Protein AF-A0A1G2Y7B8-F1 (afdb_monomer_lite)

Radius of gyration: 35.15 Å; chains: 1; bounding box: 85×72×108 Å

Secondary structure (DSSP, 8-state):
--SS-SSSSSSS------------------HHHHHHT--TTT--HHHHHHHH-S-SEEEETTEEE-TTS--SEEEEE-GGGEEEEEETTEEEEEEE--GGG---BTTTB-TT-BHHHHHHHH---SEEEESSPP---TTEEEESGGG-TT-EEEEEGGGTEEEEEETTEEEEEEE-SS-SS--PPPP-TT-B-TT-B-TT---TT-TTHHHHSEEETT-BPPPGGGS-TT--HHHHHHHTTS--TTHHHHHHTT-S-TT-EEEEEES---S--TTTTTTEEEEEESS-TT----SHHHHHHHHHH-TTT-SSTT-EEEEEE--GGG-BHHHHHHHHHHHHHHHHHS-GGG-EEEEE--S--SSTT-S--B-HHHHHHHHHHHHHTT-EEE-S-TTT--EEEEE--SS-TT-GGGPEES-TT--PPPPTTSEEEEEESEEEEPP-SSTT---EEEESS--HHHHHHHHHHHHHHHHHH-TT--HHHHHHHHHHHSEE-TTS-EE--HHHHHHHHS---HHHHHHHHHHHHHHHHHHHHHHHHHHHHHHHHHHHHHHHHHHS-S-PPPHHHHHHHHHHHHHHHHHHHHHHHHHHHHHHHHHHHHHHTT---

Structure (mmCIF, N/CA/C/O backbone):
data_AF-A0A1G2Y7B8-F1
#
_entry.id   AF-A0A1G2Y7B8-F1
#
loop_
_atom_site.group_PDB
_atom_site.id
_atom_site.type_symbol
_atom_site.label_atom_id
_atom_site.label_alt_id
_atom_site.label_comp_id
_atom_site.label_asym_id
_atom_site.label_entity_id
_atom_site.label_seq_id
_atom_site.pdbx_PDB_ins_code
_atom_site.Cartn_x
_atom_site.Cartn_y
_atom_site.Cartn_z
_atom_site.occupancy
_atom_site.B_iso_or_equiv
_atom_site.auth_seq_id
_atom_site.auth_comp_id
_atom_site.auth_asym_id
_atom_site.auth_atom_id
_atom_site.pdbx_PDB_model_num
ATOM 1 N N . MET A 1 1 ? -41.808 44.323 -24.345 1.00 41.19 1 MET A N 1
ATOM 2 C CA . MET A 1 1 ? -40.621 45.087 -24.790 1.00 41.19 1 MET A CA 1
ATOM 3 C C . MET A 1 1 ? -39.708 45.192 -23.572 1.00 41.19 1 MET A C 1
ATOM 5 O O . MET A 1 1 ? -40.246 45.485 -22.517 1.00 41.19 1 MET A O 1
ATOM 9 N N . LEU A 1 2 ? -38.415 44.855 -23.693 1.00 32.03 2 LEU A N 1
ATOM 10 C CA . LEU A 1 2 ? -37.429 44.588 -22.614 1.00 32.03 2 LEU A CA 1
ATOM 11 C C . LEU A 1 2 ? -37.407 43.157 -22.033 1.00 32.03 2 LEU A C 1
ATOM 13 O O . LEU A 1 2 ? -37.704 42.918 -20.870 1.00 32.03 2 LEU A O 1
ATOM 17 N N . ARG A 1 3 ? -36.993 42.201 -22.875 1.00 32.47 3 ARG A N 1
ATOM 18 C CA . ARG A 1 3 ? -36.210 40.997 -22.512 1.00 32.47 3 ARG A CA 1
ATOM 19 C C . ARG A 1 3 ? -35.684 40.372 -23.810 1.00 32.47 3 ARG A C 1
ATOM 21 O O . ARG A 1 3 ? -36.314 39.471 -24.349 1.00 32.47 3 ARG A O 1
ATOM 28 N N . LYS A 1 4 ? -34.599 40.931 -24.358 1.00 30.66 4 LYS A N 1
ATOM 29 C CA . LYS A 1 4 ? -33.733 40.356 -25.414 1.00 30.66 4 LYS A CA 1
ATOM 30 C C . LYS A 1 4 ? -32.664 41.390 -25.801 1.00 30.66 4 LYS A C 1
ATOM 32 O O . LYS A 1 4 ? -32.753 41.950 -26.876 1.00 30.66 4 LYS A O 1
ATOM 37 N N . GLU A 1 5 ? -31.706 41.698 -24.916 1.00 31.62 5 GLU A N 1
ATOM 38 C CA . GLU A 1 5 ? -30.499 42.461 -25.326 1.00 31.62 5 GLU A CA 1
ATOM 39 C C . GLU A 1 5 ? -29.315 42.474 -24.332 1.00 31.62 5 GLU A C 1
ATOM 41 O O . GLU A 1 5 ? -28.441 43.322 -24.429 1.00 31.62 5 GLU A O 1
ATOM 46 N N . TYR A 1 6 ? -29.208 41.504 -23.414 1.00 29.27 6 TYR A N 1
ATOM 47 C CA . TYR A 1 6 ? -28.070 41.423 -22.471 1.00 29.27 6 TYR A CA 1
ATOM 48 C C . TYR A 1 6 ? -27.109 40.245 -22.718 1.00 29.27 6 TYR A C 1
ATOM 50 O O . TYR A 1 6 ? -26.302 39.916 -21.859 1.00 29.27 6 TYR A O 1
ATOM 58 N N . PHE A 1 7 ? -27.154 39.620 -23.902 1.00 29.45 7 PHE A N 1
ATOM 59 C CA . PHE A 1 7 ? -26.294 38.472 -24.247 1.00 29.45 7 PHE A CA 1
ATOM 60 C C . PHE A 1 7 ? -25.284 38.758 -25.378 1.00 29.45 7 PHE A C 1
ATOM 62 O O . PHE A 1 7 ? -24.823 37.839 -26.046 1.00 29.45 7 PHE A O 1
ATOM 69 N N . ARG A 1 8 ? -24.943 40.030 -25.640 1.00 28.12 8 ARG A N 1
ATOM 70 C CA . ARG A 1 8 ? -24.023 40.400 -26.739 1.00 28.12 8 ARG A CA 1
ATOM 71 C C . ARG A 1 8 ? -22.928 41.425 -26.409 1.00 28.12 8 ARG A C 1
ATOM 73 O O . ARG A 1 8 ? -22.263 41.888 -27.323 1.00 28.12 8 ARG A O 1
ATOM 80 N N . LEU A 1 9 ? -22.679 41.736 -25.135 1.00 27.02 9 LEU A N 1
ATOM 81 C CA . LEU A 1 9 ? -21.698 42.759 -24.726 1.00 27.02 9 LEU A CA 1
ATOM 82 C C . LEU A 1 9 ? -20.758 42.284 -23.602 1.00 27.02 9 LEU A C 1
ATOM 84 O O . LEU A 1 9 ? -20.551 42.973 -22.610 1.00 27.02 9 LEU A O 1
ATOM 88 N N . LEU A 1 10 ? -20.181 41.088 -23.760 1.00 27.00 10 LEU A N 1
ATOM 89 C CA . LEU A 1 10 ? -19.028 40.647 -22.955 1.00 27.00 10 LEU A CA 1
ATOM 90 C C . LEU A 1 10 ? -18.017 39.831 -23.779 1.00 27.00 10 LEU A C 1
ATOM 92 O O . LEU A 1 10 ? -17.371 38.910 -23.293 1.00 27.00 10 LEU A O 1
ATOM 96 N N . VAL A 1 11 ? -17.902 40.176 -25.061 1.00 31.56 11 VAL A N 1
ATOM 97 C CA . VAL A 1 11 ? -16.814 39.774 -25.955 1.00 31.56 11 VAL A CA 1
ATOM 98 C C . VAL A 1 11 ? -16.390 41.063 -26.646 1.00 31.56 11 VAL A C 1
ATOM 100 O O . VAL A 1 11 ? -17.232 41.675 -27.295 1.00 31.56 11 VAL A O 1
ATOM 103 N N . LEU A 1 12 ? -15.119 41.448 -26.480 1.00 27.59 12 LEU A N 1
ATOM 104 C CA . LEU A 1 12 ? -14.445 42.697 -26.896 1.00 27.59 12 LEU A CA 1
ATOM 105 C C . LEU A 1 12 ? -14.258 43.713 -25.757 1.00 27.59 12 LEU A C 1
ATOM 107 O O . LEU A 1 12 ? -15.160 44.481 -25.442 1.00 27.59 12 LEU A O 1
ATOM 111 N N . GLY A 1 13 ? -13.035 43.766 -25.210 1.00 24.70 13 GLY A N 1
ATOM 112 C CA . GLY A 1 13 ? -12.527 44.996 -24.593 1.00 24.70 13 GLY A CA 1
ATOM 113 C C . GLY A 1 13 ? -11.806 44.897 -23.249 1.00 24.70 13 GLY A C 1
ATOM 114 O O . GLY A 1 13 ? -12.089 45.713 -22.386 1.00 24.70 13 GLY A O 1
ATOM 115 N N . ILE A 1 14 ? -10.836 43.991 -23.077 1.00 25.72 14 ILE A N 1
ATOM 116 C CA . ILE A 1 14 ? -9.659 44.286 -22.234 1.00 25.72 14 ILE A CA 1
ATOM 117 C C . ILE A 1 14 ? -8.415 43.916 -23.049 1.00 25.72 14 ILE A C 1
ATOM 119 O O . ILE A 1 14 ? -7.913 42.798 -23.008 1.00 25.72 14 ILE A O 1
ATOM 123 N N . ILE A 1 15 ? -7.981 44.875 -23.868 1.00 27.03 15 ILE A N 1
ATOM 124 C CA . ILE A 1 15 ? -6.656 44.938 -24.488 1.00 27.03 15 ILE A CA 1
ATOM 125 C C . ILE A 1 15 ? -5.891 46.030 -23.734 1.00 27.03 15 ILE A C 1
ATOM 127 O O . ILE A 1 15 ? -6.434 47.114 -23.522 1.00 27.03 15 ILE A O 1
ATOM 131 N N . SER A 1 16 ? -4.617 45.753 -23.443 1.00 27.97 16 SER A N 1
ATOM 132 C CA . SER A 1 16 ? -3.574 46.655 -22.916 1.00 27.97 16 SER A CA 1
ATOM 133 C C . SER A 1 16 ? -3.401 46.660 -21.396 1.00 27.97 16 SER A C 1
ATOM 135 O O . SER A 1 16 ? -4.007 47.465 -20.703 1.00 27.97 16 SER A O 1
ATOM 137 N N . ILE A 1 17 ? -2.529 45.779 -20.897 1.00 28.19 17 ILE A N 1
ATOM 138 C CA . ILE A 1 17 ? -1.330 46.071 -20.080 1.00 28.19 17 ILE A CA 1
ATOM 139 C C . ILE A 1 17 ? -0.679 44.710 -19.796 1.00 28.19 17 ILE A C 1
ATOM 141 O O . ILE A 1 17 ? -1.199 43.935 -19.005 1.00 28.19 17 ILE A O 1
ATOM 145 N N . LEU A 1 18 ? 0.414 44.412 -20.504 1.00 26.22 18 LEU A N 1
ATOM 146 C CA . LEU A 1 18 ? 1.550 43.576 -20.081 1.00 26.22 18 LEU A CA 1
ATOM 147 C C . LEU A 1 18 ? 2.504 43.451 -21.274 1.00 26.22 18 LEU A C 1
ATOM 149 O O . LEU A 1 18 ? 2.525 42.480 -22.024 1.00 26.22 18 LEU A O 1
ATOM 153 N N . SER A 1 19 ? 3.293 44.504 -21.462 1.00 32.78 19 SER A N 1
ATOM 154 C CA . SER A 1 19 ? 4.574 44.437 -22.150 1.00 32.78 19 SER A CA 1
ATOM 155 C C . SER A 1 19 ? 5.531 43.611 -21.289 1.00 32.78 19 SER A C 1
ATOM 157 O O . SER A 1 19 ? 6.180 44.129 -20.384 1.00 32.78 19 SER A O 1
ATOM 159 N N . GLY A 1 20 ? 5.572 42.314 -21.562 1.00 24.98 20 GLY A N 1
ATOM 160 C CA . GLY A 1 20 ? 6.554 41.377 -21.042 1.00 24.98 20 GLY A CA 1
ATOM 161 C C . GLY A 1 20 ? 6.653 40.245 -22.046 1.00 24.98 20 GLY A C 1
ATOM 162 O O . GLY A 1 20 ? 5.770 39.397 -22.106 1.00 24.98 20 GLY A O 1
ATOM 163 N N . PHE A 1 21 ? 7.681 40.287 -22.892 1.00 28.12 21 PHE A N 1
ATOM 164 C CA . PHE A 1 21 ? 8.013 39.214 -23.820 1.00 28.12 21 PHE A CA 1
ATOM 165 C C . PHE A 1 21 ? 8.205 37.912 -23.031 1.00 28.12 21 PHE A C 1
ATOM 167 O O . PHE A 1 21 ? 9.272 37.662 -22.481 1.00 28.12 21 PHE A O 1
ATOM 174 N N . VAL A 1 22 ? 7.177 37.070 -22.996 1.00 24.69 22 VAL A N 1
ATOM 175 C CA . VAL A 1 22 ? 7.362 35.631 -22.859 1.00 24.69 22 VAL A CA 1
ATOM 176 C C . VAL A 1 22 ? 7.432 35.126 -24.286 1.00 24.69 22 VAL A C 1
ATOM 178 O O . VAL A 1 22 ? 6.415 34.943 -24.951 1.00 24.69 22 VAL A O 1
ATOM 181 N N . THR A 1 23 ? 8.650 34.960 -24.792 1.00 27.33 23 THR A N 1
ATOM 182 C CA . THR A 1 23 ? 8.880 34.052 -25.908 1.00 27.33 23 THR A CA 1
ATOM 183 C C . THR A 1 23 ? 8.401 32.684 -25.441 1.00 27.33 23 THR A C 1
ATOM 185 O O . THR A 1 23 ? 9.097 31.995 -24.696 1.00 27.33 23 THR A O 1
ATOM 188 N N . SER A 1 24 ? 7.181 32.312 -25.821 1.00 29.36 24 SER A N 1
ATOM 189 C CA . SER A 1 24 ? 6.750 30.925 -25.820 1.00 29.36 24 SER A CA 1
ATOM 190 C C . SER A 1 24 ? 7.742 30.178 -26.703 1.00 29.36 24 SER A C 1
ATOM 192 O O . SER A 1 24 ? 7.680 30.267 -27.931 1.00 29.36 24 SER A O 1
ATOM 194 N N . GLY A 1 25 ? 8.714 29.517 -26.077 1.00 27.14 25 GLY A N 1
ATOM 195 C CA . GLY A 1 25 ? 9.531 28.525 -26.745 1.00 27.14 25 GLY A CA 1
ATOM 196 C C . GLY A 1 25 ? 8.587 27.430 -27.206 1.00 27.14 25 GLY A C 1
ATOM 197 O O . GLY A 1 25 ? 8.206 26.568 -26.421 1.00 27.14 25 GLY A O 1
ATOM 198 N N . VAL A 1 26 ? 8.162 27.501 -28.467 1.00 28.56 26 VAL A N 1
ATOM 199 C CA . VAL A 1 26 ? 7.685 26.323 -29.183 1.00 28.56 26 VAL A CA 1
ATOM 200 C C . VAL A 1 26 ? 8.802 25.306 -29.006 1.00 28.56 26 VAL A C 1
ATOM 202 O O . VAL A 1 26 ? 9.934 25.575 -29.412 1.00 28.56 26 VAL A O 1
ATOM 205 N N . ALA A 1 27 ? 8.522 24.208 -28.304 1.00 29.31 27 ALA A N 1
ATOM 206 C CA . ALA A 1 27 ? 9.467 23.113 -28.191 1.00 29.31 27 ALA A CA 1
ATOM 207 C C . ALA A 1 27 ? 9.893 22.759 -29.617 1.00 29.31 27 ALA A C 1
ATOM 209 O O . ALA A 1 27 ? 9.054 22.411 -30.449 1.00 29.31 27 ALA A O 1
ATOM 210 N N . VAL A 1 28 ? 11.176 22.944 -29.928 1.00 38.59 28 VAL A N 1
ATOM 211 C CA . VAL A 1 28 ? 11.736 22.445 -31.180 1.00 38.59 28 VAL A CA 1
ATOM 212 C C . VAL A 1 28 ? 11.465 20.946 -31.150 1.00 38.59 28 VAL A C 1
ATOM 214 O O . VAL A 1 28 ? 11.921 20.274 -30.226 1.00 38.59 28 VAL A O 1
ATOM 217 N N . ALA A 1 29 ? 10.638 20.453 -32.074 1.00 52.22 29 ALA A N 1
ATOM 218 C CA . ALA A 1 29 ? 10.294 19.040 -32.125 1.00 52.22 29 ALA A CA 1
ATOM 219 C C . ALA A 1 29 ? 11.591 18.219 -32.134 1.00 52.22 29 ALA A C 1
ATOM 221 O O . ALA A 1 29 ? 12.502 18.500 -32.915 1.00 52.22 29 ALA A O 1
ATOM 222 N N . ASN A 1 30 ? 11.698 17.257 -31.219 1.00 78.44 30 ASN A N 1
ATOM 223 C CA . ASN A 1 30 ? 12.864 16.394 -31.132 1.00 78.44 30 ASN A CA 1
ATOM 224 C C . ASN A 1 30 ? 12.871 15.460 -32.351 1.00 78.44 30 ASN A C 1
ATOM 226 O O . ASN A 1 30 ? 11.886 14.768 -32.612 1.00 78.44 30 ASN A O 1
ATOM 230 N N . ILE A 1 31 ? 13.983 15.425 -33.089 1.00 87.19 31 ILE A N 1
ATOM 231 C CA . ILE A 1 31 ? 14.145 14.581 -34.280 1.00 87.19 31 ILE A CA 1
ATOM 232 C C . ILE A 1 31 ? 13.873 13.099 -33.976 1.00 87.19 31 ILE A C 1
ATOM 234 O O . ILE A 1 31 ? 13.339 12.389 -34.825 1.00 87.19 31 ILE A O 1
ATOM 238 N N . ASN A 1 32 ? 14.181 12.629 -32.761 1.00 85.31 32 ASN A N 1
ATOM 239 C CA . ASN A 1 32 ? 13.896 11.263 -32.328 1.00 85.31 32 ASN A CA 1
ATOM 240 C C . ASN A 1 32 ? 12.392 10.960 -32.311 1.00 85.31 32 ASN A C 1
ATOM 242 O O . ASN A 1 32 ? 11.986 9.905 -32.796 1.00 85.31 32 ASN A O 1
ATOM 246 N N . ASP A 1 33 ? 11.573 11.896 -31.830 1.00 79.69 33 ASP A N 1
ATOM 247 C CA . ASP A 1 33 ? 10.114 11.747 -31.764 1.00 79.69 33 ASP A CA 1
ATOM 248 C C . ASP A 1 33 ? 9.479 11.838 -33.157 1.00 79.69 33 ASP A C 1
ATOM 250 O O . ASP A 1 33 ? 8.486 11.172 -33.448 1.00 79.69 33 ASP A O 1
ATOM 254 N N . GLN A 1 34 ? 10.057 12.649 -34.049 1.00 87.12 34 GLN A N 1
ATOM 255 C CA . GLN A 1 34 ? 9.623 12.730 -35.446 1.00 87.12 34 GLN A CA 1
ATOM 256 C C . GLN A 1 34 ? 9.942 11.437 -36.207 1.00 87.12 34 GLN A C 1
ATOM 258 O O . GLN A 1 34 ? 9.100 10.918 -36.934 1.00 87.12 34 GLN A O 1
ATOM 263 N N . VAL A 1 35 ? 11.139 10.879 -36.012 1.00 89.25 35 VAL A N 1
ATOM 264 C CA . VAL A 1 35 ? 11.544 9.606 -36.625 1.00 89.25 35 VAL A CA 1
ATOM 265 C C . VAL A 1 35 ? 10.694 8.444 -36.108 1.00 89.25 35 VAL A C 1
ATOM 267 O O . VAL A 1 35 ? 10.331 7.577 -36.896 1.00 89.25 35 VAL A O 1
ATOM 270 N N . ALA A 1 36 ? 10.322 8.442 -34.824 1.00 82.88 36 ALA A N 1
ATOM 271 C CA . ALA A 1 36 ? 9.484 7.397 -34.228 1.00 82.88 36 ALA A CA 1
ATOM 272 C C . ALA A 1 36 ? 8.065 7.315 -34.825 1.00 82.88 36 ALA A C 1
ATOM 274 O O . ALA A 1 36 ? 7.409 6.285 -34.699 1.00 82.88 36 ALA A O 1
ATOM 275 N N . GLN A 1 37 ? 7.594 8.374 -35.491 1.00 82.81 37 GLN A N 1
ATOM 276 C CA . GLN A 1 37 ? 6.298 8.393 -36.180 1.00 82.81 37 GLN A CA 1
ATOM 277 C C . GLN A 1 37 ? 6.340 7.739 -37.570 1.00 82.81 37 GLN A C 1
ATOM 279 O O . GLN A 1 37 ? 5.290 7.548 -38.182 1.00 82.81 37 GLN A O 1
ATOM 284 N N . LEU A 1 38 ? 7.530 7.426 -38.093 1.00 85.62 38 LEU A N 1
ATOM 285 C CA . LEU A 1 38 ? 7.691 6.858 -39.425 1.00 85.62 38 LEU A CA 1
ATOM 286 C C . LEU A 1 38 ? 7.556 5.334 -39.429 1.00 85.62 38 LEU A C 1
ATOM 288 O O . LEU A 1 38 ? 8.167 4.618 -38.642 1.00 85.62 38 LEU A O 1
ATOM 292 N N . ASP A 1 39 ? 6.855 4.842 -40.436 1.00 87.56 39 ASP A N 1
ATOM 293 C CA . ASP A 1 39 ? 6.877 3.456 -40.899 1.00 87.56 39 ASP A CA 1
ATOM 294 C C . ASP A 1 39 ? 7.495 3.426 -42.301 1.00 87.56 39 ASP A C 1
ATOM 296 O O . ASP A 1 39 ? 6.974 4.057 -43.224 1.00 87.56 39 ASP A O 1
ATOM 300 N N . PHE A 1 40 ? 8.618 2.724 -42.465 1.00 90.38 40 PHE A N 1
ATOM 301 C CA . PHE A 1 40 ? 9.364 2.700 -43.725 1.00 90.38 40 PHE A CA 1
ATOM 302 C C . PHE A 1 40 ? 8.568 2.067 -44.870 1.00 90.38 40 PHE A C 1
ATOM 304 O O . PHE A 1 40 ? 8.734 2.459 -46.028 1.00 90.38 40 PHE A O 1
ATOM 311 N N . ALA A 1 41 ? 7.691 1.112 -44.554 1.00 83.81 41 ALA A N 1
ATOM 312 C CA . ALA A 1 41 ? 6.876 0.414 -45.532 1.00 83.81 41 ALA A CA 1
ATOM 313 C C . ALA A 1 41 ? 5.636 1.225 -45.920 1.00 83.81 41 ALA A C 1
ATOM 315 O O . ALA A 1 41 ? 5.237 1.207 -47.084 1.00 83.81 41 ALA A O 1
ATOM 316 N N . THR A 1 42 ? 5.019 1.943 -44.979 1.00 85.88 42 THR A N 1
ATOM 317 C CA . THR A 1 42 ? 3.697 2.553 -45.214 1.00 85.88 42 THR A CA 1
ATOM 318 C C . THR A 1 42 ? 3.703 4.078 -45.315 1.00 85.88 42 THR A C 1
ATOM 320 O O . THR A 1 42 ? 2.782 4.652 -45.906 1.00 85.88 42 THR A O 1
ATOM 323 N N . THR A 1 43 ? 4.732 4.765 -44.812 1.00 86.94 43 THR A N 1
ATOM 324 C CA . THR A 1 43 ? 4.750 6.234 -44.814 1.00 86.94 43 THR A CA 1
ATOM 325 C C . THR A 1 43 ? 5.045 6.780 -46.204 1.00 86.94 43 THR A C 1
ATOM 327 O O . THR A 1 43 ? 6.117 6.576 -46.772 1.00 86.94 43 THR A O 1
ATOM 330 N N . THR A 1 44 ? 4.083 7.526 -46.742 1.00 91.88 44 THR A N 1
ATOM 331 C CA . THR A 1 44 ? 4.185 8.167 -48.057 1.00 91.88 44 THR A CA 1
ATOM 332 C C . THR A 1 44 ? 4.894 9.519 -47.982 1.00 91.88 44 THR A C 1
ATOM 334 O O . THR A 1 44 ? 5.010 10.122 -46.913 1.00 91.88 44 THR A O 1
ATOM 337 N N . LEU A 1 45 ? 5.277 10.066 -49.142 1.00 93.12 45 LEU A N 1
ATOM 338 C CA . LEU A 1 45 ? 5.830 11.421 -49.264 1.00 93.12 45 LEU A CA 1
ATOM 339 C C . LEU A 1 45 ? 4.987 12.485 -48.536 1.00 93.12 45 LEU A C 1
ATOM 341 O O . LEU A 1 45 ? 5.540 13.371 -47.889 1.00 93.12 45 LEU A O 1
ATOM 345 N N . SER A 1 46 ? 3.655 12.399 -48.616 1.00 91.62 46 SER A N 1
ATOM 346 C CA . SER A 1 46 ? 2.781 13.353 -47.924 1.00 91.62 46 SER A CA 1
ATOM 347 C C . SER A 1 46 ? 2.904 13.238 -46.406 1.00 91.62 46 SER A C 1
ATOM 349 O O . SER A 1 46 ? 2.958 14.263 -45.736 1.00 91.62 46 SER A O 1
ATOM 351 N N . GLY A 1 47 ? 2.976 12.016 -45.870 1.00 90.81 47 GLY A N 1
ATOM 352 C CA . GLY A 1 47 ? 3.152 11.787 -44.434 1.00 90.81 47 GLY A CA 1
ATOM 353 C C . GLY A 1 47 ? 4.489 12.327 -43.926 1.00 90.81 47 GLY A C 1
ATOM 354 O O . GLY A 1 47 ? 4.535 12.993 -42.896 1.00 90.81 47 GLY A O 1
ATOM 355 N N . ILE A 1 48 ? 5.562 12.144 -44.702 1.00 94.38 48 ILE A N 1
ATOM 356 C CA . ILE A 1 48 ? 6.888 12.698 -44.386 1.00 94.38 48 ILE A CA 1
ATOM 357 C C . ILE A 1 48 ? 6.833 14.227 -44.302 1.00 94.38 48 ILE A C 1
ATOM 359 O O . ILE A 1 48 ? 7.323 14.808 -43.336 1.00 94.38 48 ILE A O 1
ATOM 363 N N . VAL A 1 49 ? 6.204 14.882 -45.283 1.00 93.94 49 VAL A N 1
ATOM 364 C CA . VAL A 1 49 ? 6.051 16.345 -45.289 1.00 93.94 49 VAL A CA 1
ATOM 365 C C . VAL A 1 49 ? 5.201 16.827 -44.109 1.00 93.94 49 VAL A C 1
ATOM 367 O O . VAL A 1 49 ? 5.480 17.886 -43.556 1.00 93.94 49 VAL A O 1
ATOM 370 N N . THR A 1 50 ? 4.201 16.059 -43.672 1.00 91.25 50 THR A N 1
ATOM 371 C CA . THR A 1 50 ? 3.435 16.380 -42.458 1.00 91.25 50 THR A CA 1
ATOM 372 C C . THR A 1 50 ? 4.299 16.325 -41.195 1.00 91.25 50 THR A C 1
ATOM 374 O O . THR A 1 50 ? 4.154 17.189 -40.334 1.00 91.25 50 THR A O 1
ATOM 377 N N . ILE A 1 51 ? 5.205 15.350 -41.085 1.00 89.31 51 ILE A N 1
ATOM 378 C CA . ILE A 1 51 ? 6.029 15.137 -39.883 1.00 89.31 51 ILE A CA 1
ATOM 379 C C . ILE A 1 51 ? 7.213 16.115 -39.815 1.00 89.31 51 ILE A C 1
ATOM 381 O O . ILE A 1 51 ? 7.485 16.689 -38.758 1.00 89.31 51 ILE A O 1
ATOM 385 N N . PHE A 1 52 ? 7.929 16.303 -40.927 1.00 90.56 52 PHE A N 1
ATOM 386 C CA . PHE A 1 52 ? 9.188 17.064 -40.971 1.00 90.56 52 PHE A CA 1
ATOM 387 C C . PHE A 1 52 ? 9.070 18.430 -41.655 1.00 90.56 52 PHE A C 1
ATOM 389 O O . PHE A 1 52 ? 10.028 19.203 -41.649 1.00 90.56 52 PHE A O 1
ATOM 396 N N . GLY A 1 53 ? 7.921 18.741 -42.256 1.00 92.88 53 GLY A N 1
ATOM 397 C CA . GLY A 1 53 ? 7.774 19.877 -43.161 1.00 92.88 53 GLY A CA 1
ATOM 398 C C . GLY A 1 53 ? 8.330 19.599 -44.563 1.00 92.88 53 GLY A C 1
ATOM 399 O O . GLY A 1 53 ? 8.815 18.505 -44.877 1.00 92.88 53 GLY A O 1
ATOM 400 N N . GLU A 1 54 ? 8.248 20.610 -45.431 1.00 94.88 54 GLU A N 1
ATOM 401 C CA . GLU A 1 54 ? 8.815 20.536 -46.783 1.00 94.88 54 GLU A CA 1
ATOM 402 C C . GLU A 1 54 ? 10.355 20.484 -46.724 1.00 94.88 54 GLU A C 1
ATOM 404 O O . GLU A 1 54 ? 10.970 21.264 -45.987 1.00 94.88 54 GLU A O 1
ATOM 409 N N . PRO A 1 55 ? 11.003 19.591 -47.494 1.00 96.69 55 PRO A N 1
ATOM 410 C CA . PRO A 1 55 ? 12.455 19.548 -47.571 1.00 96.69 55 PRO A CA 1
ATOM 411 C C . PRO A 1 55 ? 13.004 20.788 -48.284 1.00 96.69 55 PRO A C 1
ATOM 413 O O . PRO A 1 55 ? 12.347 21.404 -49.122 1.00 96.69 55 PRO A O 1
ATOM 416 N N . LEU A 1 56 ? 14.271 21.102 -48.017 1.00 96.31 56 LEU A N 1
ATOM 417 C CA . LEU A 1 56 ? 15.003 22.179 -48.686 1.00 96.31 56 LEU A CA 1
ATOM 418 C C . LEU A 1 56 ? 15.099 21.950 -50.199 1.00 96.31 56 LEU A C 1
ATOM 420 O O . LEU A 1 56 ? 15.082 22.907 -50.970 1.00 96.31 56 LEU A O 1
ATOM 424 N N . LYS A 1 57 ? 15.239 20.686 -50.621 1.00 96.81 57 LYS A N 1
ATOM 425 C CA . LYS A 1 57 ? 15.210 20.274 -52.029 1.00 96.81 57 LYS A CA 1
ATOM 426 C C . LYS A 1 57 ? 14.995 18.768 -52.184 1.00 96.81 57 LYS A C 1
ATOM 428 O O . LYS A 1 57 ? 15.340 17.988 -51.291 1.00 96.81 57 LYS A O 1
ATOM 433 N N . TYR A 1 58 ? 14.531 18.387 -53.370 1.00 97.88 58 TYR A N 1
ATOM 434 C CA . TYR A 1 58 ? 14.516 17.015 -53.870 1.00 97.88 58 TYR A CA 1
ATOM 435 C C . TYR A 1 58 ? 15.650 16.844 -54.881 1.00 97.88 58 TYR A C 1
ATOM 437 O O . TYR A 1 58 ? 15.782 17.672 -55.783 1.00 97.88 58 TYR A O 1
ATOM 445 N N . PHE A 1 59 ? 16.490 15.819 -54.750 1.00 96.56 59 PHE A N 1
ATOM 446 C CA . PHE A 1 59 ? 17.654 15.670 -55.630 1.00 96.56 59 PHE A CA 1
ATOM 447 C C . PHE A 1 59 ? 18.055 14.213 -55.879 1.00 96.56 59 PHE A C 1
ATOM 449 O O . PHE A 1 59 ? 17.711 13.316 -55.111 1.00 96.56 59 PHE A O 1
ATOM 456 N N . ARG A 1 60 ? 18.812 13.977 -56.954 1.00 95.06 60 ARG A N 1
ATOM 457 C CA . ARG A 1 60 ? 19.482 12.703 -57.253 1.00 95.06 60 ARG A CA 1
ATOM 458 C C . ARG A 1 60 ? 20.803 13.007 -57.954 1.00 95.06 60 ARG A C 1
ATOM 460 O O . ARG A 1 60 ? 20.814 13.569 -59.044 1.00 95.06 60 ARG A O 1
ATOM 467 N N . GLY A 1 61 ? 21.925 12.651 -57.330 1.00 91.00 61 GLY A N 1
ATOM 468 C CA . GLY A 1 61 ? 23.233 13.091 -57.820 1.00 91.00 61 GLY A CA 1
ATOM 469 C C . GLY A 1 61 ? 23.315 14.622 -57.835 1.00 91.00 61 GLY A C 1
ATOM 470 O O . GLY A 1 61 ? 23.080 15.255 -56.808 1.00 91.00 61 GLY A O 1
ATOM 471 N N . SER A 1 62 ? 23.621 15.211 -58.991 1.00 91.25 62 SER A N 1
ATOM 472 C CA . SER A 1 62 ? 23.664 16.667 -59.189 1.00 91.25 62 SER A CA 1
ATOM 473 C C . SER A 1 62 ? 22.333 17.290 -59.636 1.00 91.25 62 SER A C 1
ATOM 475 O O . SER A 1 62 ? 22.240 18.513 -59.701 1.00 91.25 62 SER A O 1
ATOM 477 N N . GLU A 1 63 ? 21.319 16.487 -59.966 1.00 95.25 63 GLU A N 1
ATOM 478 C CA . GLU A 1 63 ? 20.033 16.973 -60.482 1.00 95.25 63 GLU A CA 1
ATOM 479 C C . GLU A 1 63 ? 19.057 17.315 -59.348 1.00 95.25 63 GLU A C 1
ATOM 481 O O . GLU A 1 63 ? 18.983 16.596 -58.347 1.00 95.25 63 GLU A O 1
ATOM 486 N N . ILE A 1 64 ? 18.295 18.402 -59.518 1.00 96.25 64 ILE A N 1
ATOM 487 C CA . ILE A 1 64 ? 17.266 18.882 -58.582 1.00 96.25 64 ILE A CA 1
ATOM 488 C C . ILE A 1 64 ? 15.892 18.738 -59.240 1.00 96.25 64 ILE A C 1
ATOM 490 O O . ILE A 1 64 ? 15.721 19.094 -60.405 1.00 96.25 64 ILE A O 1
ATOM 494 N N . PHE A 1 65 ? 14.913 18.255 -58.479 1.00 95.12 65 PHE A N 1
ATOM 495 C CA . PHE A 1 65 ? 13.568 17.936 -58.957 1.00 95.12 65 PHE A CA 1
ATOM 496 C C . PHE A 1 65 ? 12.499 18.778 -58.257 1.00 95.12 65 PHE A C 1
ATOM 498 O O . PHE A 1 65 ? 12.690 19.266 -57.140 1.00 95.12 65 PHE A O 1
ATOM 505 N N . THR A 1 66 ? 11.347 18.915 -58.911 1.00 93.56 66 THR A N 1
ATOM 506 C CA . THR A 1 66 ? 10.122 19.438 -58.298 1.00 93.56 66 THR A CA 1
ATOM 507 C C . THR A 1 66 ? 9.290 18.289 -57.729 1.00 93.56 66 THR A C 1
ATOM 509 O O . THR A 1 66 ? 9.403 17.149 -58.177 1.00 93.56 66 THR A O 1
ATOM 512 N N . LYS A 1 67 ? 8.423 18.591 -56.754 1.00 90.88 67 LYS A N 1
ATOM 513 C CA . LYS A 1 67 ? 7.566 17.600 -56.079 1.00 90.88 67 LYS A CA 1
ATOM 514 C C . LYS A 1 67 ? 6.658 16.822 -57.044 1.00 90.88 67 LYS A C 1
ATOM 516 O O . LYS A 1 67 ? 6.390 15.650 -56.806 1.00 90.88 67 LYS A O 1
ATOM 521 N N . ASP A 1 68 ? 6.249 17.452 -58.144 1.00 90.06 68 ASP A N 1
ATOM 522 C CA . ASP A 1 68 ? 5.362 16.856 -59.152 1.00 90.06 68 ASP A CA 1
ATOM 523 C C . ASP A 1 68 ? 6.103 16.011 -60.207 1.00 90.06 68 ASP A C 1
ATOM 525 O O . ASP A 1 68 ? 5.466 15.377 -61.045 1.00 90.06 68 ASP A O 1
ATOM 529 N N . ASN A 1 69 ? 7.443 15.994 -60.195 1.00 93.00 69 ASN A N 1
ATOM 530 C CA . ASN A 1 69 ? 8.264 15.285 -61.181 1.00 93.00 69 ASN A CA 1
ATOM 531 C C . ASN A 1 69 ? 9.455 14.575 -60.517 1.00 93.00 69 ASN A C 1
ATOM 533 O O . ASN A 1 69 ? 10.620 14.873 -60.791 1.00 93.00 69 ASN A O 1
ATOM 537 N N . LEU A 1 70 ? 9.152 13.656 -59.600 1.00 95.12 70 LEU A N 1
ATOM 538 C CA . LEU A 1 70 ? 10.156 12.909 -58.844 1.00 95.12 70 LEU A CA 1
ATOM 539 C C . LEU A 1 70 ? 10.508 11.583 -59.544 1.00 95.12 70 LEU A C 1
ATOM 541 O O . LEU A 1 70 ? 9.608 10.860 -59.975 1.00 95.12 70 LEU A O 1
ATOM 545 N N . PRO A 1 71 ? 11.802 11.226 -59.651 1.00 94.50 71 PRO A N 1
ATOM 546 C CA . PRO A 1 71 ? 12.216 9.933 -60.191 1.00 94.50 71 PRO A CA 1
ATOM 547 C C . PRO A 1 71 ? 11.889 8.792 -59.215 1.00 94.50 71 PRO A C 1
ATOM 549 O O . PRO A 1 71 ? 11.541 9.020 -58.061 1.00 94.50 71 PRO A O 1
ATOM 552 N N . SER A 1 72 ? 12.060 7.538 -59.645 1.00 93.00 72 SER A N 1
ATOM 553 C CA . SER A 1 72 ? 11.801 6.372 -58.784 1.00 93.00 72 SER A CA 1
ATOM 554 C C . SER A 1 72 ? 12.696 6.306 -57.544 1.00 93.00 72 SER A C 1
ATOM 556 O O . SER A 1 72 ? 12.288 5.723 -56.548 1.00 93.00 72 SER A O 1
ATOM 558 N N . ILE A 1 73 ? 13.893 6.901 -57.579 1.00 96.31 73 ILE A N 1
ATOM 559 C CA . ILE A 1 73 ? 14.783 7.035 -56.420 1.00 96.31 73 ILE A CA 1
ATOM 560 C C . ILE A 1 73 ? 15.256 8.481 -56.324 1.00 96.31 73 ILE A C 1
ATOM 562 O O . ILE A 1 73 ? 15.860 8.991 -57.270 1.00 96.31 73 ILE A O 1
ATOM 566 N N . TYR A 1 74 ? 15.033 9.119 -55.180 1.00 97.31 74 TYR A N 1
ATOM 567 C CA . TYR A 1 74 ? 15.440 10.500 -54.915 1.00 97.31 74 TYR A CA 1
ATOM 568 C C . TYR A 1 74 ? 15.732 10.724 -53.431 1.00 97.31 74 TYR A C 1
ATOM 570 O O . TYR A 1 74 ? 15.393 9.911 -52.574 1.00 97.31 74 TYR A O 1
ATOM 578 N N . TYR A 1 75 ? 16.362 11.854 -53.136 1.00 97.62 75 TYR A N 1
ATOM 579 C CA . TYR A 1 75 ? 16.711 12.300 -51.797 1.00 97.62 75 TYR A CA 1
ATOM 580 C C . TYR A 1 75 ? 15.908 13.543 -51.432 1.00 97.62 75 TYR A C 1
ATOM 582 O O . TYR A 1 75 ? 15.767 14.454 -52.248 1.00 97.62 75 TYR A O 1
ATOM 590 N N . MET A 1 76 ? 15.442 13.601 -50.192 1.00 98.06 76 MET A N 1
ATOM 591 C CA . MET A 1 76 ? 14.836 14.772 -49.568 1.00 98.06 76 MET A CA 1
ATOM 592 C C . MET A 1 76 ? 15.845 15.360 -48.582 1.00 98.06 76 MET A C 1
ATOM 594 O O . MET A 1 76 ? 16.206 14.701 -47.606 1.00 98.06 76 MET A O 1
ATOM 598 N N . GLN A 1 77 ? 16.339 16.573 -48.845 1.00 97.62 77 GLN A N 1
ATOM 599 C CA . GLN A 1 77 ? 17.308 17.231 -47.963 1.00 97.62 77 GLN A CA 1
ATOM 600 C C . GLN A 1 77 ? 16.604 18.072 -46.899 1.00 97.62 77 GLN A C 1
ATOM 602 O O . GLN A 1 77 ? 15.812 18.947 -47.240 1.00 97.62 77 GLN A O 1
ATOM 607 N N . TYR A 1 78 ? 16.974 17.890 -45.635 1.00 96.38 78 TYR A N 1
ATOM 608 C CA . TYR A 1 78 ? 16.536 18.718 -44.514 1.00 96.38 78 TYR A CA 1
ATOM 609 C C . TYR A 1 78 ? 17.721 19.489 -43.902 1.00 96.38 78 TYR A C 1
ATOM 611 O O . TYR A 1 78 ? 18.885 19.212 -44.225 1.00 96.38 78 TYR A O 1
ATOM 619 N N . PRO A 1 79 ? 17.463 20.500 -43.050 1.00 92.94 79 PRO A N 1
ATOM 620 C CA . PRO A 1 79 ? 18.514 21.183 -42.304 1.00 92.94 79 PRO A CA 1
ATOM 621 C C . PRO A 1 79 ? 19.353 20.237 -41.432 1.00 92.94 79 PRO A C 1
ATOM 623 O O . PRO A 1 79 ? 19.001 19.084 -41.190 1.00 92.94 79 PRO A O 1
ATOM 626 N N . ASN A 1 80 ? 20.470 20.759 -40.924 1.00 92.50 80 ASN A N 1
ATOM 627 C CA . ASN A 1 80 ? 21.309 20.107 -39.916 1.00 92.50 80 ASN A CA 1
ATOM 628 C C . ASN A 1 80 ? 21.877 18.735 -40.303 1.00 92.50 80 ASN A C 1
ATOM 630 O O . ASN A 1 80 ? 22.276 17.998 -39.416 1.00 92.50 80 ASN A O 1
ATOM 634 N N . GLY A 1 81 ? 21.975 18.401 -41.594 1.00 92.62 81 GLY A N 1
ATOM 635 C CA . GLY A 1 81 ? 22.572 17.139 -42.051 1.00 92.62 81 GLY A CA 1
ATOM 636 C C . GLY A 1 81 ? 21.647 15.926 -41.926 1.00 92.62 81 GLY A C 1
ATOM 637 O O . GLY A 1 81 ? 22.137 14.803 -41.817 1.00 92.62 81 GLY A O 1
ATOM 638 N N . PHE A 1 82 ? 20.329 16.145 -41.922 1.00 96.94 82 PHE A N 1
ATOM 639 C CA . PHE A 1 82 ? 19.324 15.091 -42.042 1.00 96.94 82 PHE A CA 1
ATOM 640 C C . PHE A 1 82 ? 18.844 14.963 -43.497 1.00 96.94 82 PHE A C 1
ATOM 642 O O . PHE A 1 82 ? 18.597 15.965 -44.175 1.00 96.94 82 PHE A O 1
ATOM 649 N N . SER A 1 83 ? 18.703 13.739 -44.003 1.00 97.50 83 SER A N 1
ATOM 650 C CA . SER A 1 83 ? 18.063 13.492 -45.299 1.00 97.50 83 SER A CA 1
ATOM 651 C C . SER A 1 83 ? 17.329 12.156 -45.343 1.00 97.50 83 SER A C 1
ATOM 653 O O . SER A 1 83 ? 17.638 11.235 -44.589 1.00 97.50 83 SER A O 1
ATOM 655 N N . ILE A 1 84 ? 16.352 12.060 -46.241 1.00 97.94 84 ILE A N 1
ATOM 656 C CA . ILE A 1 84 ? 15.534 10.862 -46.443 1.00 97.94 84 ILE A CA 1
ATOM 657 C C . ILE A 1 84 ? 15.723 10.383 -47.876 1.00 97.94 84 ILE A C 1
ATOM 659 O O . ILE A 1 84 ? 15.597 11.166 -48.817 1.00 97.94 84 ILE A O 1
ATOM 663 N N . VAL A 1 85 ? 16.031 9.102 -48.047 1.00 97.62 85 VAL A N 1
ATOM 664 C CA . VAL A 1 85 ? 16.110 8.445 -49.351 1.00 97.62 85 VAL A CA 1
ATOM 665 C C . VAL A 1 85 ? 14.779 7.775 -49.620 1.00 97.62 85 VAL A C 1
ATOM 667 O O . VAL A 1 85 ? 14.352 6.913 -48.856 1.00 97.62 85 VAL A O 1
ATOM 670 N N . MET A 1 86 ? 14.150 8.146 -50.725 1.00 96.75 86 MET A N 1
ATOM 671 C CA . MET A 1 86 ? 12.911 7.548 -51.195 1.00 96.75 86 MET A CA 1
ATOM 672 C C . MET A 1 86 ? 13.211 6.609 -52.358 1.00 96.75 86 MET A C 1
ATOM 674 O O . MET A 1 86 ? 13.994 6.957 -53.244 1.00 96.75 86 MET A O 1
ATOM 678 N N . ALA A 1 87 ? 12.577 5.440 -52.369 1.00 94.25 87 ALA A N 1
ATOM 679 C CA . ALA A 1 87 ? 12.613 4.496 -53.479 1.00 94.25 87 ALA A CA 1
ATOM 680 C C . ALA A 1 87 ? 11.207 3.945 -53.742 1.00 94.25 87 ALA A C 1
ATOM 682 O O . ALA A 1 87 ? 10.542 3.452 -52.836 1.00 94.25 87 ALA A O 1
ATOM 683 N N . ASN A 1 88 ? 10.749 4.034 -54.991 1.00 90.81 88 ASN A N 1
ATOM 684 C CA . ASN A 1 88 ? 9.446 3.552 -55.455 1.00 90.81 88 ASN A CA 1
ATOM 685 C C . ASN A 1 88 ? 8.263 4.019 -54.583 1.00 90.81 88 ASN A C 1
ATOM 687 O O . ASN A 1 88 ? 7.314 3.275 -54.373 1.00 90.81 88 ASN A O 1
ATOM 691 N N . GLY A 1 89 ? 8.328 5.253 -54.072 1.00 86.12 89 GLY A N 1
ATOM 692 C CA . GLY A 1 89 ? 7.276 5.848 -53.239 1.00 86.12 89 GLY A CA 1
ATOM 693 C C . GLY A 1 89 ? 7.366 5.550 -51.738 1.00 86.12 89 GLY A C 1
ATOM 694 O O . GLY A 1 89 ? 6.570 6.107 -50.985 1.00 86.12 89 GLY A O 1
ATOM 695 N N . HIS A 1 90 ? 8.347 4.757 -51.299 1.00 90.25 90 HIS A N 1
ATOM 696 C CA . HIS A 1 90 ? 8.559 4.378 -49.898 1.00 90.25 90 HIS A CA 1
ATOM 697 C C . HIS A 1 90 ? 9.896 4.894 -49.364 1.00 90.25 90 HIS A C 1
ATOM 699 O O . HIS A 1 90 ? 10.793 5.251 -50.137 1.00 90.25 90 HIS A O 1
ATOM 705 N N . ILE A 1 91 ? 10.038 4.924 -48.038 1.00 95.88 91 ILE A N 1
ATOM 706 C CA . ILE A 1 91 ? 11.295 5.291 -47.385 1.00 95.88 91 ILE A CA 1
ATOM 707 C C . ILE A 1 91 ? 12.262 4.123 -47.543 1.00 95.88 91 ILE A C 1
ATOM 709 O O . ILE A 1 91 ? 12.022 3.021 -47.061 1.00 95.88 91 ILE A O 1
ATOM 713 N N . ASN A 1 92 ? 13.379 4.378 -48.210 1.00 94.75 92 ASN A N 1
ATOM 714 C CA . ASN A 1 92 ? 14.467 3.420 -48.330 1.00 94.75 92 ASN A CA 1
ATOM 715 C C . ASN A 1 92 ? 15.478 3.579 -47.191 1.00 94.75 92 ASN A C 1
ATOM 717 O O . ASN A 1 92 ? 16.048 2.597 -46.731 1.00 94.75 92 ASN A O 1
ATOM 721 N N . GLU A 1 93 ? 15.763 4.817 -46.778 1.00 96.19 93 GLU A N 1
ATOM 722 C CA . GLU A 1 93 ? 16.772 5.089 -45.754 1.00 96.19 93 GLU A CA 1
ATOM 723 C C . GLU A 1 93 ? 16.591 6.473 -45.120 1.00 96.19 93 GLU A C 1
ATOM 725 O O . GLU A 1 93 ? 16.289 7.443 -45.816 1.00 96.19 93 GLU A O 1
ATOM 730 N N . LEU A 1 94 ? 16.851 6.586 -43.817 1.00 97.44 94 LEU A N 1
ATOM 731 C CA . LEU A 1 94 ? 17.019 7.868 -43.122 1.00 97.44 94 LEU A CA 1
ATOM 732 C C . LEU A 1 94 ? 18.502 8.086 -42.838 1.00 97.44 94 LEU A C 1
ATOM 734 O O . LEU A 1 94 ? 19.168 7.172 -42.356 1.00 97.44 94 LEU A O 1
ATOM 738 N N . ARG A 1 95 ? 19.027 9.280 -43.121 1.00 97.69 95 ARG A N 1
ATOM 739 C CA . ARG A 1 95 ? 20.456 9.592 -43.001 1.00 97.69 95 ARG A CA 1
ATOM 740 C C . ARG A 1 95 ? 20.704 10.756 -42.059 1.00 97.69 95 ARG A C 1
ATOM 742 O O . ARG A 1 95 ? 20.196 11.851 -42.294 1.00 97.69 95 ARG A O 1
ATOM 749 N N . PHE A 1 96 ? 21.546 10.526 -41.057 1.00 97.56 96 PHE A N 1
ATOM 750 C CA . PHE A 1 96 ? 22.025 11.536 -40.117 1.00 97.56 96 PHE A CA 1
ATOM 751 C C . PHE A 1 96 ? 23.536 11.691 -40.289 1.00 97.56 96 PHE A C 1
ATOM 753 O O . PHE A 1 96 ? 24.270 10.719 -40.121 1.00 97.56 96 PHE A O 1
ATOM 760 N N . GLU A 1 97 ? 23.999 12.890 -40.642 1.00 96.88 97 GLU A N 1
ATOM 761 C CA . GLU A 1 97 ? 25.403 13.151 -41.027 1.00 96.88 97 GLU A CA 1
ATOM 762 C C . GLU A 1 97 ? 26.032 14.328 -40.264 1.00 96.88 97 GLU A C 1
ATOM 764 O O . GLU A 1 97 ? 27.153 14.747 -40.544 1.00 96.88 97 GLU A O 1
ATOM 769 N N . SER A 1 98 ? 25.318 14.895 -39.290 1.00 94.31 98 SER A N 1
ATOM 770 C CA . SER A 1 98 ? 25.825 15.987 -38.460 1.00 94.31 98 SER A CA 1
ATOM 771 C C . SER A 1 98 ? 25.290 15.901 -37.037 1.00 94.31 98 SER A C 1
ATOM 773 O O . SER A 1 98 ? 24.126 15.568 -36.808 1.00 94.31 98 SER A O 1
ATOM 775 N N . ALA A 1 99 ? 26.141 16.241 -36.067 1.00 89.50 99 ALA A N 1
ATOM 776 C CA . ALA A 1 99 ? 25.776 16.291 -34.652 1.00 89.50 99 ALA A CA 1
ATOM 777 C C . ALA A 1 99 ? 24.663 17.311 -34.368 1.00 89.50 99 ALA A C 1
ATOM 779 O O . ALA A 1 99 ? 23.891 17.136 -33.431 1.00 89.50 99 ALA A O 1
ATOM 780 N N . SER A 1 100 ? 24.518 18.335 -35.214 1.00 89.25 100 SER A N 1
ATOM 781 C CA . SER A 1 100 ? 23.439 19.321 -35.106 1.00 89.25 100 SER A CA 1
ATOM 782 C C . SER A 1 100 ? 22.049 18.743 -35.389 1.00 89.25 100 SER A C 1
ATOM 784 O O . SER A 1 100 ? 21.065 19.425 -35.118 1.00 89.25 100 SER A O 1
ATOM 786 N N . THR A 1 101 ? 21.940 17.519 -35.930 1.00 88.12 101 THR A N 1
ATOM 787 C CA . THR A 1 101 ? 20.643 16.823 -36.019 1.00 88.12 101 THR A CA 1
ATOM 788 C C . THR A 1 101 ? 20.056 16.544 -34.637 1.00 88.12 101 THR A C 1
ATOM 790 O O . THR A 1 101 ? 18.840 16.567 -34.498 1.00 88.12 101 THR A O 1
ATOM 793 N N . GLY A 1 102 ? 20.898 16.286 -33.627 1.00 86.31 102 GLY A N 1
ATOM 794 C CA . GLY A 1 102 ? 20.465 15.866 -32.292 1.00 86.31 102 GLY A CA 1
ATOM 795 C C . GLY A 1 102 ? 19.912 14.438 -32.223 1.00 86.31 102 GLY A C 1
ATOM 796 O O . GLY A 1 102 ? 19.355 14.067 -31.196 1.00 86.31 102 GLY A O 1
ATOM 797 N N . TYR A 1 103 ? 20.045 13.639 -33.289 1.00 91.56 103 TYR A N 1
ATOM 798 C CA . TYR A 1 103 ? 19.499 12.283 -33.328 1.00 91.56 103 TYR A CA 1
ATOM 799 C C . TYR A 1 103 ? 20.320 11.308 -32.475 1.00 91.56 103 TYR A C 1
ATOM 801 O O . TYR A 1 103 ? 21.536 11.184 -32.649 1.00 91.56 103 TYR A O 1
ATOM 809 N N . LEU A 1 104 ? 19.625 10.573 -31.604 1.00 88.94 104 LEU A N 1
ATOM 810 C CA . LEU A 1 104 ? 20.179 9.509 -30.768 1.00 88.94 104 LEU A CA 1
ATOM 811 C C . LEU A 1 104 ? 19.656 8.137 -31.209 1.00 88.94 104 LEU A C 1
ATOM 813 O O . LEU A 1 104 ? 18.495 7.798 -30.975 1.00 88.94 104 LEU A O 1
ATOM 817 N N . PHE A 1 105 ? 20.509 7.299 -31.789 1.00 87.69 105 PHE A N 1
ATOM 818 C CA . PHE A 1 105 ? 20.167 5.904 -32.044 1.00 87.69 105 PHE A CA 1
ATOM 819 C C . PHE A 1 105 ? 20.159 5.114 -30.727 1.00 87.69 105 PHE A C 1
ATOM 821 O O . PHE A 1 105 ? 21.142 5.130 -29.981 1.00 87.69 105 PHE A O 1
ATOM 828 N N . LYS A 1 106 ? 19.027 4.454 -30.435 1.00 79.00 106 LYS A N 1
ATOM 829 C CA . LYS A 1 106 ? 18.744 3.766 -29.158 1.00 79.00 106 LYS A CA 1
ATOM 830 C C . LYS A 1 106 ? 19.007 4.627 -27.908 1.00 79.00 106 LYS A C 1
ATOM 832 O O . LYS A 1 106 ? 19.335 4.102 -26.856 1.00 79.00 106 LYS A O 1
ATOM 837 N N . GLY A 1 107 ? 18.892 5.953 -28.019 1.00 79.06 107 GLY A N 1
ATOM 838 C CA . GLY A 1 107 ? 19.136 6.876 -26.903 1.00 79.06 107 GLY A CA 1
ATOM 839 C C . GLY A 1 107 ? 20.609 7.059 -26.508 1.00 79.06 107 GLY A C 1
ATOM 840 O O . GLY A 1 107 ? 20.890 7.876 -25.638 1.00 79.06 107 GLY A O 1
ATOM 841 N N . GLU A 1 108 ? 21.548 6.354 -27.149 1.00 83.31 108 GLU A N 1
ATOM 842 C CA . GLU A 1 108 ? 22.950 6.290 -26.707 1.00 83.31 108 GLU A CA 1
ATOM 843 C C . GLU A 1 108 ? 23.956 6.727 -27.781 1.00 83.31 108 GLU A C 1
ATOM 845 O O . GLU A 1 108 ? 24.935 7.419 -27.488 1.00 83.31 108 GLU A O 1
ATOM 850 N N . ILE A 1 109 ? 23.750 6.322 -29.039 1.00 90.94 109 ILE A N 1
ATOM 851 C CA . ILE A 1 109 ? 24.707 6.589 -30.118 1.00 90.94 109 ILE A CA 1
ATOM 852 C C . ILE A 1 109 ? 24.296 7.849 -30.877 1.00 90.94 109 ILE A C 1
ATOM 854 O O . ILE A 1 109 ? 23.188 7.939 -31.395 1.00 90.94 109 ILE A O 1
ATOM 858 N N . GLN A 1 110 ? 25.232 8.779 -31.039 1.00 94.19 110 GLN A N 1
ATOM 859 C CA . GLN A 1 110 ? 25.080 9.975 -31.864 1.00 94.19 110 GLN A CA 1
ATOM 860 C C . GLN A 1 110 ? 26.303 10.182 -32.760 1.00 94.19 110 GLN A C 1
ATOM 862 O O . GLN A 1 110 ? 27.327 9.500 -32.639 1.00 94.19 110 GLN A O 1
ATOM 867 N N . ILE A 1 111 ? 26.220 11.163 -33.657 1.00 96.88 111 ILE A N 1
ATOM 868 C CA . ILE A 1 111 ? 27.378 11.629 -34.422 1.00 96.88 111 ILE A CA 1
ATOM 869 C C . ILE A 1 111 ? 28.469 12.090 -33.445 1.00 96.88 111 ILE A C 1
ATOM 871 O O . ILE A 1 111 ? 28.230 12.898 -32.552 1.00 96.88 111 ILE A O 1
ATOM 875 N N . GLY A 1 112 ? 29.674 11.549 -33.610 1.00 94.94 112 GLY A N 1
ATOM 876 C CA . GLY A 1 112 ? 30.818 11.754 -32.725 1.00 94.94 112 GLY A CA 1
ATOM 877 C C . GLY A 1 112 ? 31.031 10.657 -31.676 1.00 94.94 112 GLY A C 1
ATOM 878 O O . GLY A 1 112 ? 32.127 10.605 -31.108 1.00 94.94 112 GLY A O 1
ATOM 879 N N . SER A 1 113 ? 30.060 9.761 -31.444 1.00 95.06 113 SER A N 1
ATOM 880 C CA . SER A 1 113 ? 30.235 8.618 -30.535 1.00 95.06 113 SER A CA 1
ATOM 881 C C . SER A 1 113 ? 31.397 7.727 -30.994 1.00 95.06 113 SER A C 1
ATOM 883 O O . SER A 1 113 ? 31.589 7.542 -32.200 1.00 95.06 113 SER A O 1
ATOM 885 N N . PRO A 1 114 ? 32.208 7.177 -30.076 1.00 96.25 114 PRO A N 1
ATOM 886 C CA . PRO A 1 114 ? 33.327 6.325 -30.453 1.00 96.25 114 PRO A CA 1
ATOM 887 C C . PRO A 1 114 ? 32.835 4.965 -30.966 1.00 96.25 114 PRO A C 1
ATOM 889 O O . PRO A 1 114 ? 31.791 4.464 -30.550 1.00 96.25 114 PRO A O 1
ATOM 892 N N . LEU A 1 115 ? 33.625 4.331 -31.836 1.00 95.31 115 LEU A N 1
ATOM 893 C CA . LEU A 1 115 ? 33.363 2.992 -32.376 1.00 95.31 115 LEU A CA 1
ATOM 894 C C . LEU A 1 115 ? 33.088 1.971 -31.266 1.00 95.31 115 LEU A C 1
ATOM 896 O O . LEU A 1 115 ? 32.194 1.147 -31.402 1.00 95.31 115 LEU A O 1
ATOM 900 N N . THR A 1 116 ? 33.799 2.062 -30.142 1.00 88.50 116 THR A N 1
ATOM 901 C CA . THR A 1 116 ? 33.592 1.188 -28.980 1.00 88.50 116 THR A CA 1
ATOM 902 C C . THR A 1 116 ? 32.178 1.281 -28.407 1.00 88.50 116 THR A C 1
ATOM 904 O O . THR A 1 116 ? 31.611 0.245 -28.075 1.00 88.50 116 THR A O 1
ATOM 907 N N . SER A 1 117 ? 31.586 2.480 -28.350 1.00 86.81 117 SER A N 1
ATOM 908 C CA . SER A 1 117 ? 30.189 2.666 -27.927 1.00 86.81 117 SER A CA 1
ATOM 909 C C . SER A 1 117 ? 29.206 2.066 -28.926 1.00 86.81 117 SER A C 1
ATOM 911 O O . SER A 1 117 ? 28.162 1.557 -28.540 1.00 86.81 117 SER A O 1
ATOM 913 N N . VAL A 1 118 ? 29.538 2.082 -30.220 1.00 93.25 118 VAL A N 1
ATOM 914 C CA . VAL A 1 118 ? 28.700 1.402 -31.211 1.00 93.25 118 VAL A CA 1
ATOM 915 C C . VAL A 1 118 ? 28.711 -0.102 -30.958 1.00 93.25 118 VAL A C 1
ATOM 917 O O . VAL A 1 118 ? 27.650 -0.698 -30.808 1.00 93.25 118 VAL A O 1
ATOM 920 N N . LEU A 1 119 ? 29.888 -0.712 -30.809 1.00 89.50 119 LEU A N 1
ATOM 921 C CA . LEU A 1 119 ? 29.992 -2.158 -30.577 1.00 89.50 119 LEU A CA 1
ATOM 922 C C . LEU A 1 119 ? 29.348 -2.613 -29.256 1.00 89.50 119 LEU A C 1
ATOM 924 O O . LEU A 1 119 ? 28.882 -3.750 -29.174 1.00 89.50 119 LEU A O 1
ATOM 928 N N . SER A 1 120 ? 29.305 -1.756 -28.229 1.00 80.31 120 SER A N 1
ATOM 929 C CA . SER A 1 120 ? 28.611 -2.075 -26.974 1.00 80.31 120 SER A CA 1
ATOM 930 C C . SER A 1 120 ? 27.090 -2.056 -27.115 1.00 80.31 120 SER A C 1
ATOM 932 O O . SER A 1 120 ? 26.422 -2.868 -26.482 1.00 80.31 120 SER A O 1
ATOM 934 N N . VAL A 1 121 ? 26.546 -1.161 -27.944 1.00 81.31 121 VAL A N 1
ATOM 935 C CA . VAL A 1 121 ? 25.094 -0.960 -28.088 1.00 81.31 121 VAL A CA 1
ATOM 936 C C . VAL A 1 121 ? 24.480 -1.855 -29.167 1.00 81.31 121 VAL A C 1
ATOM 938 O O . VAL A 1 121 ? 23.396 -2.394 -28.959 1.00 81.31 121 VAL A O 1
ATOM 941 N N . VAL A 1 122 ? 25.145 -2.036 -30.315 1.00 83.38 122 VAL A N 1
ATOM 942 C CA . VAL A 1 122 ? 24.597 -2.812 -31.457 1.00 83.38 122 VAL A CA 1
ATOM 943 C C . VAL A 1 122 ? 25.205 -4.208 -31.618 1.00 83.38 122 VAL A C 1
ATOM 945 O O . VAL A 1 122 ? 24.869 -4.942 -32.551 1.00 83.38 122 VAL A O 1
ATOM 948 N N . GLY A 1 123 ? 26.095 -4.584 -30.700 1.00 83.50 123 GLY A N 1
ATOM 949 C CA . GLY A 1 123 ? 26.744 -5.888 -30.667 1.00 83.50 123 GLY A CA 1
ATOM 950 C C . GLY A 1 123 ? 28.071 -5.949 -31.426 1.00 83.50 123 GLY A C 1
ATOM 951 O O . GLY A 1 123 ? 28.377 -5.138 -32.308 1.00 83.50 123 GLY A O 1
ATOM 952 N N . GLN A 1 124 ? 28.870 -6.950 -31.054 1.00 90.31 124 GLN A N 1
ATOM 953 C CA . GLN A 1 124 ? 30.181 -7.215 -31.642 1.00 90.31 124 GLN A CA 1
ATOM 954 C C . GLN A 1 124 ? 30.053 -7.747 -33.075 1.00 90.31 124 GLN A C 1
ATOM 956 O O . GLN A 1 124 ? 29.115 -8.496 -33.358 1.00 90.31 124 GLN A O 1
ATOM 961 N N . PRO A 1 125 ? 30.996 -7.403 -33.970 1.00 93.38 125 PRO A N 1
ATOM 962 C CA . PRO A 1 125 ? 30.971 -7.911 -35.328 1.00 93.38 125 PRO A CA 1
ATOM 963 C C . PRO A 1 125 ? 31.295 -9.406 -35.336 1.00 93.38 125 PRO A C 1
ATOM 965 O O . PRO A 1 125 ? 32.140 -9.875 -34.571 1.00 93.38 125 PRO A O 1
ATOM 968 N N . THR A 1 126 ? 30.677 -10.150 -36.249 1.00 90.19 126 THR A N 1
ATOM 969 C CA . THR A 1 126 ? 31.002 -11.567 -36.483 1.00 90.19 126 THR A CA 1
ATOM 970 C C . THR A 1 126 ? 32.427 -11.729 -37.007 1.00 90.19 126 THR A C 1
ATOM 972 O O . THR A 1 126 ? 33.089 -12.731 -36.742 1.00 90.19 126 THR A O 1
ATOM 975 N N . GLN A 1 127 ? 32.918 -10.713 -37.718 1.00 95.25 127 GLN A N 1
ATOM 976 C CA . GLN A 1 127 ? 34.276 -10.632 -38.229 1.00 95.25 127 GLN A CA 1
ATOM 977 C C . GLN A 1 127 ? 34.727 -9.170 -38.331 1.00 95.25 127 GLN A C 1
ATOM 979 O O . GLN A 1 127 ? 33.942 -8.285 -38.660 1.00 95.25 127 GLN A O 1
ATOM 984 N N . THR A 1 128 ? 36.018 -8.911 -38.102 1.00 97.44 128 THR A N 1
ATOM 985 C CA . THR A 1 128 ? 36.643 -7.615 -38.411 1.00 97.44 128 THR A CA 1
ATOM 986 C C . THR A 1 128 ? 37.646 -7.774 -39.550 1.00 97.44 128 THR A C 1
ATOM 988 O O . THR A 1 128 ? 38.545 -8.611 -39.471 1.00 97.44 128 THR A O 1
ATOM 991 N N . ILE A 1 129 ? 37.505 -6.964 -40.600 1.00 97.12 129 ILE A N 1
ATOM 992 C CA . ILE A 1 129 ? 38.424 -6.903 -41.742 1.00 97.12 129 ILE A CA 1
ATOM 993 C C . ILE A 1 129 ? 39.152 -5.561 -41.691 1.00 97.12 129 ILE A C 1
ATOM 995 O O . ILE A 1 129 ? 38.515 -4.515 -41.775 1.00 97.12 129 ILE A O 1
ATOM 999 N N . THR A 1 130 ? 40.481 -5.588 -41.573 1.00 97.81 130 THR A N 1
ATOM 1000 C CA . THR A 1 130 ? 41.299 -4.376 -41.405 1.00 97.81 130 THR A CA 1
ATOM 1001 C C . THR A 1 130 ? 42.128 -4.075 -42.652 1.00 97.81 130 THR A C 1
ATOM 1003 O O . THR A 1 130 ? 42.750 -4.981 -43.206 1.00 97.81 130 THR A O 1
ATOM 1006 N N . GLY A 1 131 ? 42.182 -2.812 -43.084 1.00 95.44 131 GLY A N 1
ATOM 1007 C CA . GLY A 1 131 ? 43.101 -2.357 -44.138 1.00 95.44 131 GLY A CA 1
ATOM 1008 C C . GLY A 1 131 ? 42.654 -2.650 -45.574 1.00 95.44 131 GLY A C 1
ATOM 1009 O O . GLY A 1 131 ? 43.286 -2.173 -46.514 1.00 95.44 131 GLY A O 1
ATOM 1010 N N . GLN A 1 132 ? 41.580 -3.419 -45.763 1.00 96.31 132 GLN A N 1
ATOM 1011 C CA . GLN A 1 132 ? 41.087 -3.818 -47.083 1.00 96.31 132 GLN A CA 1
ATOM 1012 C C . GLN A 1 132 ? 39.935 -2.936 -47.576 1.00 96.31 132 GLN A C 1
ATOM 1014 O O . GLN A 1 132 ? 39.405 -2.095 -46.846 1.00 96.31 132 GLN A O 1
ATOM 1019 N N . GLN A 1 133 ? 39.546 -3.135 -48.834 1.00 96.00 133 GLN A N 1
ATOM 1020 C CA . GLN A 1 133 ? 38.359 -2.511 -49.404 1.00 96.00 133 GLN A CA 1
ATOM 1021 C C . GLN A 1 133 ? 37.095 -2.964 -48.659 1.00 96.00 133 GLN A C 1
ATOM 1023 O O . GLN A 1 133 ? 36.956 -4.128 -48.286 1.00 96.00 133 GLN A O 1
ATOM 1028 N N . CYS A 1 134 ? 36.160 -2.035 -48.448 1.00 94.44 134 CYS A N 1
ATOM 1029 C CA . CYS A 1 134 ? 34.886 -2.343 -47.809 1.00 94.44 134 CYS A CA 1
ATOM 1030 C C . CYS A 1 134 ? 34.010 -3.205 -48.728 1.00 94.44 134 CYS A C 1
ATOM 1032 O O . CYS A 1 134 ? 33.698 -2.807 -49.851 1.00 94.44 134 CYS A O 1
ATOM 1034 N N . GLY A 1 135 ? 33.616 -4.377 -48.231 1.00 93.69 135 GLY A N 1
ATOM 1035 C CA . GLY A 1 135 ? 32.751 -5.332 -48.925 1.00 93.69 135 GLY A CA 1
ATOM 1036 C C . GLY A 1 135 ? 31.258 -5.184 -48.614 1.00 93.69 135 GLY A C 1
ATOM 1037 O O . GLY A 1 135 ? 30.464 -5.918 -49.190 1.00 93.69 135 GLY A O 1
ATOM 1038 N N . TRP A 1 136 ? 30.869 -4.244 -47.742 1.00 94.00 136 TRP A N 1
ATOM 1039 C CA . TRP A 1 136 ? 29.470 -3.917 -47.406 1.00 94.00 136 TRP A CA 1
ATOM 1040 C C . TRP A 1 136 ? 28.635 -5.071 -46.828 1.00 94.00 136 TRP A C 1
ATOM 1042 O O . TRP A 1 136 ? 27.408 -5.038 -46.888 1.00 94.00 136 TRP A O 1
ATOM 1052 N N . GLN A 1 137 ? 29.286 -6.095 -46.278 1.00 95.31 137 GLN A N 1
ATOM 1053 C CA . GLN A 1 137 ? 28.604 -7.269 -45.741 1.00 95.31 137 GLN A CA 1
ATOM 1054 C C . GLN A 1 137 ? 28.024 -7.003 -44.347 1.00 95.31 137 GLN A C 1
ATOM 1056 O O . GLN A 1 137 ? 28.623 -6.299 -43.532 1.00 95.31 137 GLN A O 1
ATOM 1061 N N . ASP A 1 138 ? 26.858 -7.594 -44.086 1.00 94.31 138 ASP A N 1
ATOM 1062 C CA . ASP A 1 138 ? 26.170 -7.523 -42.798 1.00 94.31 138 ASP A CA 1
ATOM 1063 C C . ASP A 1 138 ? 26.974 -8.200 -41.678 1.00 94.31 138 ASP A C 1
ATOM 1065 O O . ASP A 1 138 ? 27.604 -9.239 -41.888 1.00 94.31 138 ASP A O 1
ATOM 1069 N N . GLY A 1 139 ? 26.978 -7.602 -40.485 1.00 89.31 139 GLY A N 1
ATOM 1070 C CA . GLY A 1 139 ? 27.670 -8.130 -39.306 1.00 89.31 139 GLY A CA 1
ATOM 1071 C C . GLY A 1 139 ? 29.201 -8.040 -39.344 1.00 89.31 139 GLY A C 1
ATOM 1072 O O . GLY A 1 139 ? 29.841 -8.374 -38.346 1.00 89.31 139 GLY A O 1
ATOM 1073 N N . ILE A 1 140 ? 29.805 -7.551 -40.434 1.00 97.38 140 ILE A N 1
ATOM 1074 C CA . ILE A 1 140 ? 31.260 -7.391 -40.563 1.00 97.38 140 ILE A CA 1
ATOM 1075 C C . ILE A 1 140 ? 31.668 -5.940 -40.308 1.00 97.38 140 ILE A C 1
ATOM 1077 O O . ILE A 1 140 ? 31.184 -5.010 -40.957 1.00 97.38 140 ILE A O 1
ATOM 1081 N N . LEU A 1 141 ? 32.622 -5.747 -39.394 1.00 98.12 141 LEU A N 1
ATOM 1082 C CA . LEU A 1 141 ? 33.285 -4.460 -39.199 1.00 98.12 141 LEU A CA 1
ATOM 1083 C C . LEU A 1 141 ? 34.446 -4.334 -40.189 1.00 98.12 141 LEU A C 1
ATOM 1085 O O . LEU A 1 141 ? 35.455 -5.031 -40.073 1.00 98.12 141 LEU A O 1
ATOM 1089 N N . TYR A 1 142 ? 34.340 -3.400 -41.127 1.00 98.50 142 TYR A N 1
ATOM 1090 C CA . TYR A 1 142 ? 35.468 -3.010 -41.969 1.00 98.50 142 TYR A CA 1
ATOM 1091 C C . TYR A 1 142 ? 36.195 -1.855 -41.293 1.00 98.50 142 TYR A C 1
ATOM 1093 O O . TYR A 1 142 ? 35.656 -0.753 -41.189 1.00 98.50 142 TYR A O 1
ATOM 1101 N N . LYS A 1 143 ? 37.406 -2.117 -40.810 1.00 97.69 143 LYS A N 1
ATOM 1102 C CA . LYS A 1 143 ? 38.239 -1.169 -40.072 1.00 97.69 143 LYS A CA 1
ATOM 1103 C C . LYS A 1 143 ? 39.386 -0.678 -40.953 1.00 97.69 143 LYS A C 1
ATOM 1105 O O . LYS A 1 143 ? 39.975 -1.452 -41.702 1.00 97.69 143 LYS A O 1
ATOM 1110 N N . ASP A 1 144 ? 39.728 0.599 -40.843 1.00 97.62 144 ASP A N 1
ATOM 1111 C CA . ASP A 1 144 ? 40.845 1.215 -41.570 1.00 97.62 144 ASP A CA 1
ATOM 1112 C C . ASP A 1 144 ? 40.783 0.948 -43.087 1.00 97.62 144 ASP A C 1
ATOM 1114 O O . ASP A 1 144 ? 41.739 0.472 -43.703 1.00 97.62 144 ASP A O 1
ATOM 1118 N N . ILE A 1 145 ? 39.610 1.183 -43.680 1.00 97.69 145 ILE A N 1
ATOM 1119 C CA . ILE A 1 145 ? 39.282 0.817 -45.062 1.00 97.69 145 ILE A CA 1
ATOM 1120 C C . ILE A 1 145 ? 40.314 1.409 -46.031 1.00 97.69 145 ILE A C 1
ATOM 1122 O O . ILE A 1 145 ? 40.653 2.592 -45.954 1.00 97.69 145 ILE A O 1
ATOM 1126 N N . ASN A 1 146 ? 40.809 0.583 -46.959 1.00 95.38 146 ASN A N 1
ATOM 1127 C CA . ASN A 1 146 ? 41.874 0.932 -47.913 1.00 95.38 146 ASN A CA 1
ATOM 1128 C C . ASN A 1 146 ? 43.147 1.499 -47.246 1.00 95.38 146 ASN A C 1
ATOM 1130 O O . ASN A 1 146 ? 43.814 2.367 -47.807 1.00 95.38 146 ASN A O 1
ATOM 1134 N N . GLY A 1 147 ? 43.458 1.062 -46.022 1.00 93.88 147 GLY A N 1
ATOM 1135 C CA . GLY A 1 147 ? 44.603 1.542 -45.244 1.00 93.88 147 GLY A CA 1
ATOM 1136 C C . GLY A 1 147 ? 44.414 2.931 -44.622 1.00 93.88 147 GLY A C 1
ATOM 1137 O O . GLY A 1 147 ? 45.353 3.465 -44.032 1.00 93.88 147 GLY A O 1
ATOM 1138 N N . THR A 1 148 ? 43.223 3.531 -44.725 1.00 97.19 148 THR A N 1
ATOM 1139 C CA . THR A 1 148 ? 42.938 4.852 -44.147 1.00 97.19 148 THR A CA 1
ATOM 1140 C C . THR A 1 148 ? 42.565 4.708 -42.677 1.00 97.19 148 THR A C 1
ATOM 1142 O O . THR A 1 148 ? 41.443 4.325 -42.348 1.00 97.19 148 THR A O 1
ATOM 1145 N N . VAL A 1 149 ? 43.503 5.032 -41.785 1.00 95.75 149 VAL A N 1
ATOM 1146 C CA . VAL A 1 149 ? 43.328 4.885 -40.332 1.00 95.75 149 VAL A CA 1
ATOM 1147 C C . VAL A 1 149 ? 42.083 5.626 -39.835 1.00 95.75 149 VAL A C 1
ATOM 1149 O O . VAL A 1 149 ? 41.893 6.815 -40.091 1.00 95.75 149 VAL A O 1
ATOM 1152 N N . GLY A 1 150 ? 41.241 4.920 -39.084 1.00 92.88 150 GLY A N 1
ATOM 1153 C CA . GLY A 1 150 ? 40.021 5.447 -38.488 1.00 92.88 150 GLY A CA 1
ATOM 1154 C C . GLY A 1 150 ? 38.814 5.487 -39.422 1.00 92.88 150 GLY A C 1
ATOM 1155 O O . GLY A 1 150 ? 37.717 5.734 -38.918 1.00 92.88 150 GLY A O 1
ATOM 1156 N N . TYR A 1 151 ? 38.978 5.234 -40.728 1.00 98.00 151 TYR A N 1
ATOM 1157 C CA . TYR A 1 151 ? 37.864 5.147 -41.674 1.00 98.00 151 TYR A CA 1
ATOM 1158 C C . TYR A 1 151 ? 37.238 3.752 -41.625 1.00 98.00 151 TYR A C 1
ATOM 1160 O O . TYR A 1 151 ? 37.865 2.773 -42.030 1.00 98.00 151 TYR A O 1
ATOM 1168 N N . CYS A 1 152 ? 36.026 3.647 -41.075 1.00 98.31 152 CYS A N 1
ATOM 1169 C CA . CYS A 1 152 ? 35.388 2.353 -40.810 1.00 98.31 152 CYS A CA 1
ATOM 1170 C C . CYS A 1 152 ? 33.930 2.314 -41.281 1.00 98.31 152 CYS A C 1
ATOM 1172 O O . CYS A 1 152 ? 33.282 3.355 -41.422 1.00 98.31 152 CYS A O 1
ATOM 1174 N N . TYR A 1 153 ? 33.407 1.101 -41.452 1.00 98.44 153 TYR A N 1
ATOM 1175 C CA . TYR A 1 153 ? 32.012 0.820 -41.784 1.00 98.44 153 TYR A CA 1
ATOM 1176 C C . TYR A 1 153 ? 31.501 -0.390 -41.004 1.00 98.44 153 TYR A C 1
ATOM 1178 O O . TYR A 1 153 ? 32.216 -1.389 -40.880 1.00 98.44 153 TYR A O 1
ATOM 1186 N N . TYR A 1 154 ? 30.259 -0.312 -40.524 1.00 98.12 154 TYR A N 1
ATOM 1187 C CA . TYR A 1 154 ? 29.598 -1.428 -39.856 1.00 98.12 154 TYR A CA 1
ATOM 1188 C C . TYR A 1 154 ? 28.089 -1.436 -40.124 1.00 98.12 154 TYR A C 1
ATOM 1190 O O . TYR A 1 154 ? 27.416 -0.438 -39.865 1.00 98.12 154 TYR A O 1
ATOM 1198 N N . LEU A 1 155 ? 27.568 -2.554 -40.634 1.00 96.25 155 LEU A N 1
ATOM 1199 C CA . LEU A 1 155 ? 26.146 -2.792 -40.901 1.00 96.25 155 LEU A CA 1
ATOM 1200 C C . LEU A 1 155 ? 25.595 -3.848 -39.946 1.00 96.25 155 LEU A C 1
ATOM 1202 O O . LEU A 1 155 ? 26.223 -4.889 -39.745 1.00 96.25 155 LEU A O 1
ATOM 1206 N N . ARG A 1 156 ? 24.413 -3.568 -39.396 1.00 93.31 156 ARG A N 1
ATOM 1207 C CA . ARG A 1 156 ? 23.609 -4.491 -38.598 1.00 93.31 156 ARG A CA 1
ATOM 1208 C C . ARG A 1 156 ? 22.179 -4.466 -39.114 1.00 93.31 156 ARG A C 1
ATOM 1210 O O . ARG A 1 156 ? 21.381 -3.605 -38.749 1.00 93.31 156 ARG A O 1
ATOM 1217 N N . SER A 1 157 ? 21.892 -5.390 -40.021 1.00 88.88 157 SER A N 1
ATOM 1218 C CA . SER A 1 157 ? 20.602 -5.501 -40.705 1.00 88.88 157 SER A CA 1
ATOM 1219 C C . SER A 1 157 ? 19.499 -5.952 -39.750 1.00 88.88 157 SER A C 1
ATOM 1221 O O . SER A 1 157 ? 18.371 -5.495 -39.867 1.00 88.88 157 SER A O 1
ATOM 1223 N N . ASP A 1 158 ? 19.831 -6.767 -38.749 1.00 82.38 158 ASP A N 1
ATOM 1224 C CA . ASP A 1 158 ? 18.932 -7.148 -37.652 1.00 82.38 158 ASP A CA 1
ATOM 1225 C C . ASP A 1 158 ? 18.596 -5.994 -36.695 1.00 82.38 158 ASP A C 1
ATOM 1227 O O . ASP A 1 158 ? 17.621 -6.070 -35.959 1.00 82.38 158 ASP A O 1
ATOM 1231 N N . GLU A 1 159 ? 19.375 -4.915 -36.731 1.00 86.19 159 GLU A N 1
ATOM 1232 C CA . GLU A 1 159 ? 19.136 -3.670 -35.996 1.00 86.19 159 GLU A CA 1
ATOM 1233 C C . GLU A 1 159 ? 18.669 -2.532 -36.920 1.00 86.19 159 GLU A C 1
ATOM 1235 O O . GLU A 1 159 ? 18.494 -1.392 -36.481 1.00 86.19 159 GLU A O 1
ATOM 1240 N N . ASN A 1 160 ? 18.471 -2.831 -38.211 1.00 93.12 160 ASN A N 1
ATOM 1241 C CA . ASN A 1 160 ? 18.096 -1.889 -39.262 1.00 93.12 160 ASN A CA 1
ATOM 1242 C C . ASN A 1 160 ? 18.992 -0.638 -39.332 1.00 93.12 160 ASN A C 1
ATOM 1244 O O . ASN A 1 160 ? 18.517 0.450 -39.669 1.00 93.12 160 ASN A O 1
ATOM 1248 N N . VAL A 1 161 ? 20.300 -0.758 -39.075 1.00 95.75 161 VAL A N 1
ATOM 1249 C CA . VAL A 1 161 ? 21.217 0.395 -39.019 1.00 95.75 161 VAL A CA 1
ATOM 1250 C C . VAL A 1 161 ? 22.592 0.109 -39.623 1.00 95.75 161 VAL A C 1
ATOM 1252 O O . VAL A 1 161 ? 23.130 -0.995 -39.528 1.00 95.75 161 VAL A O 1
ATOM 1255 N N . ARG A 1 162 ? 23.210 1.140 -40.207 1.00 96.88 162 ARG A N 1
ATOM 1256 C CA . ARG A 1 162 ? 24.631 1.142 -40.574 1.00 96.88 162 ARG A CA 1
ATOM 1257 C C . ARG A 1 162 ? 25.338 2.421 -40.153 1.00 96.88 162 ARG A C 1
ATOM 1259 O O . ARG A 1 162 ? 24.766 3.510 -40.193 1.00 96.88 162 ARG A O 1
ATOM 1266 N N . PHE A 1 163 ? 26.603 2.267 -39.786 1.00 98.19 163 PHE A N 1
ATOM 1267 C CA . PHE A 1 163 ? 27.451 3.319 -39.248 1.00 98.19 163 PHE A CA 1
ATOM 1268 C C . PHE A 1 163 ? 28.686 3.530 -40.114 1.00 98.19 163 PHE A C 1
ATOM 1270 O O . PHE A 1 163 ? 29.292 2.578 -40.614 1.00 98.19 163 PHE A O 1
ATOM 1277 N N . PHE A 1 164 ? 29.092 4.791 -40.219 1.00 98.38 164 PHE A N 1
ATOM 1278 C CA . PHE A 1 164 ? 30.338 5.210 -40.850 1.00 98.38 164 PHE A CA 1
ATOM 1279 C C . PHE A 1 164 ? 31.182 5.954 -39.835 1.00 98.38 164 PHE A C 1
ATOM 1281 O O . PHE A 1 164 ? 30.649 6.714 -39.023 1.00 98.38 164 PHE A O 1
ATOM 1288 N N . PHE A 1 165 ? 32.496 5.770 -39.901 1.00 98.44 165 PHE A N 1
ATOM 1289 C CA . PHE A 1 165 ? 33.412 6.335 -38.920 1.00 98.44 165 PHE A CA 1
ATOM 1290 C C . PHE A 1 165 ? 34.584 7.042 -39.586 1.00 98.44 165 PHE A C 1
ATOM 1292 O O . PHE A 1 165 ? 35.069 6.583 -40.614 1.00 98.44 165 PHE A O 1
ATOM 1299 N N . THR A 1 166 ? 35.082 8.100 -38.950 1.00 97.31 166 THR A N 1
ATOM 1300 C CA . THR A 1 166 ? 36.428 8.654 -39.183 1.00 97.31 166 THR A CA 1
ATOM 1301 C C . THR A 1 166 ? 37.090 8.891 -37.839 1.00 97.31 166 THR A C 1
ATOM 1303 O O . THR A 1 166 ? 36.405 9.262 -36.885 1.00 97.31 166 THR A O 1
ATOM 1306 N N . SER A 1 167 ? 38.401 8.669 -37.730 1.00 96.88 167 SER A N 1
ATOM 1307 C CA . SER A 1 167 ? 39.107 8.730 -36.439 1.00 96.88 167 SER A CA 1
ATOM 1308 C C . SER A 1 167 ? 38.420 7.884 -35.354 1.00 96.88 167 SER A C 1
ATOM 1310 O O . SER A 1 167 ? 38.379 8.271 -34.186 1.00 96.88 167 SER A O 1
ATOM 1312 N N . TYR A 1 168 ? 37.830 6.751 -35.762 1.00 97.62 168 TYR A N 1
ATOM 1313 C CA . TYR A 1 168 ? 37.049 5.846 -34.911 1.00 97.62 168 TYR A CA 1
ATOM 1314 C C . TYR A 1 168 ? 35.853 6.496 -34.202 1.00 97.62 168 TYR A C 1
ATOM 1316 O O . TYR A 1 168 ? 35.419 6.013 -33.158 1.00 97.62 168 TYR A O 1
ATOM 1324 N N . LYS A 1 169 ? 35.305 7.576 -34.761 1.00 97.94 169 LYS A N 1
ATOM 1325 C CA . LYS A 1 169 ? 34.082 8.232 -34.290 1.00 97.94 169 LYS A CA 1
ATOM 1326 C C . LYS A 1 169 ? 33.025 8.220 -35.378 1.00 97.94 169 LYS A C 1
ATOM 1328 O O . LYS A 1 169 ? 33.362 8.380 -36.549 1.00 97.94 169 LYS A O 1
ATOM 1333 N N . VAL A 1 170 ? 31.769 8.040 -34.984 1.00 98.50 170 VAL A N 1
ATOM 1334 C CA . VAL A 1 170 ? 30.618 8.021 -35.891 1.00 98.50 170 VAL A CA 1
ATOM 1335 C C . VAL A 1 170 ? 30.537 9.353 -36.637 1.00 98.50 170 VAL A C 1
ATOM 1337 O O . VAL A 1 170 ? 30.473 10.408 -36.012 1.00 98.50 170 VAL A O 1
ATOM 1340 N N . ILE A 1 171 ? 30.515 9.303 -37.964 1.00 97.88 171 ILE A N 1
ATOM 1341 C CA . ILE A 1 171 ? 30.267 10.461 -38.835 1.00 97.88 171 ILE A CA 1
ATOM 1342 C C . ILE A 1 171 ? 28.932 10.381 -39.563 1.00 97.88 171 ILE A C 1
ATOM 1344 O O . ILE A 1 171 ? 28.430 11.404 -40.013 1.00 97.88 171 ILE A O 1
ATOM 1348 N N . ALA A 1 172 ? 28.353 9.185 -39.669 1.00 98.00 172 ALA A N 1
ATOM 1349 C CA . ALA A 1 172 ? 27.021 9.010 -40.214 1.00 98.00 172 ALA A CA 1
ATOM 1350 C C . ALA A 1 172 ? 26.323 7.798 -39.595 1.00 98.00 172 ALA A C 1
ATOM 1352 O O . ALA A 1 172 ? 26.952 6.758 -39.368 1.00 98.00 172 ALA A O 1
ATOM 1353 N N . ILE A 1 173 ? 25.023 7.951 -39.352 1.00 97.94 173 ILE A N 1
ATOM 1354 C CA . ILE A 1 173 ? 24.105 6.896 -38.914 1.00 97.94 173 ILE A CA 1
ATOM 1355 C C . ILE A 1 173 ? 23.011 6.815 -39.963 1.00 97.94 173 ILE A C 1
ATOM 1357 O O . ILE A 1 173 ? 22.300 7.801 -40.169 1.00 97.94 173 ILE A O 1
ATOM 1361 N N . TYR A 1 174 ? 22.874 5.671 -40.626 1.00 97.62 174 TYR A N 1
ATOM 1362 C CA . TYR A 1 174 ? 21.807 5.462 -41.596 1.00 97.62 174 TYR A CA 1
ATOM 1363 C C . TYR A 1 174 ? 20.861 4.356 -41.124 1.00 97.62 174 TYR A C 1
ATOM 1365 O O . TYR A 1 174 ? 21.300 3.228 -40.891 1.00 97.62 174 TYR A O 1
ATOM 1373 N N . LEU A 1 175 ? 19.571 4.677 -41.002 1.00 95.94 175 LEU A N 1
ATOM 1374 C CA . LEU A 1 175 ? 18.520 3.706 -40.693 1.00 95.94 175 LEU A CA 1
ATOM 1375 C C . LEU A 1 175 ? 17.984 3.114 -41.988 1.00 95.94 175 LEU A C 1
ATOM 1377 O O . LEU A 1 175 ? 17.570 3.850 -42.880 1.00 95.94 175 LEU A O 1
ATOM 1381 N N . THR A 1 176 ? 17.969 1.793 -42.064 1.00 93.00 176 THR A N 1
ATOM 1382 C CA . THR A 1 176 ? 17.596 1.004 -43.251 1.00 93.00 176 THR A CA 1
ATOM 1383 C C . THR A 1 176 ? 16.214 0.353 -43.124 1.00 93.00 176 THR A C 1
ATOM 1385 O O . THR A 1 176 ? 15.770 -0.348 -44.027 1.00 93.00 176 THR A O 1
ATOM 1388 N N . GLY A 1 177 ? 15.520 0.624 -42.019 1.00 87.94 177 GLY A N 1
ATOM 1389 C CA . GLY A 1 177 ? 14.178 0.158 -41.692 1.00 87.94 177 GLY A CA 1
ATOM 1390 C C . GLY A 1 177 ? 13.712 0.778 -40.372 1.00 87.94 177 GLY A C 1
ATOM 1391 O O . GLY A 1 177 ? 14.450 1.540 -39.739 1.00 87.94 177 GLY A O 1
ATOM 1392 N N . ASN A 1 178 ? 12.504 0.429 -39.928 1.00 79.19 178 ASN A N 1
ATOM 1393 C CA . ASN A 1 178 ? 12.043 0.737 -38.574 1.00 79.19 178 ASN A CA 1
ATOM 1394 C C . ASN A 1 178 ? 13.017 0.149 -37.543 1.00 79.19 178 ASN A C 1
ATOM 1396 O O . ASN A 1 178 ? 13.417 -1.006 -37.666 1.00 79.19 178 ASN A O 1
ATOM 1400 N N . THR A 1 179 ? 13.410 0.908 -36.519 1.00 62.06 179 THR A N 1
ATOM 1401 C CA . THR A 1 179 ? 14.299 0.374 -35.477 1.00 62.06 179 THR A CA 1
ATOM 1402 C C . THR A 1 179 ? 13.645 -0.828 -34.795 1.00 62.06 179 THR A C 1
ATOM 1404 O O . THR A 1 179 ? 12.458 -0.786 -34.466 1.00 62.06 179 THR A O 1
ATOM 1407 N N . VAL A 1 180 ? 14.409 -1.906 -34.580 1.00 54.03 180 VAL A N 1
ATOM 1408 C CA . VAL A 1 180 ? 13.926 -3.153 -33.954 1.00 54.03 180 VAL A CA 1
ATOM 1409 C C . VAL A 1 180 ? 13.896 -2.985 -32.437 1.00 54.03 180 VAL A C 1
ATOM 1411 O O . VAL A 1 180 ? 14.667 -3.574 -31.692 1.00 54.03 180 VAL A O 1
ATOM 1414 N N . SER A 1 181 ? 13.072 -2.037 -32.016 1.00 47.62 181 SER A N 1
ATOM 1415 C CA . SER A 1 181 ? 12.574 -1.711 -30.681 1.00 47.62 181 SER A CA 1
ATOM 1416 C C . SER A 1 181 ? 12.177 -0.235 -30.747 1.00 47.62 181 SER A C 1
ATOM 1418 O O . SER A 1 181 ? 12.948 0.576 -31.284 1.00 47.62 181 SER A O 1
ATOM 1420 N N . PRO A 1 182 ? 11.012 0.162 -30.213 1.00 40.94 182 PRO A N 1
ATOM 1421 C CA . PRO A 1 182 ? 10.815 1.566 -29.893 1.00 40.94 182 PRO A CA 1
ATOM 1422 C C . PRO A 1 182 ? 11.929 2.001 -28.921 1.00 40.94 182 PRO A C 1
ATOM 1424 O O . PRO A 1 182 ? 12.415 1.168 -28.147 1.00 40.94 182 PRO A O 1
ATOM 1427 N N . PRO A 1 183 ? 12.361 3.275 -28.920 1.00 42.47 183 PRO A N 1
ATOM 1428 C CA . PRO A 1 183 ? 13.078 3.804 -27.772 1.00 42.47 183 PRO A CA 1
ATOM 1429 C C . PRO A 1 183 ? 12.133 3.641 -26.584 1.00 42.47 183 PRO A C 1
ATOM 1431 O O . PRO A 1 183 ? 11.145 4.367 -26.475 1.00 42.47 183 PRO A O 1
ATOM 1434 N N . VAL A 1 184 ? 12.367 2.637 -25.738 1.00 46.84 184 VAL A N 1
ATOM 1435 C CA . VAL A 1 184 ? 11.605 2.548 -24.501 1.00 46.84 184 VAL A CA 1
ATOM 1436 C C . VAL A 1 184 ? 11.966 3.814 -23.724 1.00 46.84 184 VAL A C 1
ATOM 1438 O O . VAL A 1 184 ? 13.164 4.085 -23.572 1.00 46.84 184 VAL A O 1
ATOM 1441 N N . PRO A 1 185 ? 10.990 4.649 -23.323 1.00 51.06 185 PRO A N 1
ATOM 1442 C CA . PRO A 1 185 ? 11.282 5.841 -22.544 1.00 51.06 185 PRO A CA 1
ATOM 1443 C C . PRO A 1 185 ? 12.196 5.469 -21.375 1.00 51.06 185 PRO A C 1
ATOM 1445 O O . PRO A 1 185 ? 12.031 4.411 -20.767 1.00 51.06 185 PRO A O 1
ATOM 1448 N N . ALA A 1 186 ? 13.202 6.306 -21.112 1.00 66.69 186 ALA A N 1
ATOM 1449 C CA . ALA A 1 186 ? 14.173 6.048 -20.057 1.00 66.69 186 ALA A CA 1
ATOM 1450 C C . ALA A 1 186 ? 13.436 5.755 -18.743 1.00 66.69 186 ALA A C 1
ATOM 1452 O O . ALA A 1 186 ? 12.736 6.634 -18.246 1.00 66.69 186 ALA A O 1
ATOM 1453 N N . MET A 1 187 ? 13.599 4.537 -18.217 1.00 78.25 187 MET A N 1
ATOM 1454 C CA . MET A 1 187 ? 12.994 4.101 -16.959 1.00 78.25 187 MET A CA 1
ATOM 1455 C C . MET A 1 187 ? 13.549 4.933 -15.800 1.00 78.25 187 MET A C 1
ATOM 1457 O O . MET A 1 187 ? 14.777 5.065 -15.633 1.00 78.25 187 MET A O 1
ATOM 1461 N N . LYS A 1 188 ? 12.638 5.504 -15.018 1.00 86.69 188 LYS A N 1
ATOM 1462 C CA . LYS A 1 188 ? 12.907 6.382 -13.880 1.00 86.69 188 LYS A CA 1
ATOM 1463 C C . LYS A 1 188 ? 12.410 5.744 -12.593 1.00 86.69 188 LYS A C 1
ATOM 1465 O O . LYS A 1 188 ? 11.645 4.785 -12.598 1.00 86.69 188 LYS A O 1
ATOM 1470 N N . GLU A 1 189 ? 12.887 6.289 -11.483 1.00 90.88 189 GLU A N 1
ATOM 1471 C CA . GLU A 1 189 ? 12.410 5.886 -10.167 1.00 90.88 189 GLU A CA 1
ATOM 1472 C C . GLU A 1 189 ? 10.897 6.089 -10.061 1.00 90.88 189 GLU A C 1
ATOM 1474 O O . GLU A 1 189 ? 10.363 7.089 -10.547 1.00 90.88 189 GLU A O 1
ATOM 1479 N N . PHE A 1 190 ? 10.229 5.152 -9.387 1.00 93.00 190 PHE A N 1
ATOM 1480 C CA . PHE A 1 190 ? 8.779 5.151 -9.164 1.00 93.00 190 PHE A CA 1
ATOM 1481 C C . PHE A 1 190 ? 7.902 4.957 -10.411 1.00 93.00 190 PHE A C 1
ATOM 1483 O O . PHE A 1 190 ? 6.684 5.118 -10.308 1.00 93.00 190 PHE A O 1
ATOM 1490 N N . ASP A 1 191 ? 8.474 4.572 -11.556 1.00 93.25 191 ASP A N 1
ATOM 1491 C CA . ASP A 1 191 ? 7.683 4.151 -12.715 1.00 93.25 191 ASP A CA 1
ATOM 1492 C C . ASP A 1 191 ? 6.880 2.870 -12.403 1.00 93.25 191 ASP A C 1
ATOM 1494 O O . ASP A 1 191 ? 7.326 1.973 -11.676 1.00 93.25 191 ASP A O 1
ATOM 1498 N N . ASP A 1 192 ? 5.678 2.781 -12.978 1.00 93.88 192 ASP A N 1
ATOM 1499 C CA . ASP A 1 192 ? 4.852 1.573 -12.974 1.00 93.88 192 ASP A CA 1
ATOM 1500 C C . ASP A 1 192 ? 5.155 0.751 -14.225 1.00 93.88 192 ASP A C 1
ATOM 1502 O O . ASP A 1 192 ? 4.857 1.167 -15.345 1.00 93.88 192 ASP A O 1
ATOM 1506 N N . VAL A 1 193 ? 5.778 -0.407 -14.018 1.00 94.12 193 VAL A N 1
ATOM 1507 C CA . VAL A 1 193 ? 6.236 -1.323 -15.068 1.00 94.12 193 VAL A CA 1
ATOM 1508 C C . VAL A 1 193 ? 5.553 -2.688 -14.981 1.00 94.12 193 VAL A C 1
ATOM 1510 O O . VAL A 1 193 ? 6.056 -3.692 -15.501 1.00 94.12 193 VAL A O 1
ATOM 1513 N N . ARG A 1 194 ? 4.400 -2.755 -14.305 1.00 92.69 194 ARG A N 1
ATOM 1514 C CA . ARG A 1 194 ? 3.590 -3.978 -14.229 1.00 92.69 194 ARG A CA 1
ATOM 1515 C C . ARG A 1 194 ? 3.242 -4.482 -15.627 1.00 92.69 194 ARG A C 1
ATOM 1517 O O . ARG A 1 194 ? 2.869 -3.704 -16.504 1.00 92.69 194 ARG A O 1
ATOM 1524 N N . SER A 1 195 ? 3.396 -5.791 -15.818 1.00 88.38 195 SER A N 1
ATOM 1525 C CA . SER A 1 195 ? 3.104 -6.507 -17.067 1.00 88.38 195 SER A CA 1
ATOM 1526 C C . SER A 1 195 ? 3.879 -6.004 -18.302 1.00 88.38 195 SER A C 1
ATOM 1528 O O . SER A 1 195 ? 3.522 -6.345 -19.430 1.00 88.38 195 SER A O 1
ATOM 1530 N N . MET A 1 196 ? 4.932 -5.194 -18.124 1.00 86.56 196 MET A N 1
ATOM 1531 C CA . MET A 1 196 ? 5.782 -4.729 -19.222 1.00 86.56 196 MET A CA 1
ATOM 1532 C C . MET A 1 196 ? 6.850 -5.762 -19.594 1.00 86.56 196 MET A C 1
ATOM 1534 O O . MET A 1 196 ? 7.410 -6.436 -18.728 1.00 86.56 196 MET A O 1
ATOM 1538 N N . ASP A 1 197 ? 7.191 -5.819 -20.884 1.00 82.81 197 ASP A N 1
ATOM 1539 C CA . ASP A 1 197 ? 8.374 -6.529 -21.367 1.00 82.81 197 ASP A CA 1
ATOM 1540 C C . ASP A 1 197 ? 9.589 -5.594 -21.376 1.00 82.81 197 ASP A C 1
ATOM 1542 O O . ASP A 1 197 ? 9.710 -4.697 -22.214 1.00 82.81 197 ASP A O 1
ATOM 1546 N N . LEU A 1 198 ? 10.484 -5.801 -20.413 1.00 85.19 198 LEU A N 1
ATOM 1547 C CA . LEU A 1 198 ? 11.722 -5.047 -20.237 1.00 85.19 198 LEU A CA 1
ATOM 1548 C C . LEU A 1 198 ? 12.944 -5.837 -20.724 1.00 85.19 198 LEU A C 1
ATOM 1550 O O . LEU A 1 198 ? 14.066 -5.361 -20.567 1.00 85.19 198 LEU A O 1
ATOM 1554 N N . SER A 1 199 ? 12.767 -7.017 -21.332 1.00 80.94 199 SER A N 1
ATOM 1555 C CA . SER A 1 199 ? 13.867 -7.922 -21.707 1.00 80.94 199 SER A CA 1
ATOM 1556 C C . SER A 1 199 ? 14.903 -7.288 -22.650 1.00 80.94 199 SER A C 1
ATOM 1558 O O . SER A 1 199 ? 16.084 -7.649 -22.629 1.00 80.94 199 SER A O 1
ATOM 1560 N N . GLY A 1 200 ? 14.475 -6.302 -23.445 1.00 72.44 200 GLY A N 1
ATOM 1561 C CA . GLY A 1 200 ? 15.324 -5.522 -24.347 1.00 72.44 200 GLY A CA 1
ATOM 1562 C C . GLY A 1 200 ? 16.174 -4.436 -23.674 1.00 72.44 200 GLY A C 1
ATOM 1563 O O . GLY A 1 200 ? 17.058 -3.883 -24.329 1.00 72.44 200 GLY A O 1
ATOM 1564 N N . MET A 1 201 ? 15.944 -4.118 -22.396 1.00 76.56 201 MET A N 1
ATOM 1565 C CA . MET A 1 201 ? 16.671 -3.059 -21.689 1.00 76.56 201 MET A CA 1
ATOM 1566 C C . MET A 1 201 ? 18.049 -3.504 -21.189 1.00 76.56 201 MET A C 1
ATOM 1568 O O . MET A 1 201 ? 18.306 -4.681 -20.935 1.00 76.56 201 MET A O 1
ATOM 1572 N N . ASN A 1 202 ? 18.931 -2.522 -20.988 1.00 77.88 202 ASN A N 1
ATOM 1573 C CA . ASN A 1 202 ? 20.136 -2.678 -20.184 1.00 77.88 202 ASN A CA 1
ATOM 1574 C C . ASN A 1 202 ? 20.010 -1.839 -18.908 1.00 77.88 202 ASN A C 1
ATOM 1576 O O . ASN A 1 202 ? 20.071 -0.611 -18.955 1.00 77.88 202 ASN A O 1
ATOM 1580 N N . LEU A 1 203 ? 19.816 -2.513 -17.779 1.00 83.81 203 LEU A N 1
ATOM 1581 C CA . LEU A 1 203 ? 19.683 -1.917 -16.450 1.00 83.81 203 LEU A CA 1
ATOM 1582 C C . LEU A 1 203 ? 20.966 -2.090 -15.618 1.00 83.81 203 LEU A C 1
ATOM 1584 O O . LEU A 1 203 ? 20.995 -1.710 -14.448 1.00 83.81 203 LEU A O 1
ATOM 1588 N N . ALA A 1 204 ? 22.043 -2.625 -16.204 1.00 80.75 204 ALA A N 1
ATOM 1589 C CA . ALA A 1 204 ? 23.319 -2.784 -15.518 1.00 80.75 204 ALA A CA 1
ATOM 1590 C C . ALA A 1 204 ? 23.834 -1.432 -14.988 1.00 80.75 204 ALA A C 1
ATOM 1592 O O . ALA A 1 204 ? 23.854 -0.427 -15.702 1.00 80.75 204 ALA A O 1
ATOM 1593 N N . GLY A 1 205 ? 24.251 -1.408 -13.720 1.00 78.50 205 GLY A N 1
ATOM 1594 C CA . GLY A 1 205 ? 24.742 -0.203 -13.042 1.00 78.50 205 GLY A CA 1
ATOM 1595 C C . GLY A 1 205 ? 23.655 0.775 -12.578 1.00 78.50 205 GLY A C 1
ATOM 1596 O O . GLY A 1 205 ? 23.988 1.835 -12.049 1.00 78.50 205 GLY A O 1
ATOM 1597 N N . ARG A 1 206 ? 22.365 0.447 -12.741 1.00 83.81 206 ARG A N 1
ATOM 1598 C CA . ARG A 1 206 ? 21.231 1.218 -12.201 1.00 83.81 206 ARG A CA 1
ATOM 1599 C C . ARG A 1 206 ? 20.844 0.725 -10.800 1.00 83.81 206 ARG A C 1
ATOM 1601 O O . ARG A 1 206 ? 19.693 0.367 -10.564 1.00 83.81 206 ARG A O 1
ATOM 1608 N N . ASN A 1 207 ? 21.814 0.682 -9.890 1.00 86.25 207 ASN A N 1
ATOM 1609 C CA . ASN A 1 207 ? 21.615 0.186 -8.525 1.00 86.25 207 ASN A CA 1
ATOM 1610 C C . ASN A 1 207 ? 20.535 1.008 -7.802 1.00 86.25 207 ASN A C 1
ATOM 1612 O O . ASN A 1 207 ? 20.483 2.231 -7.962 1.00 86.25 207 ASN A O 1
ATOM 1616 N N . GLY A 1 208 ? 19.675 0.348 -7.027 1.00 88.88 208 GLY A N 1
ATOM 1617 C CA . GLY A 1 208 ? 18.572 0.987 -6.307 1.00 88.88 208 GLY A CA 1
ATOM 1618 C C . GLY A 1 208 ? 17.339 1.323 -7.155 1.00 88.88 208 GLY A C 1
ATOM 1619 O O . GLY A 1 208 ? 16.302 1.664 -6.592 1.00 88.88 208 GLY A O 1
ATOM 1620 N N . LEU A 1 209 ? 17.409 1.248 -8.494 1.00 91.00 209 LEU A N 1
ATOM 1621 C CA . LEU A 1 209 ? 16.277 1.612 -9.352 1.00 91.00 209 LEU A CA 1
ATOM 1622 C C . LEU A 1 209 ? 15.095 0.664 -9.145 1.00 91.00 209 LEU A C 1
ATOM 1624 O O . LEU A 1 209 ? 13.974 1.129 -8.953 1.00 91.00 209 LEU A O 1
ATOM 1628 N N . ILE A 1 210 ? 15.340 -0.647 -9.190 1.00 94.19 210 ILE A N 1
ATOM 1629 C CA . ILE A 1 210 ? 14.295 -1.682 -9.184 1.00 94.19 210 ILE A CA 1
ATOM 1630 C C . ILE A 1 210 ? 13.462 -1.614 -7.900 1.00 94.19 210 ILE A C 1
ATOM 1632 O O . ILE A 1 210 ? 12.242 -1.763 -7.930 1.00 94.19 210 ILE A O 1
ATOM 1636 N N . GLU A 1 211 ? 14.111 -1.293 -6.786 1.00 94.19 211 GLU A N 1
ATOM 1637 C CA . GLU A 1 211 ? 13.537 -1.121 -5.457 1.00 94.19 211 GLU A CA 1
ATOM 1638 C C . GLU A 1 211 ? 12.514 0.018 -5.401 1.00 94.19 211 GLU A C 1
ATOM 1640 O O . GLU A 1 211 ? 11.611 -0.012 -4.562 1.00 94.19 211 GLU A O 1
ATOM 1645 N N . THR A 1 212 ? 12.609 0.997 -6.304 1.00 94.19 212 THR A N 1
ATOM 1646 C CA . THR A 1 212 ? 11.662 2.121 -6.384 1.00 94.19 212 THR A CA 1
ATOM 1647 C C . THR A 1 212 ? 10.470 1.855 -7.301 1.00 94.19 212 THR A C 1
ATOM 1649 O O . THR A 1 212 ? 9.458 2.547 -7.182 1.00 94.19 212 THR A O 1
ATOM 1652 N N . LEU A 1 213 ? 10.561 0.879 -8.208 1.00 95.88 213 LEU A N 1
ATOM 1653 C CA . LEU A 1 213 ? 9.544 0.632 -9.232 1.00 95.88 213 LEU A CA 1
ATOM 1654 C C . LEU A 1 213 ? 8.287 -0.022 -8.653 1.00 95.88 213 LEU A C 1
ATOM 1656 O O . LEU A 1 213 ? 8.306 -0.649 -7.592 1.00 95.88 213 LEU A O 1
ATOM 1660 N N . THR A 1 214 ? 7.187 0.080 -9.397 1.00 97.38 214 THR A N 1
ATOM 1661 C CA . THR A 1 214 ? 6.019 -0.787 -9.202 1.00 97.38 214 THR A CA 1
ATOM 1662 C C . THR A 1 214 ? 6.025 -1.867 -10.275 1.00 97.38 214 THR A C 1
ATOM 1664 O O . THR A 1 214 ? 6.021 -1.554 -11.461 1.00 97.38 214 THR A O 1
ATOM 1667 N N . PHE A 1 215 ? 6.042 -3.139 -9.883 1.00 96.81 215 PHE A N 1
ATOM 1668 C CA . PHE A 1 215 ? 6.089 -4.265 -10.821 1.00 96.81 215 PHE A CA 1
ATOM 1669 C C . PHE A 1 215 ? 5.321 -5.471 -10.287 1.00 96.81 215 PHE A C 1
ATOM 1671 O O . PHE A 1 215 ? 4.988 -5.543 -9.103 1.00 96.81 215 PHE A O 1
ATOM 1678 N N . ASN A 1 216 ? 5.017 -6.424 -11.162 1.00 95.62 216 ASN A N 1
ATOM 1679 C CA . ASN A 1 216 ? 4.318 -7.648 -10.793 1.00 95.62 216 ASN A CA 1
ATOM 1680 C C . ASN A 1 216 ? 4.991 -8.877 -11.407 1.00 95.62 216 ASN A C 1
ATOM 1682 O O . ASN A 1 216 ? 6.001 -8.767 -12.099 1.00 95.62 216 ASN A O 1
ATOM 1686 N N . ILE A 1 217 ? 4.438 -10.059 -11.138 1.00 92.44 217 ILE A N 1
ATOM 1687 C CA . ILE A 1 217 ? 5.001 -11.328 -11.628 1.00 92.44 217 ILE A CA 1
ATOM 1688 C C . ILE A 1 217 ? 4.973 -11.452 -13.161 1.00 92.44 217 ILE A C 1
ATOM 1690 O O . ILE A 1 217 ? 5.625 -12.332 -13.714 1.00 92.44 217 ILE A O 1
ATOM 1694 N N . GLU A 1 218 ? 4.190 -10.612 -13.843 1.00 91.81 218 GLU A N 1
ATOM 1695 C CA . GLU A 1 218 ? 4.079 -10.585 -15.305 1.00 91.81 218 GLU A CA 1
ATOM 1696 C C . GLU A 1 218 ? 5.120 -9.658 -15.950 1.00 91.81 218 GLU A C 1
ATOM 1698 O O . GLU A 1 218 ? 5.277 -9.680 -17.169 1.00 91.81 218 GLU A O 1
ATOM 1703 N N . THR A 1 219 ? 5.829 -8.842 -15.163 1.00 93.19 219 THR A N 1
ATOM 1704 C CA . THR A 1 219 ? 6.934 -8.018 -15.659 1.00 93.19 219 THR A CA 1
ATOM 1705 C C . THR A 1 219 ? 8.086 -8.921 -16.110 1.00 93.19 219 THR A C 1
ATOM 1707 O O . THR A 1 219 ? 8.624 -9.706 -15.326 1.00 93.19 219 THR A O 1
ATOM 1710 N N . ILE A 1 220 ? 8.490 -8.801 -17.377 1.00 91.12 220 ILE A N 1
ATOM 1711 C CA . ILE A 1 220 ? 9.587 -9.587 -17.955 1.00 91.12 220 ILE A CA 1
ATOM 1712 C C . ILE A 1 220 ? 10.874 -8.777 -17.834 1.00 91.12 220 ILE A C 1
ATOM 1714 O O . ILE A 1 220 ? 11.006 -7.720 -18.443 1.00 91.12 220 ILE A O 1
ATOM 1718 N N . TRP A 1 221 ? 11.835 -9.276 -17.063 1.00 92.25 221 TRP A N 1
ATOM 1719 C CA . TRP A 1 221 ? 13.099 -8.586 -16.802 1.00 92.25 221 TRP A CA 1
ATOM 1720 C C . TRP A 1 221 ? 14.188 -8.907 -17.845 1.00 92.25 221 TRP A C 1
ATOM 1722 O O . TRP A 1 221 ? 14.155 -9.979 -18.459 1.00 92.25 221 TRP A O 1
ATOM 1732 N N . PRO A 1 222 ? 15.177 -8.009 -18.047 1.00 88.12 222 PRO A N 1
ATOM 1733 C CA . PRO A 1 222 ? 16.409 -8.322 -18.768 1.00 88.12 222 PRO A CA 1
ATOM 1734 C C . PRO A 1 222 ? 17.103 -9.590 -18.263 1.00 88.12 222 PRO A C 1
ATOM 1736 O O . PRO A 1 222 ? 16.979 -9.983 -17.105 1.00 88.12 222 PRO A O 1
ATOM 1739 N N . ALA A 1 223 ? 17.926 -10.196 -19.123 1.00 83.94 223 ALA A N 1
ATOM 1740 C CA . ALA A 1 223 ? 18.840 -11.252 -18.694 1.00 83.94 223 ALA A CA 1
ATOM 1741 C C . ALA A 1 223 ? 19.781 -10.744 -17.584 1.00 83.94 223 ALA A C 1
ATOM 1743 O O . ALA A 1 223 ? 20.198 -9.589 -17.624 1.00 83.94 223 ALA A O 1
ATOM 1744 N N . ALA A 1 224 ? 20.193 -11.619 -16.660 1.00 85.88 224 ALA A N 1
ATOM 1745 C CA . ALA A 1 224 ? 20.982 -11.256 -15.473 1.00 85.88 224 ALA A CA 1
ATOM 1746 C C . ALA A 1 224 ? 22.225 -10.386 -15.767 1.00 85.88 224 ALA A C 1
ATOM 1748 O O . ALA A 1 224 ? 22.518 -9.449 -15.037 1.00 85.88 224 ALA A O 1
ATOM 1749 N N . ALA A 1 225 ? 22.920 -10.612 -16.890 1.00 84.25 225 ALA A N 1
ATOM 1750 C CA . ALA A 1 225 ? 24.074 -9.798 -17.307 1.00 84.25 225 ALA A CA 1
ATOM 1751 C C . ALA A 1 225 ? 23.744 -8.317 -17.612 1.00 84.25 225 ALA A C 1
ATOM 1753 O O . ALA A 1 225 ? 24.649 -7.505 -17.794 1.00 84.25 225 ALA A O 1
ATOM 1754 N N . ARG A 1 226 ? 22.456 -7.986 -17.725 1.00 82.94 226 ARG A N 1
ATOM 1755 C CA . ARG A 1 226 ? 21.891 -6.659 -17.992 1.00 82.94 226 ARG A CA 1
ATOM 1756 C C . ARG A 1 226 ? 21.041 -6.146 -16.824 1.00 82.94 226 ARG A C 1
ATOM 1758 O O . ARG A 1 226 ? 20.391 -5.117 -16.978 1.00 82.94 226 ARG A O 1
ATOM 1765 N N . MET A 1 227 ? 21.030 -6.845 -15.691 1.00 89.38 227 MET A N 1
ATOM 1766 C CA . MET A 1 227 ? 20.393 -6.404 -14.448 1.00 89.38 227 MET A CA 1
ATOM 1767 C C . MET A 1 227 ? 21.422 -5.727 -13.525 1.00 89.38 227 MET A C 1
ATOM 1769 O O . MET A 1 227 ? 22.628 -5.948 -13.687 1.00 89.38 227 MET A O 1
ATOM 1773 N N . PRO A 1 228 ? 20.991 -4.884 -12.566 1.00 88.31 228 PRO A N 1
ATOM 1774 C CA . PRO A 1 228 ? 21.839 -4.489 -11.443 1.00 88.31 228 PRO A CA 1
ATOM 1775 C C . PRO A 1 228 ? 22.361 -5.726 -10.701 1.00 88.31 228 PRO A C 1
ATOM 1777 O O . PRO A 1 228 ? 21.631 -6.695 -10.514 1.00 88.31 228 PRO A O 1
ATOM 1780 N N . ALA A 1 229 ? 23.631 -5.707 -10.292 1.00 83.94 229 ALA A N 1
ATOM 1781 C CA . ALA A 1 229 ? 24.286 -6.882 -9.707 1.00 83.94 229 ALA A CA 1
ATOM 1782 C C . ALA A 1 229 ? 23.771 -7.244 -8.301 1.00 83.94 229 ALA A C 1
ATOM 1784 O O . ALA A 1 229 ? 24.048 -8.334 -7.807 1.00 83.94 229 ALA A O 1
ATOM 1785 N N . ASP A 1 230 ? 23.082 -6.313 -7.647 1.00 80.56 230 ASP A N 1
ATOM 1786 C CA . ASP A 1 230 ? 22.627 -6.363 -6.261 1.00 80.56 230 ASP A CA 1
ATOM 1787 C C . ASP A 1 230 ? 21.110 -6.548 -6.115 1.00 80.56 230 ASP A C 1
ATOM 1789 O O . ASP A 1 230 ? 20.613 -6.544 -4.991 1.00 80.56 230 ASP A O 1
ATOM 1793 N N . CYS A 1 231 ? 20.366 -6.737 -7.212 1.00 85.19 231 CYS A N 1
ATOM 1794 C CA . CYS A 1 231 ? 18.910 -6.815 -7.153 1.00 85.19 231 CYS A CA 1
ATOM 1795 C C . CYS A 1 231 ? 18.327 -7.895 -8.070 1.00 85.19 231 CYS A C 1
ATOM 1797 O O . CYS A 1 231 ? 18.362 -7.785 -9.296 1.00 85.19 231 CYS A O 1
ATOM 1799 N N . GLU A 1 232 ? 17.707 -8.900 -7.450 1.00 92.44 232 GLU A N 1
ATOM 1800 C CA . GLU A 1 232 ? 16.866 -9.896 -8.112 1.00 92.44 232 GLU A CA 1
ATOM 1801 C C . GLU A 1 232 ? 15.381 -9.578 -7.837 1.00 92.44 232 GLU A C 1
ATOM 1803 O O . GLU A 1 232 ? 14.924 -9.718 -6.697 1.00 92.44 232 GLU A O 1
ATOM 1808 N N . PRO A 1 233 ? 14.582 -9.164 -8.843 1.00 94.81 233 PRO A N 1
ATOM 1809 C CA . PRO A 1 233 ? 13.220 -8.653 -8.631 1.00 94.81 233 PRO A CA 1
ATOM 1810 C C . PRO A 1 233 ? 12.274 -9.620 -7.907 1.00 94.81 233 PRO A C 1
ATOM 1812 O O . PRO A 1 233 ? 11.453 -9.203 -7.089 1.00 94.81 233 PRO A O 1
ATOM 1815 N N . ASN A 1 234 ? 12.395 -10.923 -8.177 1.00 93.31 234 ASN A N 1
ATOM 1816 C CA . ASN A 1 234 ? 11.579 -11.943 -7.515 1.00 93.31 234 ASN A CA 1
ATOM 1817 C C . ASN A 1 234 ? 11.957 -12.106 -6.037 1.00 93.31 234 ASN A C 1
ATOM 1819 O O . ASN A 1 234 ? 11.077 -12.289 -5.194 1.00 93.31 234 ASN A O 1
ATOM 1823 N N . GLU A 1 235 ? 13.248 -12.010 -5.709 1.00 94.56 235 GLU A N 1
ATOM 1824 C CA . GLU A 1 235 ? 13.719 -12.044 -4.323 1.00 94.56 235 GLU A CA 1
ATOM 1825 C C . GLU A 1 235 ? 13.294 -10.779 -3.580 1.00 94.56 235 GLU A C 1
ATOM 1827 O O . GLU A 1 235 ? 12.782 -10.876 -2.465 1.00 94.56 235 GLU A O 1
ATOM 1832 N N . LEU A 1 236 ? 13.401 -9.609 -4.221 1.00 95.44 236 LEU A N 1
ATOM 1833 C CA . LEU A 1 236 ? 12.900 -8.340 -3.695 1.00 95.44 236 LEU A CA 1
ATOM 1834 C C . LEU A 1 236 ? 11.399 -8.421 -3.379 1.00 95.44 236 LEU A C 1
ATOM 1836 O O . LEU A 1 236 ? 10.988 -8.095 -2.262 1.00 95.44 236 LEU A O 1
ATOM 1840 N N . MET A 1 237 ? 10.583 -8.906 -4.321 1.00 96.25 237 MET A N 1
ATOM 1841 C CA . MET A 1 237 ? 9.141 -9.071 -4.122 1.00 96.25 237 MET A CA 1
ATOM 1842 C C . MET A 1 237 ? 8.834 -10.037 -2.969 1.00 96.25 237 MET A C 1
ATOM 1844 O O . MET A 1 237 ? 8.000 -9.723 -2.115 1.00 96.25 237 MET A O 1
ATOM 1848 N N . ALA A 1 238 ? 9.505 -11.191 -2.907 1.00 95.81 238 ALA A N 1
ATOM 1849 C CA . ALA A 1 238 ? 9.318 -12.166 -1.833 1.00 95.81 238 ALA A CA 1
ATOM 1850 C C . ALA A 1 238 ? 9.736 -11.600 -0.464 1.00 95.81 238 ALA A C 1
ATOM 1852 O O . ALA A 1 238 ? 9.037 -11.773 0.539 1.00 95.81 238 ALA A O 1
ATOM 1853 N N . ALA A 1 239 ? 10.850 -10.872 -0.422 1.00 95.38 239 ALA A N 1
ATOM 1854 C CA . ALA A 1 239 ? 11.351 -10.212 0.772 1.00 95.38 239 ALA A CA 1
ATOM 1855 C C . ALA A 1 239 ? 10.363 -9.135 1.262 1.00 95.38 239 ALA A C 1
ATOM 1857 O O . ALA A 1 239 ? 10.063 -9.071 2.455 1.00 95.38 239 ALA A O 1
ATOM 1858 N N . ALA A 1 240 ? 9.784 -8.356 0.346 1.00 96.50 240 ALA A N 1
ATOM 1859 C CA . ALA A 1 240 ? 8.814 -7.298 0.629 1.00 96.50 240 ALA A CA 1
ATOM 1860 C C . ALA A 1 240 ? 7.400 -7.793 1.001 1.00 96.50 240 ALA A C 1
ATOM 1862 O O . ALA A 1 240 ? 6.540 -6.985 1.362 1.00 96.50 240 ALA A O 1
ATOM 1863 N N . MET A 1 241 ? 7.146 -9.109 0.982 1.00 97.56 241 MET A N 1
ATOM 1864 C CA . MET A 1 241 ? 5.981 -9.681 1.672 1.00 97.56 241 MET A CA 1
ATOM 1865 C C . MET A 1 241 ? 6.126 -9.568 3.193 1.00 97.56 241 MET A C 1
ATOM 1867 O O . MET A 1 241 ? 5.135 -9.580 3.909 1.00 97.56 241 MET A O 1
ATOM 1871 N N . ASN A 1 242 ? 7.348 -9.462 3.717 1.00 97.56 242 ASN A N 1
ATOM 1872 C CA . ASN A 1 242 ? 7.554 -9.251 5.141 1.00 97.56 242 ASN A CA 1
ATOM 1873 C C . ASN A 1 242 ? 6.980 -7.891 5.579 1.00 97.56 242 ASN A C 1
ATOM 1875 O O . ASN A 1 242 ? 7.411 -6.870 5.038 1.00 97.56 242 ASN A O 1
ATOM 1879 N N . PRO A 1 243 ? 6.068 -7.845 6.572 1.00 97.50 243 PRO A N 1
ATOM 1880 C CA . PRO A 1 243 ? 5.511 -6.580 7.023 1.00 97.50 243 PRO A CA 1
ATOM 1881 C C . PRO A 1 243 ? 6.543 -5.599 7.603 1.00 97.50 243 PRO A C 1
ATOM 1883 O O . PRO A 1 243 ? 6.286 -4.395 7.585 1.00 97.50 243 PRO A O 1
ATOM 1886 N N . GLY A 1 244 ? 7.693 -6.099 8.070 1.00 97.81 244 GLY A N 1
ATOM 1887 C CA . GLY A 1 244 ? 8.751 -5.307 8.699 1.00 97.81 244 GLY A CA 1
ATOM 1888 C C . GLY A 1 244 ? 8.469 -4.971 10.165 1.00 97.81 244 GLY A C 1
ATOM 1889 O O . GLY A 1 244 ? 7.470 -5.408 10.738 1.00 97.81 244 GLY A O 1
ATOM 1890 N N . LEU A 1 245 ? 9.364 -4.187 10.765 1.00 98.38 245 LEU A N 1
ATOM 1891 C CA . LEU A 1 245 ? 9.299 -3.664 12.139 1.00 98.38 245 LEU A CA 1
ATOM 1892 C C . LEU A 1 245 ? 9.057 -4.730 13.228 1.00 98.38 245 LEU A C 1
ATOM 1894 O O . LEU A 1 245 ? 8.343 -4.498 14.207 1.00 98.38 245 LEU A O 1
ATOM 1898 N N . GLY A 1 246 ? 9.611 -5.927 13.046 1.00 97.88 246 GLY A N 1
ATOM 1899 C CA . GLY A 1 246 ? 9.567 -7.031 13.999 1.00 97.88 246 GLY A CA 1
ATOM 1900 C C . GLY A 1 246 ? 8.277 -7.853 13.974 1.00 97.88 246 GLY A C 1
ATOM 1901 O O . GLY A 1 246 ? 8.116 -8.752 14.799 1.00 97.88 246 GLY A O 1
ATOM 1902 N N . ILE A 1 247 ? 7.348 -7.605 13.046 1.00 98.69 247 ILE A N 1
ATOM 1903 C CA . ILE A 1 247 ? 6.036 -8.279 13.021 1.00 98.69 247 ILE A CA 1
ATOM 1904 C C . ILE A 1 247 ? 6.153 -9.810 12.966 1.00 98.69 247 ILE A C 1
ATOM 1906 O O . ILE A 1 247 ? 5.432 -10.509 13.678 1.00 98.69 247 ILE A O 1
ATOM 1910 N N . ARG A 1 248 ? 7.089 -10.358 12.180 1.00 97.50 248 ARG A N 1
ATOM 1911 C CA . ARG A 1 248 ? 7.272 -11.819 12.082 1.00 97.50 248 ARG A CA 1
ATOM 1912 C C . ARG A 1 248 ? 7.768 -12.453 13.382 1.00 97.50 248 ARG A C 1
ATOM 1914 O O . ARG A 1 248 ? 7.413 -13.592 13.677 1.00 97.50 248 ARG A O 1
ATOM 1921 N N . GLU A 1 249 ? 8.552 -11.731 14.175 1.00 97.25 249 GLU A N 1
ATOM 1922 C CA . GLU A 1 249 ? 8.966 -12.200 15.500 1.00 97.25 249 GLU A CA 1
ATOM 1923 C C . GLU A 1 249 ? 7.770 -12.229 16.467 1.00 97.25 249 GLU A C 1
ATOM 1925 O O . GLU A 1 249 ? 7.593 -13.203 17.201 1.00 97.25 249 GLU A O 1
ATOM 1930 N N . ILE A 1 250 ? 6.890 -11.222 16.411 1.00 98.19 250 ILE A N 1
ATOM 1931 C CA . ILE A 1 250 ? 5.626 -11.207 17.168 1.00 98.19 250 ILE A CA 1
ATOM 1932 C C . ILE A 1 250 ? 4.748 -12.406 16.772 1.00 98.19 250 ILE A C 1
ATOM 1934 O O . ILE A 1 250 ? 4.246 -13.117 17.648 1.00 98.19 250 ILE A O 1
ATOM 1938 N N . HIS A 1 251 ? 4.635 -12.704 15.472 1.00 98.25 251 HIS A N 1
ATOM 1939 C CA . HIS A 1 251 ? 3.928 -13.897 14.986 1.00 98.25 251 HIS A CA 1
ATOM 1940 C C . HIS A 1 251 ? 4.541 -15.192 15.525 1.00 98.25 251 HIS A C 1
ATOM 1942 O O . HIS A 1 251 ? 3.80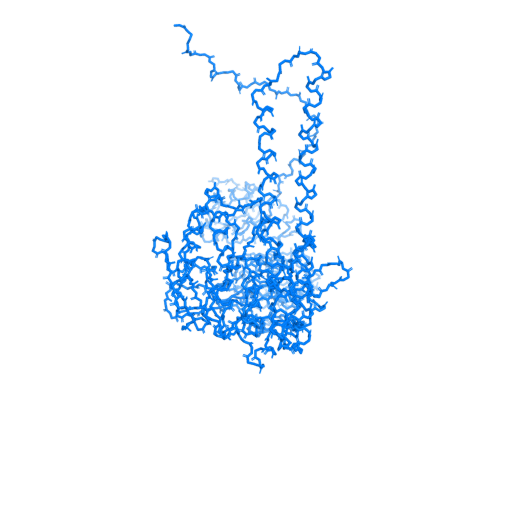4 -16.086 15.941 1.00 98.25 251 HIS A O 1
ATOM 1948 N N . GLY A 1 252 ? 5.875 -15.279 15.583 1.00 92.31 252 GLY A N 1
ATOM 1949 C CA . GLY A 1 252 ? 6.606 -16.412 16.164 1.00 92.31 252 GLY A CA 1
ATOM 1950 C C . GLY A 1 252 ? 6.290 -16.665 17.644 1.00 92.31 252 GLY A C 1
ATOM 1951 O O . GLY A 1 252 ? 6.412 -17.795 18.114 1.00 92.31 252 GLY A O 1
ATOM 1952 N N . ARG A 1 253 ? 5.804 -15.646 18.365 1.00 94.56 253 ARG A N 1
ATOM 1953 C CA . ARG A 1 253 ? 5.303 -15.744 19.749 1.00 94.56 253 ARG A CA 1
ATOM 1954 C C . ARG A 1 253 ? 3.824 -16.157 19.838 1.00 94.56 253 ARG A C 1
ATOM 1956 O O . ARG A 1 253 ? 3.263 -16.172 20.930 1.00 94.56 253 ARG A O 1
ATOM 1963 N N . GLY A 1 254 ? 3.176 -16.470 18.714 1.00 91.00 254 GLY A N 1
ATOM 1964 C CA . GLY A 1 254 ? 1.756 -16.834 18.638 1.00 91.00 254 GLY A CA 1
ATOM 1965 C C . GLY A 1 254 ? 0.793 -15.642 18.631 1.00 91.00 254 GLY A C 1
ATOM 1966 O O . GLY A 1 254 ? -0.426 -15.830 18.650 1.00 91.00 254 GLY A O 1
ATOM 1967 N N . ILE A 1 255 ? 1.311 -14.413 18.581 1.00 97.81 255 ILE A N 1
ATOM 1968 C CA . ILE A 1 255 ? 0.512 -13.188 18.536 1.00 97.81 255 ILE A CA 1
ATOM 1969 C C . ILE A 1 255 ? 0.331 -12.819 17.063 1.00 97.81 255 ILE A C 1
ATOM 1971 O O . ILE A 1 255 ? 1.264 -12.386 16.404 1.00 97.81 255 ILE A O 1
ATOM 1975 N N . THR A 1 256 ? -0.857 -13.059 16.521 1.00 98.19 256 THR A N 1
ATOM 1976 C CA . THR A 1 256 ? -1.163 -12.947 15.081 1.00 98.19 256 THR A CA 1
ATOM 1977 C C . THR A 1 256 ? -2.490 -12.232 14.805 1.00 98.19 256 THR A C 1
ATOM 1979 O O . THR A 1 256 ? -2.926 -12.168 13.658 1.00 98.19 256 THR A O 1
ATOM 1982 N N . GLY A 1 257 ? -3.157 -11.720 15.844 1.00 98.06 257 GLY A N 1
ATOM 1983 C CA . GLY A 1 257 ? -4.546 -11.256 15.800 1.00 98.06 257 GLY A CA 1
ATOM 1984 C C . GLY A 1 257 ? -5.560 -12.396 15.945 1.00 98.06 257 GLY A C 1
ATOM 1985 O O . GLY A 1 257 ? -6.743 -12.199 15.686 1.00 98.06 257 GLY A O 1
ATOM 1986 N N . ALA A 1 258 ? -5.111 -13.594 16.337 1.00 95.69 258 ALA A N 1
ATOM 1987 C CA . ALA A 1 258 ? -5.956 -14.777 16.460 1.00 95.69 258 ALA A CA 1
ATOM 1988 C C . ALA A 1 258 ? -7.144 -14.536 17.401 1.00 95.69 258 ALA A C 1
ATOM 1990 O O . ALA A 1 258 ? -6.980 -14.061 18.523 1.00 95.69 258 ALA A O 1
ATOM 1991 N N . GLY A 1 259 ? -8.347 -14.883 16.938 1.00 90.00 259 GLY A N 1
ATOM 1992 C CA . GLY A 1 259 ? -9.588 -14.713 17.701 1.00 90.00 259 GLY A CA 1
ATOM 1993 C C . GLY A 1 259 ? -10.142 -13.284 17.719 1.00 90.00 259 GLY A C 1
ATOM 1994 O O . GLY A 1 259 ? -11.232 -13.074 18.251 1.00 90.00 259 GLY A O 1
ATOM 1995 N N . VAL A 1 260 ? -9.448 -12.316 17.113 1.00 98.12 260 VAL A N 1
ATOM 1996 C CA . VAL A 1 260 ? -9.928 -10.937 16.983 1.00 98.12 260 VAL A CA 1
ATOM 1997 C C . VAL A 1 260 ? -10.670 -10.773 15.662 1.00 98.12 260 VAL A C 1
ATOM 1999 O O . VAL A 1 260 ? -10.188 -11.170 14.599 1.00 98.12 260 VAL A O 1
ATOM 2002 N N . ASN A 1 261 ? -11.854 -10.166 15.731 1.00 98.75 261 ASN A N 1
ATOM 2003 C CA . ASN A 1 261 ? -12.614 -9.786 14.550 1.00 98.75 261 ASN A CA 1
ATOM 2004 C C . ASN A 1 261 ? -12.278 -8.339 14.171 1.00 98.75 261 ASN A C 1
ATOM 2006 O O . ASN A 1 261 ? -12.304 -7.429 15.006 1.00 98.75 261 ASN A O 1
ATOM 2010 N N . VAL A 1 262 ? -11.979 -8.134 12.896 1.00 98.88 262 VAL A N 1
ATOM 2011 C CA . VAL A 1 262 ? -11.719 -6.830 12.280 1.00 98.88 262 VAL A CA 1
ATOM 2012 C C . VAL A 1 262 ? -12.637 -6.660 11.076 1.00 98.88 262 VAL A C 1
ATOM 2014 O O . VAL A 1 262 ? -13.255 -7.622 10.615 1.00 98.88 262 VAL A O 1
ATOM 2017 N N . ALA A 1 263 ? -12.742 -5.445 10.555 1.00 98.94 263 ALA A N 1
ATOM 2018 C CA . ALA A 1 263 ? -13.472 -5.195 9.325 1.00 98.94 263 ALA A CA 1
ATOM 2019 C C . ALA A 1 263 ? -12.650 -4.388 8.322 1.00 98.94 263 ALA A C 1
ATOM 2021 O O . ALA A 1 263 ? -11.741 -3.648 8.696 1.00 98.94 263 ALA A O 1
ATOM 2022 N N . ILE A 1 264 ? -12.991 -4.536 7.045 1.00 98.94 264 ILE A N 1
ATOM 2023 C CA . ILE A 1 264 ? -12.439 -3.752 5.941 1.00 98.94 264 ILE A CA 1
ATOM 2024 C C . ILE A 1 264 ? -13.611 -3.168 5.153 1.00 98.94 264 ILE A C 1
ATOM 2026 O O . ILE A 1 264 ? -14.541 -3.901 4.814 1.00 98.94 264 ILE A O 1
ATOM 2030 N N . ILE A 1 265 ? -13.560 -1.869 4.857 1.00 98.88 265 ILE A N 1
ATOM 2031 C CA . ILE A 1 265 ? -14.462 -1.226 3.892 1.00 98.88 265 ILE A CA 1
ATOM 2032 C C . ILE A 1 265 ? -13.621 -0.783 2.702 1.00 98.88 265 ILE A C 1
ATOM 2034 O O . ILE A 1 265 ? -12.868 0.186 2.805 1.00 98.88 265 ILE A O 1
ATOM 2038 N N . ASP A 1 266 ? -13.734 -1.495 1.585 1.00 98.56 266 ASP A N 1
ATOM 2039 C CA . ASP A 1 266 ? -12.914 -1.231 0.403 1.00 98.56 266 ASP A CA 1
ATOM 2040 C C . ASP A 1 266 ? -13.592 -1.723 -0.886 1.00 98.56 266 ASP A C 1
ATOM 2042 O O . ASP A 1 266 ? -14.737 -2.147 -0.881 1.00 98.56 266 ASP A O 1
ATOM 2046 N N . GLN A 1 267 ? -12.923 -1.626 -2.023 1.00 97.62 267 GLN A N 1
ATOM 2047 C CA . GLN A 1 267 ? -13.401 -2.063 -3.327 1.00 97.62 267 GLN A CA 1
ATOM 2048 C C . GLN A 1 267 ? -13.560 -3.600 -3.400 1.00 97.62 267 GLN A C 1
ATOM 2050 O O . GLN A 1 267 ? -12.942 -4.321 -2.613 1.00 97.62 267 GLN A O 1
ATOM 2055 N N . PRO A 1 268 ? -14.386 -4.132 -4.323 1.00 96.19 268 PRO A N 1
ATOM 2056 C CA . PRO A 1 268 ? -14.680 -5.564 -4.388 1.00 96.19 268 PRO A CA 1
ATOM 2057 C C . PRO A 1 268 ? -13.441 -6.425 -4.681 1.00 96.19 268 PRO A C 1
ATOM 2059 O O . PRO A 1 268 ? -12.445 -5.963 -5.238 1.00 96.19 268 PRO A O 1
ATOM 2062 N N . MET A 1 269 ? -13.508 -7.706 -4.310 1.00 95.25 269 MET A N 1
ATOM 2063 C CA . MET A 1 269 ? -12.437 -8.681 -4.509 1.00 95.25 269 MET A CA 1
ATOM 2064 C C . MET A 1 269 ? -12.990 -10.103 -4.581 1.00 95.25 269 MET A C 1
ATOM 2066 O O . MET A 1 269 ? -13.963 -10.437 -3.903 1.00 95.25 269 MET A O 1
ATOM 2070 N N . TYR A 1 270 ? -12.298 -10.958 -5.328 1.00 94.12 270 TYR A N 1
ATOM 2071 C CA . TYR A 1 270 ? -12.462 -12.399 -5.213 1.00 94.12 270 TYR A CA 1
ATOM 2072 C C . TYR A 1 270 ? -11.916 -12.897 -3.868 1.00 94.12 270 TYR A C 1
ATOM 2074 O O . TYR A 1 270 ? -10.993 -12.307 -3.316 1.00 94.12 270 TYR A O 1
ATOM 2082 N N . LEU A 1 271 ? -12.486 -13.977 -3.325 1.00 94.12 271 LEU A N 1
ATOM 2083 C CA . LEU A 1 271 ? -12.184 -14.465 -1.967 1.00 94.12 271 LEU A CA 1
ATOM 2084 C C . LEU A 1 271 ? -11.197 -15.647 -1.938 1.00 94.12 271 LEU A C 1
ATOM 2086 O O . LEU A 1 271 ? -10.844 -16.142 -0.866 1.00 94.12 271 LEU A O 1
ATOM 2090 N N . ASP A 1 272 ? -10.761 -16.126 -3.102 1.00 94.31 272 ASP A N 1
ATOM 2091 C CA . ASP A 1 272 ? -9.950 -17.334 -3.275 1.00 94.31 272 ASP A CA 1
ATOM 2092 C C . ASP A 1 272 ? -8.438 -17.068 -3.336 1.00 94.31 272 ASP A C 1
ATOM 2094 O O . ASP A 1 272 ? -7.656 -18.006 -3.491 1.00 94.31 272 ASP A O 1
ATOM 2098 N N . HIS A 1 273 ? -7.984 -15.823 -3.147 1.00 96.38 273 HIS A N 1
ATOM 2099 C CA . HIS A 1 273 ? -6.547 -15.553 -3.089 1.00 96.38 273 HIS A CA 1
ATOM 2100 C C . HIS A 1 273 ? -5.908 -16.250 -1.869 1.00 96.38 273 HIS A C 1
ATOM 2102 O O . HIS A 1 273 ? -6.385 -16.070 -0.743 1.00 96.38 273 HIS A O 1
ATOM 2108 N N . PRO A 1 274 ? -4.763 -16.946 -2.025 1.00 96.12 274 PRO A N 1
ATOM 2109 C CA . PRO A 1 274 ? -4.078 -17.642 -0.928 1.00 96.12 274 PRO A CA 1
ATOM 2110 C C . PRO A 1 274 ? -3.688 -16.792 0.293 1.00 96.12 274 PRO A C 1
ATOM 2112 O O . PRO A 1 274 ? -3.386 -17.344 1.349 1.00 96.12 274 PRO A O 1
ATOM 2115 N N . GLU A 1 275 ? -3.673 -15.461 0.173 1.00 97.88 275 GLU A N 1
ATOM 2116 C CA . GLU A 1 275 ? -3.333 -14.567 1.280 1.00 97.88 275 GLU A CA 1
ATOM 2117 C C . GLU A 1 275 ? -4.461 -14.532 2.325 1.00 97.88 275 GLU A C 1
ATOM 2119 O O . GLU A 1 275 ? -4.196 -14.557 3.529 1.00 97.88 275 GLU A O 1
ATOM 2124 N N . TYR A 1 276 ? -5.720 -14.529 1.885 1.00 97.19 276 TYR A N 1
ATOM 2125 C CA . TYR A 1 276 ? -6.880 -14.285 2.750 1.00 97.19 276 TYR A CA 1
ATOM 2126 C C . TYR A 1 276 ? -8.021 -15.294 2.583 1.00 97.19 276 TYR A C 1
ATOM 2128 O O . TYR A 1 276 ? -9.050 -15.172 3.253 1.00 97.19 276 TYR A O 1
ATOM 2136 N N . THR A 1 277 ? -7.854 -16.311 1.735 1.00 95.50 277 THR A N 1
ATOM 2137 C CA . THR A 1 277 ? -8.817 -17.410 1.638 1.00 95.50 277 THR A CA 1
ATOM 2138 C C . THR A 1 277 ? -9.061 -18.041 3.015 1.00 95.50 277 THR A C 1
ATOM 2140 O O . THR A 1 277 ? -8.130 -18.267 3.792 1.00 95.50 277 THR A O 1
ATOM 2143 N N . GLY A 1 278 ? -10.334 -18.251 3.354 1.00 95.44 278 GLY A N 1
ATOM 2144 C CA . GLY A 1 278 ? -10.759 -18.761 4.661 1.00 95.44 278 GLY A CA 1
ATOM 2145 C C . GLY A 1 278 ? -10.749 -17.749 5.818 1.00 95.44 278 GLY A C 1
ATOM 2146 O O . GLY A 1 278 ? -11.116 -18.131 6.924 1.00 95.44 278 GLY A O 1
ATOM 2147 N N . LYS A 1 279 ? -10.370 -16.480 5.596 1.00 97.62 279 LYS A N 1
ATOM 2148 C CA . LYS A 1 279 ? -10.320 -15.442 6.653 1.00 97.62 279 LYS A CA 1
ATOM 2149 C C . LYS A 1 279 ? -11.494 -14.464 6.628 1.00 97.62 279 LYS A C 1
ATOM 2151 O O . LYS A 1 279 ? -11.688 -13.710 7.578 1.00 97.62 279 LYS A O 1
ATOM 2156 N N . ILE A 1 280 ? -12.276 -14.457 5.549 1.00 98.19 280 ILE A N 1
ATOM 2157 C CA . ILE A 1 280 ? -13.433 -13.570 5.392 1.00 98.19 280 ILE A CA 1
ATOM 2158 C C . ILE A 1 280 ? -14.651 -14.225 6.053 1.00 98.19 280 ILE A C 1
ATOM 2160 O O . ILE A 1 280 ? -15.230 -15.162 5.509 1.00 98.19 280 ILE A O 1
ATOM 2164 N N . ALA A 1 281 ? -15.023 -13.741 7.238 1.00 97.69 281 ALA A N 1
ATOM 2165 C CA . ALA A 1 281 ? -16.150 -14.244 8.023 1.00 97.69 281 ALA A CA 1
ATOM 2166 C C . ALA A 1 281 ? -17.503 -13.866 7.405 1.00 97.69 281 ALA A C 1
ATOM 2168 O O . ALA A 1 281 ? -18.448 -14.651 7.437 1.00 97.69 281 ALA A O 1
ATOM 2169 N N . ALA A 1 282 ? -17.592 -12.666 6.833 1.00 98.12 282 ALA A N 1
ATOM 2170 C CA . ALA A 1 282 ? -18.759 -12.201 6.099 1.00 98.12 282 ALA A CA 1
ATOM 2171 C C . ALA A 1 282 ? -18.339 -11.203 5.018 1.00 98.12 282 ALA A C 1
ATOM 2173 O O . ALA A 1 282 ? -17.390 -10.440 5.208 1.00 98.12 282 ALA A O 1
ATOM 2174 N N . TYR A 1 283 ? -19.072 -11.202 3.907 1.00 97.94 283 TYR A N 1
ATOM 2175 C CA . TYR A 1 283 ? -18.871 -10.294 2.784 1.00 97.94 283 TYR A CA 1
ATOM 2176 C C . TYR A 1 283 ? -20.186 -9.590 2.451 1.00 97.94 283 TYR A C 1
ATOM 2178 O O . TYR A 1 283 ? -21.216 -10.251 2.297 1.00 97.94 283 TYR A O 1
ATOM 2186 N N . TYR A 1 284 ? -20.157 -8.267 2.331 1.00 98.06 284 TYR A N 1
ATOM 2187 C CA . TYR A 1 284 ? -21.321 -7.455 1.993 1.00 98.06 284 TYR A CA 1
ATOM 2188 C C . TYR A 1 284 ? -21.006 -6.493 0.855 1.00 98.06 284 TYR A C 1
ATOM 2190 O O . TYR A 1 284 ? -20.114 -5.667 0.978 1.00 98.06 284 TYR A O 1
ATOM 2198 N N . ASP A 1 285 ? -21.754 -6.575 -0.240 1.00 96.88 285 ASP A N 1
ATOM 2199 C CA . ASP A 1 285 ? -21.647 -5.646 -1.363 1.00 96.88 285 ASP A CA 1
ATOM 2200 C C . ASP A 1 285 ? -22.684 -4.521 -1.215 1.00 96.88 285 ASP A C 1
ATOM 2202 O O . ASP A 1 285 ? -23.889 -4.772 -1.157 1.00 96.88 285 ASP A O 1
ATOM 2206 N N . THR A 1 286 ? -22.217 -3.272 -1.155 1.00 95.81 286 THR A N 1
ATOM 2207 C CA . THR A 1 286 ? -23.075 -2.081 -1.014 1.00 95.81 286 THR A CA 1
ATOM 2208 C C . THR A 1 286 ? -23.651 -1.553 -2.332 1.00 95.81 286 THR A C 1
ATOM 2210 O O . THR A 1 286 ? -24.384 -0.562 -2.329 1.00 95.81 286 THR A O 1
ATOM 2213 N N . GLY A 1 287 ? -23.336 -2.178 -3.467 1.00 93.81 287 GLY A N 1
ATOM 2214 C CA . GLY A 1 287 ? -23.797 -1.774 -4.795 1.00 93.81 287 GLY A CA 1
ATOM 2215 C C . GLY A 1 287 ? -22.666 -1.552 -5.802 1.00 93.81 287 GLY A C 1
ATOM 2216 O O . GLY A 1 287 ? -22.697 -0.560 -6.546 1.00 93.81 287 GLY A O 1
ATOM 2217 N N . CYS A 1 288 ? -21.697 -2.468 -5.846 1.00 93.00 288 CYS A N 1
ATOM 2218 C CA . CYS A 1 288 ? -20.575 -2.516 -6.787 1.00 93.00 288 CYS A CA 1
ATOM 2219 C C . CYS A 1 288 ? -20.984 -2.861 -8.226 1.00 93.00 288 CYS A C 1
ATOM 2221 O O . CYS A 1 288 ? -20.156 -2.807 -9.126 1.00 93.00 288 CYS A O 1
ATOM 2223 N N . GLY A 1 289 ? -22.265 -3.141 -8.483 1.00 82.62 289 GLY A N 1
ATOM 2224 C CA . GLY A 1 289 ? -22.804 -3.192 -9.847 1.00 82.62 289 GLY A CA 1
ATOM 2225 C C . GLY A 1 289 ? -22.285 -4.358 -10.690 1.00 82.62 289 GLY A C 1
ATOM 2226 O O . GLY A 1 289 ? -22.297 -4.261 -11.911 1.00 82.62 289 GLY A O 1
ATOM 2227 N N . GLY A 1 290 ? -21.852 -5.447 -10.049 1.00 79.94 290 GLY A N 1
ATOM 2228 C CA . GLY A 1 290 ? -21.327 -6.635 -10.723 1.00 79.94 290 GLY A CA 1
ATOM 2229 C C . GLY A 1 290 ? -19.806 -6.663 -10.882 1.00 79.94 290 GLY A C 1
ATOM 2230 O O . GLY A 1 290 ? -19.295 -7.693 -11.312 1.00 79.94 290 GLY A O 1
ATOM 2231 N N . GLU A 1 291 ? -19.089 -5.600 -10.497 1.00 83.88 291 GLU A N 1
ATOM 2232 C CA . GLU A 1 291 ? -17.624 -5.617 -10.401 1.00 83.88 291 GLU A CA 1
ATOM 2233 C C . GLU A 1 291 ? -17.177 -6.641 -9.352 1.00 83.88 291 GLU A C 1
ATOM 2235 O O . GLU A 1 291 ? -17.539 -6.542 -8.178 1.00 83.88 291 GLU A O 1
ATOM 2240 N N . GLN A 1 292 ? -16.405 -7.642 -9.777 1.00 82.25 292 GLN A N 1
ATOM 2241 C CA . GLN A 1 292 ? -16.035 -8.782 -8.926 1.00 82.25 292 GLN A CA 1
ATOM 2242 C C . GLN A 1 292 ? -14.670 -8.607 -8.254 1.00 82.25 292 GLN A C 1
ATOM 2244 O O . GLN A 1 292 ? -14.385 -9.249 -7.243 1.00 82.25 292 GLN A O 1
ATOM 2249 N N . SER A 1 293 ? -13.820 -7.733 -8.792 1.00 86.69 293 SER A N 1
ATOM 2250 C CA . SER A 1 293 ? -12.502 -7.448 -8.241 1.00 86.69 293 SER A CA 1
ATOM 2251 C C . SER A 1 293 ? -12.047 -6.037 -8.594 1.00 86.69 293 SER A C 1
ATOM 2253 O O . SER A 1 293 ? -12.554 -5.412 -9.520 1.00 86.69 293 SER A O 1
ATOM 2255 N N . SER A 1 294 ? -11.072 -5.534 -7.851 1.00 91.69 294 SER A N 1
ATOM 2256 C CA . SER A 1 294 ? -10.356 -4.304 -8.147 1.00 91.69 294 SER A CA 1
ATOM 2257 C C . SER A 1 294 ? -8.920 -4.418 -7.655 1.00 91.69 294 SER A C 1
ATOM 2259 O O . SER A 1 294 ? -8.618 -5.281 -6.838 1.00 91.69 294 SER A O 1
ATOM 2261 N N . MET A 1 295 ? -8.034 -3.519 -8.090 1.00 92.56 295 MET A N 1
ATOM 2262 C CA . MET A 1 295 ? -6.650 -3.466 -7.597 1.00 92.56 295 MET A CA 1
ATOM 2263 C C .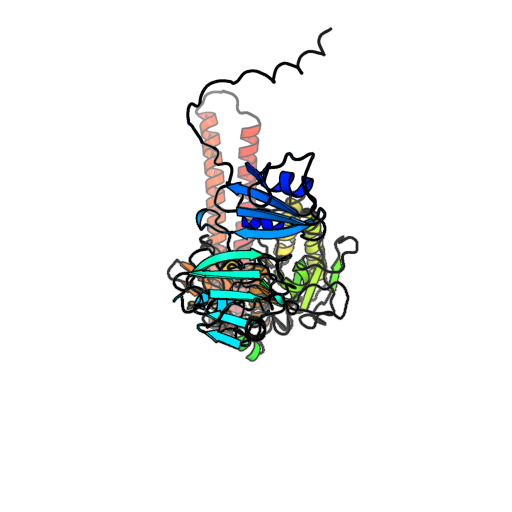 MET A 1 295 ? -6.559 -3.302 -6.069 1.00 92.56 295 MET A C 1
ATOM 2265 O O . MET A 1 295 ? -5.689 -3.896 -5.437 1.00 92.56 295 MET A O 1
ATOM 2269 N N . HIS A 1 296 ? -7.448 -2.506 -5.477 1.00 96.69 296 HIS A N 1
ATOM 2270 C CA . HIS A 1 296 ? -7.262 -1.971 -4.129 1.00 96.69 296 HIS A CA 1
ATOM 2271 C C . HIS A 1 296 ? -7.753 -2.926 -3.025 1.00 96.69 296 HIS A C 1
ATOM 2273 O O . HIS A 1 296 ? -7.028 -3.160 -2.058 1.00 96.69 296 HIS A O 1
ATOM 2279 N N . GLY A 1 297 ? -8.923 -3.555 -3.197 1.00 97.56 297 GLY A N 1
ATOM 2280 C CA . GLY A 1 297 ? -9.522 -4.460 -2.203 1.00 97.56 297 GLY A CA 1
ATOM 2281 C C . GLY A 1 297 ? -8.642 -5.665 -1.818 1.00 97.56 297 GLY A C 1
ATOM 2282 O O . GLY A 1 297 ? -8.357 -5.859 -0.628 1.00 97.56 297 GLY A O 1
ATOM 2283 N N . PRO A 1 298 ? -8.136 -6.457 -2.789 1.00 97.44 298 PRO A N 1
ATOM 2284 C CA . PRO A 1 298 ? -7.175 -7.529 -2.542 1.00 97.44 298 PRO A CA 1
ATOM 2285 C C . PRO A 1 298 ? -5.908 -7.022 -1.852 1.00 97.44 298 PRO A C 1
ATOM 2287 O O . PRO A 1 298 ? -5.414 -7.674 -0.929 1.00 97.44 298 PRO A O 1
ATOM 2290 N N . ALA A 1 299 ? -5.401 -5.855 -2.269 1.00 98.25 299 ALA A N 1
ATOM 2291 C CA . ALA A 1 299 ? -4.161 -5.301 -1.748 1.00 98.25 299 ALA A CA 1
ATOM 2292 C C . ALA A 1 299 ? -4.272 -4.996 -0.248 1.00 98.25 299 ALA A C 1
ATOM 2294 O O . ALA A 1 299 ? -3.511 -5.560 0.545 1.00 98.25 299 ALA A O 1
ATOM 2295 N N . VAL A 1 300 ? -5.266 -4.203 0.169 1.00 98.69 300 VAL A N 1
ATOM 2296 C CA . VAL A 1 300 ? -5.448 -3.835 1.587 1.00 98.69 300 VAL A CA 1
ATOM 2297 C C . VAL A 1 300 ? -5.788 -5.041 2.461 1.00 98.69 300 VAL A C 1
ATOM 2299 O O . VAL A 1 300 ? -5.300 -5.149 3.586 1.00 98.69 300 VAL A O 1
ATOM 2302 N N . THR A 1 301 ? -6.541 -6.005 1.924 1.00 98.75 301 THR A N 1
ATOM 2303 C CA . THR A 1 301 ? -6.862 -7.249 2.637 1.00 98.75 301 THR A CA 1
ATOM 2304 C C . THR A 1 301 ? -5.613 -8.090 2.868 1.00 98.75 301 THR A C 1
ATOM 2306 O O . THR A 1 301 ? -5.402 -8.588 3.975 1.00 98.75 301 THR A O 1
ATOM 2309 N N . SER A 1 302 ? -4.751 -8.219 1.855 1.00 98.75 302 SER A N 1
ATOM 2310 C CA . SER A 1 302 ? -3.483 -8.941 1.991 1.00 98.75 302 SER A CA 1
ATOM 2311 C C . SER A 1 302 ? -2.514 -8.262 2.962 1.00 98.75 302 SER A C 1
ATOM 2313 O O . SER A 1 302 ? -1.810 -8.956 3.686 1.00 98.75 302 SER A O 1
ATOM 2315 N N . LEU A 1 303 ? -2.517 -6.930 3.052 1.00 98.81 303 LEU A N 1
ATOM 2316 C CA . LEU A 1 303 ? -1.699 -6.196 4.022 1.00 98.81 303 LEU A CA 1
ATOM 2317 C C . LEU A 1 303 ? -2.205 -6.352 5.461 1.00 98.81 303 LEU A C 1
ATOM 2319 O O . LEU A 1 303 ? -1.397 -6.378 6.389 1.00 98.81 303 LEU A O 1
ATOM 2323 N N . LEU A 1 304 ? -3.521 -6.484 5.660 1.00 98.88 304 LEU A N 1
ATOM 2324 C CA . LEU A 1 304 ? -4.094 -6.684 6.991 1.00 98.88 304 LEU A CA 1
ATOM 2325 C C . LEU A 1 304 ? -3.945 -8.136 7.450 1.00 98.88 304 LEU A C 1
ATOM 2327 O O . LEU A 1 304 ? -3.286 -8.403 8.452 1.00 98.88 304 LEU A O 1
ATOM 2331 N N . VAL A 1 305 ? -4.545 -9.073 6.713 1.00 98.88 305 VAL A N 1
ATOM 2332 C CA . VAL A 1 305 ? -4.686 -10.476 7.130 1.00 98.88 305 VAL A CA 1
ATOM 2333 C C . VAL A 1 305 ? -3.987 -11.461 6.202 1.00 98.88 305 VAL A C 1
ATOM 2335 O O . VAL A 1 305 ? -4.193 -12.658 6.354 1.00 98.88 305 VAL A O 1
ATOM 2338 N N . GLY A 1 306 ? -3.180 -11.017 5.238 1.00 98.62 306 GLY A N 1
ATOM 2339 C CA . GLY A 1 306 ? -2.464 -11.912 4.328 1.00 98.62 306 GLY A CA 1
ATOM 2340 C C . GLY A 1 306 ? -1.621 -12.960 5.056 1.00 98.62 306 GLY A C 1
ATOM 2341 O O . GLY A 1 306 ? -0.990 -12.670 6.066 1.00 98.62 306 GLY A O 1
ATOM 2342 N N . LYS A 1 307 ? -1.616 -14.201 4.566 1.00 98.12 307 LYS A N 1
ATOM 2343 C CA . LYS A 1 307 ? -0.814 -15.304 5.110 1.00 98.12 307 LYS A CA 1
ATOM 2344 C C . LYS A 1 307 ? 0.676 -14.957 5.145 1.00 98.12 307 LYS A C 1
ATOM 2346 O O . LYS A 1 307 ? 1.336 -15.313 6.115 1.00 98.12 307 LYS A O 1
ATOM 2351 N N . ASN A 1 308 ? 1.181 -14.301 4.103 1.00 97.25 308 ASN A N 1
ATOM 2352 C CA . ASN A 1 308 ? 2.587 -13.917 3.999 1.00 97.25 308 ASN A CA 1
ATOM 2353 C C . ASN A 1 308 ? 2.766 -12.404 4.142 1.00 97.25 308 ASN A C 1
ATOM 2355 O O . ASN A 1 308 ? 3.729 -11.978 4.777 1.00 97.25 308 ASN A O 1
ATOM 2359 N N . CYS A 1 309 ? 1.841 -11.626 3.565 1.00 97.25 309 CYS A N 1
ATOM 2360 C CA . CYS A 1 309 ? 1.894 -10.160 3.498 1.00 97.25 309 CYS A CA 1
ATOM 2361 C C . CYS A 1 309 ? 1.319 -9.443 4.731 1.00 97.25 309 CYS A C 1
ATOM 2363 O O . CYS A 1 309 ? 1.533 -8.237 4.897 1.00 97.25 309 CYS A O 1
ATOM 2365 N N . GLY A 1 310 ? 0.534 -10.159 5.540 1.00 98.44 310 GLY A N 1
ATOM 2366 C CA . GLY A 1 310 ? -0.364 -9.574 6.526 1.00 98.44 310 GLY A CA 1
ATOM 2367 C C . GLY A 1 310 ? 0.299 -9.231 7.848 1.00 98.44 310 GLY A C 1
ATOM 2368 O O . GLY A 1 310 ? 1.122 -9.983 8.367 1.00 98.44 310 GLY A O 1
ATOM 2369 N N . THR A 1 311 ? -0.129 -8.122 8.441 1.00 98.81 311 THR A N 1
ATOM 2370 C CA . THR A 1 311 ? 0.284 -7.731 9.792 1.00 98.81 311 THR A CA 1
ATOM 2371 C C . THR A 1 311 ? -0.401 -8.571 10.880 1.00 98.81 311 THR A C 1
ATOM 2373 O O . THR A 1 311 ? 0.232 -8.899 11.880 1.00 98.81 311 THR A O 1
ATOM 2376 N N . ALA A 1 312 ? -1.661 -8.971 10.683 1.00 98.81 312 ALA A N 1
ATOM 2377 C CA . ALA A 1 312 ? -2.449 -9.800 11.601 1.00 98.81 312 ALA A CA 1
ATOM 2378 C C . ALA A 1 312 ? -3.061 -11.019 10.876 1.00 98.81 312 ALA A C 1
ATOM 2380 O O . ALA A 1 312 ? -4.275 -11.085 10.663 1.00 98.81 312 ALA A O 1
ATOM 2381 N N . PRO A 1 313 ? -2.241 -12.010 10.475 1.00 98.69 313 PRO A N 1
ATOM 2382 C CA . PRO A 1 313 ? -2.683 -13.132 9.644 1.00 98.69 313 PRO A CA 1
ATOM 2383 C C . PRO A 1 313 ? -3.708 -14.064 10.312 1.00 98.69 313 PRO A C 1
ATOM 2385 O O . PRO A 1 313 ? -4.303 -14.883 9.609 1.00 98.69 313 PRO A O 1
ATOM 2388 N N . GLY A 1 314 ? -3.888 -13.978 11.635 1.00 98.38 314 GLY A N 1
ATOM 2389 C CA . GLY A 1 314 ? -4.823 -14.789 12.419 1.00 98.38 314 GLY A CA 1
ATOM 2390 C C . GLY A 1 314 ? -6.184 -14.135 12.687 1.00 98.38 314 GLY A C 1
ATOM 2391 O O . GLY A 1 314 ? -7.052 -14.792 13.258 1.00 98.38 314 GLY A O 1
ATOM 2392 N N . ALA A 1 315 ? -6.384 -12.869 12.308 1.00 98.69 315 ALA A N 1
ATOM 2393 C CA . ALA A 1 315 ? -7.658 -12.176 12.504 1.00 98.69 315 ALA A CA 1
ATOM 2394 C C . ALA A 1 315 ? -8.731 -12.633 11.497 1.00 98.69 315 ALA A C 1
ATOM 2396 O O . ALA A 1 315 ? -8.417 -13.005 10.363 1.00 98.69 315 ALA A O 1
ATOM 2397 N N . ASN A 1 316 ? -10.008 -12.548 11.890 1.00 98.50 316 ASN A N 1
ATOM 2398 C CA . ASN A 1 316 ? -11.137 -12.772 10.979 1.00 98.50 316 ASN A CA 1
ATOM 2399 C C . ASN A 1 316 ? -11.678 -11.437 10.459 1.00 98.50 316 ASN A C 1
ATOM 2401 O O . ASN A 1 316 ? -11.794 -10.474 11.220 1.00 98.50 316 ASN A O 1
ATOM 2405 N N . VAL A 1 317 ? -12.072 -11.393 9.187 1.00 98.81 317 VAL A N 1
ATOM 2406 C CA . VAL A 1 317 ? -12.473 -10.155 8.508 1.00 98.81 317 VAL A CA 1
ATOM 2407 C C . VAL A 1 317 ? -13.960 -10.141 8.177 1.00 98.81 317 VAL A C 1
ATOM 2409 O O . VAL A 1 317 ? -14.472 -11.043 7.517 1.00 98.81 317 VAL A O 1
ATOM 2412 N N . TYR A 1 318 ? -14.632 -9.059 8.558 1.00 98.81 318 TYR A N 1
ATOM 2413 C CA . TYR A 1 318 ? -15.912 -8.641 7.992 1.00 98.81 318 TYR A CA 1
ATOM 2414 C C . TYR A 1 318 ? -15.635 -7.648 6.867 1.00 98.81 318 TYR A C 1
ATOM 2416 O O . TYR A 1 318 ? -15.183 -6.532 7.114 1.00 98.81 318 TYR A O 1
ATOM 2424 N N . PHE A 1 319 ? -15.858 -8.057 5.625 1.00 98.81 319 PHE A N 1
ATOM 2425 C CA . PHE A 1 319 ? -15.531 -7.243 4.461 1.00 98.81 319 PHE A CA 1
ATOM 2426 C C . PHE A 1 319 ? -16.791 -6.596 3.889 1.00 98.81 319 PHE A C 1
ATOM 2428 O O . PHE A 1 319 ? -17.757 -7.290 3.573 1.00 98.81 319 PHE A O 1
ATOM 2435 N N . ALA A 1 320 ? -16.774 -5.279 3.716 1.00 98.75 320 ALA A N 1
ATOM 2436 C CA . ALA A 1 320 ? -17.822 -4.546 3.023 1.00 98.75 320 ALA A CA 1
ATOM 2437 C C . ALA A 1 320 ? -17.262 -3.909 1.744 1.00 98.75 320 ALA A C 1
ATOM 2439 O O . ALA A 1 320 ? -16.416 -3.018 1.798 1.00 98.75 320 ALA A O 1
ATOM 2440 N N . ALA A 1 321 ? -17.745 -4.376 0.595 1.00 98.50 321 ALA A N 1
ATOM 2441 C CA . ALA A 1 321 ? -17.371 -3.881 -0.714 1.00 98.50 321 ALA A CA 1
ATOM 2442 C C . ALA A 1 321 ? -18.124 -2.593 -1.065 1.00 98.50 321 ALA A C 1
ATOM 2444 O O . ALA A 1 321 ? -19.352 -2.515 -0.933 1.00 98.50 321 ALA A O 1
ATOM 2445 N N . VAL A 1 322 ? -17.390 -1.585 -1.534 1.00 98.31 322 VAL A N 1
ATOM 2446 C CA . VAL A 1 322 ? -17.922 -0.271 -1.901 1.00 98.31 322 VAL A CA 1
ATOM 2447 C C . VAL A 1 322 ? -17.484 0.166 -3.305 1.00 98.31 322 VAL A C 1
ATOM 2449 O O . VAL A 1 322 ? -16.325 -0.012 -3.687 1.00 98.31 322 VAL A O 1
ATOM 2452 N N . PRO A 1 323 ? -18.384 0.782 -4.096 1.00 96.62 323 PRO A N 1
ATOM 2453 C CA . PRO A 1 323 ? -18.060 1.342 -5.405 1.00 96.62 323 PRO A CA 1
ATOM 2454 C C . PRO A 1 323 ? -17.368 2.707 -5.269 1.00 96.62 323 PRO A C 1
ATOM 2456 O O . PRO A 1 323 ? -17.974 3.747 -5.535 1.00 96.62 323 PRO A O 1
ATOM 2459 N N . SER A 1 324 ? -16.099 2.726 -4.848 1.00 93.75 324 SER A N 1
ATOM 2460 C CA . SER A 1 324 ? -15.342 3.968 -4.589 1.00 93.75 324 SER A CA 1
ATOM 2461 C C . SER A 1 324 ? -15.321 4.941 -5.778 1.00 93.75 324 SER A C 1
ATOM 2463 O O . SER A 1 324 ? -15.330 6.156 -5.589 1.00 93.75 324 SER A O 1
ATOM 2465 N N . TRP A 1 325 ? -15.380 4.420 -7.009 1.00 93.62 325 TRP A N 1
ATOM 2466 C CA . TRP A 1 325 ? -15.444 5.196 -8.252 1.00 93.62 325 TRP A CA 1
ATOM 2467 C C . TRP A 1 325 ? -16.694 6.075 -8.373 1.00 93.62 325 TRP A C 1
ATOM 2469 O O . TRP A 1 325 ? -16.702 7.010 -9.168 1.00 93.62 325 TRP A O 1
ATOM 2479 N N . LYS A 1 326 ? -17.745 5.816 -7.583 1.00 94.62 326 LYS A N 1
ATOM 2480 C CA . LYS A 1 326 ? -18.930 6.683 -7.511 1.00 94.62 326 LYS A CA 1
ATOM 2481 C C . LYS A 1 326 ? -18.703 7.949 -6.680 1.00 94.62 326 LYS A C 1
ATOM 2483 O O . LYS A 1 326 ? -19.546 8.836 -6.736 1.00 94.62 326 LYS A O 1
ATOM 2488 N N . GLN A 1 327 ? -17.607 8.032 -5.916 1.00 94.88 327 GLN A N 1
ATOM 2489 C CA . GLN A 1 327 ? -17.240 9.202 -5.101 1.00 94.88 327 GLN A CA 1
ATOM 2490 C C . GLN A 1 327 ? -18.354 9.672 -4.144 1.00 94.88 327 GLN A C 1
ATOM 2492 O O . GLN A 1 327 ? -18.458 10.852 -3.811 1.00 94.88 327 GLN A O 1
ATOM 2497 N N . ASP A 1 328 ? -19.184 8.736 -3.682 1.00 97.56 328 ASP A N 1
ATOM 2498 C CA . ASP A 1 328 ? -20.305 8.986 -2.779 1.00 97.56 328 ASP A CA 1
ATOM 2499 C C . ASP A 1 328 ? -20.066 8.273 -1.443 1.00 97.56 328 ASP A C 1
ATOM 2501 O O . ASP A 1 328 ? -19.985 7.041 -1.375 1.00 97.56 328 ASP A O 1
ATOM 2505 N N . ALA A 1 329 ? -19.949 9.052 -0.368 1.00 97.56 329 ALA A N 1
ATOM 2506 C CA . ALA A 1 329 ? -19.667 8.537 0.965 1.00 97.56 329 ALA A CA 1
ATOM 2507 C C . ALA A 1 329 ? -20.844 7.750 1.573 1.00 97.56 329 ALA A C 1
ATOM 2509 O O . ALA A 1 329 ? -20.648 7.030 2.553 1.00 97.56 329 ALA A O 1
ATOM 2510 N N . ALA A 1 330 ? -22.047 7.804 0.984 1.00 98.31 330 ALA A N 1
ATOM 2511 C CA . ALA A 1 330 ? -23.186 7.009 1.440 1.00 98.31 330 ALA A CA 1
ATOM 2512 C C . ALA A 1 330 ? -22.909 5.497 1.371 1.00 98.31 330 ALA A C 1
ATOM 2514 O O . ALA A 1 330 ? -23.343 4.759 2.254 1.00 98.31 330 ALA A O 1
ATOM 2515 N N . TYR A 1 331 ? -22.146 5.023 0.377 1.00 98.38 331 TYR A N 1
ATOM 2516 C CA . TYR A 1 331 ? -21.764 3.607 0.290 1.00 98.38 331 TYR A CA 1
ATOM 2517 C C . TYR A 1 331 ? -20.871 3.189 1.465 1.00 98.38 331 TYR A C 1
ATOM 2519 O O . TYR A 1 331 ? -21.104 2.147 2.075 1.00 98.38 331 TYR A O 1
ATOM 2527 N N . TYR A 1 332 ? -19.915 4.041 1.844 1.00 98.50 332 TYR A N 1
ATOM 2528 C CA . TYR A 1 332 ? -19.050 3.828 3.008 1.00 98.50 332 TYR A CA 1
ATOM 2529 C C . TYR A 1 332 ? -19.842 3.879 4.320 1.00 98.50 332 TYR A C 1
ATOM 2531 O O . TYR A 1 332 ? -19.680 3.010 5.174 1.00 98.50 332 TYR A O 1
ATOM 2539 N N . ALA A 1 333 ? -20.754 4.844 4.463 1.00 98.50 333 ALA A N 1
ATOM 2540 C CA . ALA A 1 333 ? -21.632 4.942 5.627 1.00 98.50 333 ALA A CA 1
ATOM 2541 C C . ALA A 1 333 ? -22.521 3.696 5.778 1.00 98.50 333 ALA A C 1
ATOM 2543 O O . ALA A 1 333 ? -22.641 3.137 6.867 1.00 98.50 333 ALA A O 1
ATOM 2544 N N . ASN A 1 334 ? -23.101 3.209 4.678 1.00 98.62 334 ASN A N 1
ATOM 2545 C CA . ASN A 1 334 ? -23.921 1.997 4.669 1.00 98.62 334 ASN A CA 1
ATOM 2546 C C . ASN A 1 334 ? -23.104 0.741 4.997 1.00 98.62 334 ASN A C 1
ATOM 2548 O O . ASN A 1 334 ? -23.581 -0.112 5.746 1.00 98.62 334 ASN A O 1
ATOM 2552 N N . ALA A 1 335 ? -21.875 0.637 4.482 1.00 98.81 335 ALA A N 1
ATOM 2553 C CA . ALA A 1 335 ? -20.938 -0.423 4.844 1.00 98.81 335 ALA A CA 1
ATOM 2554 C C . ALA A 1 335 ? -20.627 -0.424 6.349 1.00 98.81 335 ALA A C 1
ATOM 2556 O O . ALA A 1 335 ? -20.720 -1.469 6.996 1.00 98.81 335 ALA A O 1
ATOM 2557 N N . LEU A 1 336 ? -20.317 0.740 6.928 1.00 98.81 336 LEU A N 1
ATOM 2558 C CA . LEU A 1 336 ? -20.018 0.853 8.355 1.00 98.81 336 LEU A CA 1
ATOM 2559 C C . LEU A 1 336 ? -21.244 0.556 9.224 1.00 98.81 336 LEU A C 1
ATOM 2561 O O . LEU A 1 336 ? -21.136 -0.177 10.203 1.00 98.81 336 LEU A O 1
ATOM 2565 N N . ASN A 1 337 ? -22.428 1.028 8.832 1.00 98.69 337 ASN A N 1
ATOM 2566 C CA . ASN A 1 337 ? -23.679 0.687 9.512 1.00 98.69 337 ASN A CA 1
ATOM 2567 C C . ASN A 1 337 ? -23.962 -0.822 9.481 1.00 98.69 337 ASN A C 1
ATOM 2569 O O . ASN A 1 337 ? -24.411 -1.388 10.480 1.00 98.69 337 ASN A O 1
ATOM 2573 N N . TRP A 1 338 ? -23.666 -1.495 8.363 1.00 98.69 338 TRP A N 1
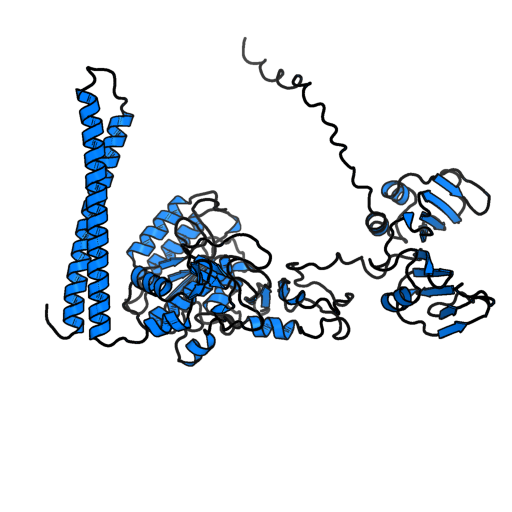ATOM 2574 C CA . TRP A 1 338 ? -23.746 -2.952 8.286 1.00 98.69 338 TRP A CA 1
ATOM 2575 C C . TRP A 1 338 ? -22.752 -3.621 9.248 1.00 98.69 338 TRP A C 1
ATOM 2577 O O . TRP A 1 338 ? -23.157 -4.509 9.996 1.00 98.69 338 TRP A O 1
ATOM 2587 N N . ILE A 1 339 ? -21.498 -3.156 9.319 1.00 98.81 339 ILE A N 1
ATOM 2588 C CA . ILE A 1 339 ? -20.493 -3.651 10.282 1.00 98.81 339 ILE A CA 1
ATOM 2589 C C . ILE A 1 339 ? -20.966 -3.467 11.728 1.00 98.81 339 ILE A C 1
ATOM 2591 O O . ILE A 1 339 ? -20.875 -4.401 12.523 1.00 98.81 339 ILE A O 1
ATOM 2595 N N . VAL A 1 340 ? -21.515 -2.301 12.076 1.00 98.31 340 VAL A N 1
ATOM 2596 C CA . VAL A 1 340 ? -22.082 -2.027 13.407 1.00 98.31 340 VAL A CA 1
ATOM 2597 C C . VAL A 1 340 ? -23.216 -3.008 13.723 1.00 98.31 340 VAL A C 1
ATOM 2599 O O . VAL A 1 340 ? -23.267 -3.572 14.817 1.00 98.31 340 VAL A O 1
ATOM 2602 N N . ALA A 1 341 ? -24.100 -3.278 12.759 1.00 97.94 341 ALA A N 1
ATOM 2603 C CA . ALA A 1 341 ? -25.172 -4.256 12.924 1.00 97.94 341 ALA A CA 1
ATOM 2604 C C . ALA A 1 341 ? -24.637 -5.688 13.128 1.00 97.94 341 ALA A C 1
ATOM 2606 O O . ALA A 1 341 ? -25.112 -6.383 14.029 1.00 97.94 341 ALA A O 1
ATOM 2607 N N . GLN A 1 342 ? -23.621 -6.108 12.361 1.00 98.06 342 GLN A N 1
ATOM 2608 C CA . GLN A 1 342 ? -22.933 -7.389 12.577 1.00 98.06 342 GLN A CA 1
ATOM 2609 C C . GLN A 1 342 ? -22.318 -7.442 13.976 1.00 98.06 342 GLN A C 1
ATOM 2611 O O . GLN A 1 342 ? -22.539 -8.397 14.720 1.00 98.06 342 GLN A O 1
ATOM 2616 N N . ASN A 1 343 ? -21.615 -6.381 14.379 1.00 97.25 343 ASN A N 1
ATOM 2617 C CA . ASN A 1 343 ? -20.961 -6.308 15.676 1.00 97.25 343 ASN A CA 1
ATOM 2618 C C . ASN A 1 343 ? -21.956 -6.488 16.827 1.00 97.25 343 ASN A C 1
ATOM 2620 O O . ASN A 1 343 ? -21.683 -7.238 17.763 1.00 97.25 343 ASN A O 1
ATOM 2624 N N . LYS A 1 344 ? -23.139 -5.864 16.757 1.00 95.06 344 LYS A N 1
ATOM 2625 C CA . LYS A 1 344 ? -24.197 -6.005 17.774 1.00 95.06 344 LYS A CA 1
ATOM 2626 C C . LYS A 1 344 ? -24.658 -7.451 17.957 1.00 95.06 344 LYS A C 1
ATOM 2628 O O . LYS A 1 344 ? -24.862 -7.857 19.099 1.00 95.06 344 LYS A O 1
ATOM 2633 N N . ALA A 1 345 ? -24.751 -8.222 16.874 1.00 93.69 345 ALA A N 1
ATOM 2634 C CA . ALA A 1 345 ? -25.163 -9.625 16.910 1.00 93.69 345 ALA A CA 1
ATOM 2635 C C . ALA A 1 345 ? -24.090 -10.577 17.477 1.00 93.69 345 ALA A C 1
ATOM 2637 O O . ALA A 1 345 ? -24.419 -11.683 17.904 1.00 93.69 345 ALA A O 1
ATOM 2638 N N . LEU A 1 346 ? -22.818 -10.164 17.504 1.00 91.56 346 LEU A N 1
ATOM 2639 C CA . LEU A 1 346 ? -21.717 -10.990 18.005 1.00 91.56 346 LEU A CA 1
ATOM 2640 C C . LEU A 1 346 ? -21.677 -11.049 19.542 1.00 91.56 346 LEU A C 1
ATOM 2642 O O . LEU A 1 346 ? -22.038 -10.074 20.212 1.00 91.56 346 LEU A O 1
ATOM 2646 N N . PRO A 1 347 ? -21.192 -12.157 20.133 1.00 88.31 347 PRO A N 1
ATOM 2647 C CA . PRO A 1 347 ? -20.936 -12.220 21.568 1.00 88.31 347 PRO A CA 1
ATOM 2648 C C . PRO A 1 347 ? -19.833 -11.230 21.968 1.00 88.31 347 PRO A C 1
ATOM 2650 O O . PRO A 1 347 ? -19.001 -10.837 21.150 1.00 88.31 347 PRO A O 1
ATOM 2653 N N . ALA A 1 348 ? -19.804 -10.834 23.244 1.00 78.88 348 ALA A N 1
ATOM 2654 C CA . ALA A 1 348 ? -18.843 -9.852 23.760 1.00 78.88 348 ALA A CA 1
ATOM 2655 C C . ALA A 1 348 ? -17.373 -10.236 23.488 1.00 78.88 348 ALA A C 1
ATOM 2657 O O . ALA A 1 348 ? -16.560 -9.374 23.171 1.00 78.88 348 ALA A O 1
ATOM 2658 N N . SER A 1 349 ? -17.051 -11.532 23.532 1.00 78.56 349 SER A N 1
ATOM 2659 C CA . SER A 1 349 ? -15.713 -12.076 23.261 1.00 78.56 349 SER A CA 1
ATOM 2660 C C . SER A 1 349 ? -15.314 -12.083 21.782 1.00 78.56 349 SER A C 1
ATOM 2662 O O . SER A 1 349 ? -14.190 -12.452 21.461 1.00 78.56 349 SER A O 1
ATOM 2664 N N . SER A 1 350 ? -16.218 -11.724 20.870 1.00 87.50 350 SER A N 1
ATOM 2665 C CA . SER A 1 350 ? -15.986 -11.778 19.421 1.00 87.50 350 SER A CA 1
ATOM 2666 C C . SER A 1 350 ? -16.424 -10.492 18.727 1.00 87.50 350 SER A C 1
ATOM 2668 O O . SER A 1 350 ? -16.764 -10.508 17.548 1.00 87.50 350 SER A O 1
ATOM 2670 N N . LYS A 1 351 ? -16.449 -9.367 19.444 1.00 92.38 351 LYS A N 1
ATOM 2671 C CA . LYS A 1 351 ? -16.768 -8.069 18.845 1.00 92.38 351 LYS A CA 1
ATOM 2672 C C . LYS A 1 351 ? -15.717 -7.670 17.805 1.00 92.38 351 LYS A C 1
ATOM 2674 O O . LYS A 1 351 ? -14.529 -7.945 17.967 1.00 92.38 351 LYS A O 1
ATOM 2679 N N . ILE A 1 352 ? -16.175 -7.013 16.747 1.00 98.50 352 ILE A N 1
ATOM 2680 C CA . ILE A 1 352 ? -15.341 -6.332 15.759 1.00 98.50 352 ILE A CA 1
ATOM 2681 C C . ILE A 1 352 ? -14.686 -5.143 16.464 1.00 98.50 352 ILE A C 1
ATOM 2683 O O . ILE A 1 352 ? -15.386 -4.308 17.033 1.00 98.50 352 ILE A O 1
ATOM 2687 N N . ARG A 1 353 ? -13.352 -5.090 16.475 1.00 97.69 353 ARG A N 1
ATOM 2688 C CA . ARG A 1 353 ? -12.600 -4.093 17.262 1.00 97.69 353 ARG A CA 1
ATOM 2689 C C . ARG A 1 353 ? -12.156 -2.885 16.455 1.00 97.69 353 ARG A C 1
ATOM 2691 O O . ARG A 1 353 ? -12.146 -1.774 16.975 1.00 97.69 353 ARG A O 1
ATOM 2698 N N . VAL A 1 354 ? -11.802 -3.110 15.195 1.00 98.75 354 VAL A N 1
ATOM 2699 C CA . VAL A 1 354 ? -11.277 -2.080 14.300 1.00 98.75 354 VAL A CA 1
ATOM 2700 C C . VAL A 1 354 ? -11.795 -2.274 12.882 1.00 98.75 354 VAL A C 1
ATOM 2702 O O . VAL A 1 354 ? -11.932 -3.407 12.413 1.00 98.75 354 VAL A O 1
ATOM 2705 N N . VAL A 1 355 ? -12.076 -1.161 12.210 1.00 98.88 355 VAL A N 1
ATOM 2706 C CA . VAL A 1 355 ? -12.449 -1.086 10.797 1.00 98.88 355 VAL A CA 1
ATOM 2707 C C . VAL A 1 355 ? -11.342 -0.358 10.046 1.00 98.88 355 VAL A C 1
ATOM 2709 O O . VAL A 1 355 ? -11.084 0.817 10.300 1.00 98.88 355 VAL A O 1
ATOM 2712 N N . SER A 1 356 ? -10.694 -1.058 9.119 1.00 98.81 356 SER A N 1
ATOM 2713 C CA . SER A 1 356 ? -9.711 -0.492 8.198 1.00 98.81 356 SER A CA 1
ATOM 2714 C C . SER A 1 356 ? -10.426 0.065 6.969 1.00 98.81 356 SER A C 1
ATOM 2716 O O . SER A 1 356 ? -11.067 -0.684 6.229 1.00 98.81 356 SER A O 1
ATOM 2718 N N . VAL A 1 357 ? -10.298 1.368 6.731 1.00 98.69 357 VAL A N 1
ATOM 2719 C CA . VAL A 1 357 ? -10.916 2.064 5.598 1.00 98.69 357 VAL A CA 1
ATOM 2720 C C . VAL A 1 357 ? -9.836 2.823 4.846 1.00 98.69 357 VAL A C 1
ATOM 2722 O O . VAL A 1 357 ? -9.491 3.949 5.177 1.00 98.69 357 VAL A O 1
ATOM 2725 N N . SER A 1 358 ? -9.282 2.214 3.806 1.00 97.94 358 SER A N 1
ATOM 2726 C CA . SER A 1 358 ? -8.190 2.807 3.026 1.00 97.94 358 SER A CA 1
ATOM 2727 C C . SER A 1 358 ? -8.703 3.840 2.009 1.00 97.94 358 SER A C 1
ATOM 2729 O O . SER A 1 358 ? -8.449 3.771 0.809 1.00 97.94 358 SER A O 1
ATOM 2731 N N . ALA A 1 359 ? -9.481 4.801 2.499 1.00 97.00 359 ALA A N 1
ATOM 2732 C CA . ALA A 1 359 ? -10.078 5.906 1.765 1.00 97.00 359 ALA A CA 1
ATOM 2733 C C . ALA A 1 359 ? -10.279 7.092 2.718 1.00 97.00 359 ALA A C 1
ATOM 2735 O O . ALA A 1 359 ? -10.202 6.937 3.931 1.00 97.00 359 ALA A O 1
ATOM 2736 N N . ALA A 1 360 ? -10.593 8.272 2.185 1.00 96.19 360 ALA A N 1
ATOM 2737 C CA . ALA A 1 360 ? -10.980 9.435 2.986 1.00 96.19 360 ALA A CA 1
ATOM 2738 C C . ALA A 1 360 ? -12.428 9.845 2.665 1.00 96.19 360 ALA A C 1
ATOM 2740 O O . ALA A 1 360 ? -12.607 10.810 1.924 1.00 96.19 360 ALA A O 1
ATOM 2741 N N . PRO A 1 361 ? -13.475 9.143 3.155 1.00 96.31 361 PRO A N 1
ATOM 2742 C CA . PRO A 1 361 ? -14.870 9.415 2.777 1.00 96.31 361 PRO A CA 1
ATOM 2743 C C . PRO A 1 361 ? -15.417 10.768 3.257 1.00 96.31 361 PRO A C 1
ATOM 2745 O O . PRO A 1 361 ? -16.522 11.155 2.887 1.00 96.31 361 PRO A O 1
ATOM 2748 N N . SER A 1 362 ? -14.669 11.503 4.082 1.00 95.06 362 SER A N 1
ATOM 2749 C CA . SER A 1 362 ? -14.991 12.864 4.514 1.00 95.06 362 SER A CA 1
ATOM 2750 C C . SER A 1 362 ? -13.718 13.668 4.804 1.00 95.06 362 SER A C 1
ATOM 2752 O O . SER A 1 362 ? -12.612 13.146 4.675 1.00 95.06 362 SER A O 1
ATOM 2754 N N . GLY A 1 363 ? -13.880 14.928 5.212 1.00 90.12 363 GLY A N 1
ATOM 2755 C CA . GLY A 1 363 ? -12.784 15.798 5.634 1.00 90.12 363 GLY A CA 1
ATOM 2756 C C . GLY A 1 363 ? -12.193 16.661 4.532 1.00 90.12 363 GLY A C 1
ATOM 2757 O O . GLY A 1 363 ? -12.576 16.588 3.362 1.00 90.12 363 GLY A O 1
ATOM 2758 N N . SER A 1 364 ? -11.283 17.544 4.939 1.00 88.25 364 SER A N 1
ATOM 2759 C CA . SER A 1 364 ? -10.614 18.457 4.016 1.00 88.25 364 SER A CA 1
ATOM 2760 C C . SER A 1 364 ? -9.813 17.668 2.979 1.00 88.25 364 SER A C 1
ATOM 2762 O O . SER A 1 364 ? -9.085 16.743 3.326 1.00 88.25 364 SER A O 1
ATOM 2764 N N . GLY A 1 365 ? -9.965 18.013 1.699 1.00 86.94 365 GLY A N 1
ATOM 2765 C CA . GLY A 1 365 ? -9.295 17.304 0.604 1.00 86.94 365 GLY A CA 1
ATOM 2766 C C . GLY A 1 365 ? -9.873 15.921 0.280 1.00 86.94 365 GLY A C 1
ATOM 2767 O O . GLY A 1 365 ? -9.283 15.202 -0.525 1.00 86.94 365 GLY A O 1
ATOM 2768 N N . SER A 1 366 ? -11.017 15.543 0.865 1.00 92.94 366 SER A N 1
ATOM 2769 C CA . SER A 1 366 ? -11.703 14.295 0.526 1.00 92.94 366 SER A CA 1
ATOM 2770 C C . SER A 1 366 ? -12.067 14.243 -0.966 1.00 92.94 366 SER A C 1
ATOM 2772 O O . SER A 1 366 ? -12.655 15.196 -1.482 1.00 92.94 366 SER A O 1
ATOM 2774 N N . PRO A 1 367 ? -11.792 13.124 -1.664 1.00 92.25 367 PRO A N 1
ATOM 2775 C CA . PRO A 1 367 ? -12.226 12.931 -3.046 1.00 92.25 367 PRO A CA 1
ATOM 2776 C C . PRO A 1 367 ? -13.713 12.547 -3.168 1.00 92.25 367 PRO A C 1
ATOM 2778 O O . PRO A 1 367 ? -14.192 12.332 -4.280 1.00 92.25 367 PRO A O 1
ATOM 2781 N N . TYR A 1 368 ? -14.444 12.427 -2.053 1.00 94.31 368 TYR A N 1
ATOM 2782 C CA . TYR A 1 368 ? -15.857 12.051 -2.029 1.00 94.31 368 TYR A CA 1
ATOM 2783 C C . TYR A 1 368 ? -16.715 13.308 -1.970 1.00 94.31 368 TYR A C 1
ATOM 2785 O O . TYR A 1 368 ? -16.663 14.058 -0.998 1.00 94.31 368 TYR A O 1
ATOM 2793 N N . LEU A 1 369 ? -17.505 13.536 -3.016 1.00 92.06 369 LEU A N 1
ATOM 2794 C CA . LEU A 1 369 ? -18.203 14.805 -3.245 1.00 92.06 369 LEU A CA 1
ATOM 2795 C C . LEU A 1 369 ? -19.609 14.844 -2.635 1.00 92.06 369 LEU A C 1
ATOM 2797 O O . LEU A 1 369 ? -20.228 15.907 -2.570 1.00 92.06 369 LEU A O 1
ATOM 2801 N N . TYR A 1 370 ? -20.125 13.690 -2.210 1.00 95.25 370 TYR A N 1
ATOM 2802 C CA . TYR A 1 370 ? -21.498 13.534 -1.743 1.00 95.25 370 TYR A CA 1
ATOM 2803 C C . TYR A 1 370 ? -21.554 12.809 -0.401 1.00 95.25 370 TYR A C 1
ATOM 2805 O O . TYR A 1 370 ? -20.759 11.911 -0.124 1.00 95.25 370 TYR A O 1
ATOM 2813 N N . ASN A 1 371 ? -22.543 13.188 0.413 1.00 96.69 371 ASN A N 1
ATOM 2814 C CA . ASN A 1 371 ? -22.952 12.491 1.634 1.00 96.69 371 ASN A CA 1
ATOM 2815 C C . ASN A 1 371 ? -21.856 12.310 2.706 1.00 96.69 371 ASN A C 1
ATOM 2817 O O . ASN A 1 371 ? -21.963 11.412 3.539 1.00 96.69 371 ASN A O 1
ATOM 2821 N N . ASN A 1 372 ? -20.835 13.178 2.759 1.00 94.75 372 ASN A N 1
ATOM 2822 C CA . ASN A 1 372 ? -19.758 13.080 3.761 1.00 94.75 372 ASN A CA 1
ATOM 2823 C C . ASN A 1 372 ? -20.280 13.103 5.211 1.00 94.75 372 ASN A C 1
ATOM 2825 O O . ASN A 1 372 ? -19.696 12.472 6.085 1.00 94.75 372 ASN A O 1
ATOM 2829 N N . GLN A 1 373 ? -21.394 13.800 5.474 1.00 95.31 373 GLN A N 1
ATOM 2830 C CA . GLN A 1 373 ? -22.003 13.815 6.807 1.00 95.31 373 GLN A CA 1
ATOM 2831 C C . GLN A 1 373 ? -22.554 12.441 7.209 1.00 95.31 373 GLN A C 1
ATOM 2833 O O . GLN A 1 373 ? -22.404 12.054 8.360 1.00 95.31 373 GLN A O 1
ATOM 2838 N N . MET A 1 374 ? -23.107 11.668 6.267 1.00 97.44 374 MET A N 1
ATOM 2839 C CA . MET A 1 374 ? -23.574 10.309 6.566 1.00 97.44 374 MET A CA 1
ATOM 2840 C C . MET A 1 374 ? -22.422 9.409 7.018 1.00 97.44 374 MET A C 1
ATOM 2842 O O . MET A 1 374 ? -22.613 8.566 7.891 1.00 97.44 374 MET A O 1
ATOM 2846 N N . TRP A 1 375 ? -21.225 9.595 6.448 1.00 97.69 375 TRP A N 1
ATOM 2847 C CA . TRP A 1 375 ? -20.020 8.912 6.920 1.00 97.69 375 TRP A CA 1
ATOM 2848 C C . TRP A 1 375 ? -19.677 9.315 8.354 1.00 97.69 375 TRP A C 1
ATOM 2850 O O . TRP A 1 375 ? -19.516 8.441 9.199 1.00 97.69 375 TRP A O 1
ATOM 2860 N N . ASN A 1 376 ? -19.640 10.618 8.651 1.00 95.94 376 ASN A N 1
ATOM 2861 C CA . ASN A 1 376 ? -19.352 11.114 10.002 1.00 95.94 376 ASN A CA 1
ATOM 2862 C C . ASN A 1 376 ? -20.337 10.566 11.046 1.00 95.94 376 ASN A C 1
ATOM 2864 O O . ASN A 1 376 ? -19.921 10.153 12.128 1.00 95.94 376 ASN A O 1
ATOM 2868 N N . ASP A 1 377 ? -21.627 10.515 10.710 1.00 96.75 377 ASP A N 1
ATOM 2869 C CA . ASP A 1 377 ? -22.663 9.973 11.592 1.00 96.75 377 ASP A CA 1
ATOM 2870 C C . ASP A 1 377 ? -22.454 8.466 11.833 1.00 96.75 377 ASP A C 1
ATOM 2872 O O . ASP A 1 377 ? -22.564 7.993 12.965 1.00 96.75 377 ASP A O 1
ATOM 2876 N N . ALA A 1 378 ? -22.090 7.706 10.793 1.00 97.94 378 ALA A N 1
ATOM 2877 C CA . ALA A 1 378 ? -21.778 6.282 10.917 1.00 97.94 378 ALA A CA 1
ATOM 2878 C C . ALA A 1 378 ? -20.509 6.028 11.756 1.00 97.94 378 ALA A C 1
ATOM 2880 O O . ALA A 1 378 ? -20.489 5.096 12.561 1.00 97.94 378 ALA A O 1
ATOM 2881 N N . VAL A 1 379 ? -19.476 6.870 11.622 1.00 97.56 379 VAL A N 1
ATOM 2882 C CA . VAL A 1 379 ? -18.264 6.820 12.463 1.00 97.56 379 VAL A CA 1
ATOM 2883 C C . VAL A 1 379 ? -18.614 7.070 13.929 1.00 97.56 379 VAL A C 1
ATOM 2885 O O . VAL A 1 379 ? -18.181 6.311 14.794 1.00 97.56 379 VAL A O 1
ATOM 2888 N N . ALA A 1 380 ? -19.459 8.065 14.219 1.00 95.31 380 ALA A N 1
ATOM 2889 C CA . ALA A 1 380 ? -19.917 8.336 15.581 1.00 95.31 380 ALA A CA 1
ATOM 2890 C C . ALA A 1 380 ? -20.705 7.155 16.181 1.00 95.31 380 ALA A C 1
ATOM 2892 O O . ALA A 1 380 ? -20.515 6.811 17.350 1.00 95.31 380 ALA A O 1
ATOM 2893 N N . LEU A 1 381 ? -21.549 6.492 15.382 1.00 94.56 381 LEU A N 1
ATOM 2894 C CA . LEU A 1 381 ? -22.265 5.281 15.801 1.00 94.56 381 LEU A CA 1
ATOM 2895 C C . LEU A 1 381 ? -21.316 4.106 16.074 1.00 94.56 381 LEU A C 1
ATOM 2897 O O . LEU A 1 381 ? -21.507 3.390 17.055 1.00 94.56 381 LEU A O 1
ATOM 2901 N N . ALA A 1 382 ? -20.293 3.911 15.239 1.00 97.06 382 ALA A N 1
ATOM 2902 C CA . ALA A 1 382 ? -19.284 2.876 15.449 1.00 97.06 382 ALA A CA 1
ATOM 2903 C C . ALA A 1 382 ? -18.472 3.125 16.733 1.00 97.06 382 ALA A C 1
ATOM 2905 O O . ALA A 1 382 ? -18.288 2.207 17.535 1.00 97.06 382 ALA A O 1
ATOM 2906 N N . ALA A 1 383 ? -18.072 4.376 16.977 1.00 94.00 383 ALA A N 1
ATOM 2907 C CA . ALA A 1 383 ? -17.360 4.772 18.189 1.00 94.00 383 ALA A CA 1
ATOM 2908 C C . ALA A 1 383 ? -18.196 4.542 19.462 1.00 94.00 383 ALA A C 1
ATOM 2910 O O . ALA A 1 383 ? -17.662 4.079 20.471 1.00 94.00 383 ALA A O 1
ATOM 2911 N N . ALA A 1 384 ? -19.512 4.786 19.414 1.00 91.69 384 ALA A N 1
ATOM 2912 C CA . ALA A 1 384 ? -20.419 4.504 20.532 1.00 91.69 384 ALA A CA 1
ATOM 2913 C C . ALA A 1 384 ? -20.464 3.009 20.915 1.00 91.69 384 ALA A C 1
ATOM 2915 O O . ALA A 1 384 ? -20.682 2.684 22.082 1.00 91.69 384 ALA A O 1
ATOM 2916 N N . ASP A 1 385 ? -20.186 2.116 19.961 1.00 90.31 385 ASP A N 1
ATOM 2917 C CA . ASP A 1 385 ? -20.069 0.667 20.167 1.00 90.31 385 ASP A CA 1
ATOM 2918 C C . ASP A 1 385 ? -18.609 0.204 20.386 1.00 90.31 385 ASP A C 1
ATOM 2920 O O . ASP A 1 385 ? -18.317 -0.994 20.314 1.00 90.31 385 ASP A O 1
ATOM 2924 N N . ASN A 1 386 ? -17.687 1.135 20.679 1.00 93.44 386 ASN A N 1
ATOM 2925 C CA . ASN A 1 386 ? -16.258 0.883 20.911 1.00 93.44 386 ASN A CA 1
ATOM 2926 C C . ASN A 1 386 ? -15.557 0.191 19.721 1.00 93.44 386 ASN A C 1
ATOM 2928 O O . ASN A 1 386 ? -14.645 -0.623 19.898 1.00 93.44 386 ASN A O 1
ATOM 2932 N N . ILE A 1 387 ? -15.999 0.513 18.502 1.00 97.81 387 ILE A N 1
ATOM 2933 C CA . ILE A 1 387 ? -15.353 0.115 17.253 1.00 97.81 387 ILE A CA 1
ATOM 2934 C C . ILE A 1 387 ? -14.453 1.268 16.801 1.00 97.81 387 ILE A C 1
ATOM 2936 O O . ILE A 1 387 ? -14.935 2.363 16.510 1.00 97.81 387 ILE A O 1
ATOM 2940 N N . LEU A 1 388 ? -13.151 1.012 16.697 1.00 98.44 388 LEU A N 1
ATOM 2941 C CA . LEU A 1 388 ? -12.198 1.981 16.165 1.00 98.44 388 LEU A CA 1
ATOM 2942 C C . LEU A 1 388 ? -12.298 2.037 14.636 1.00 98.44 388 LEU A C 1
ATOM 2944 O O . LEU A 1 388 ? -12.136 1.015 13.973 1.00 98.44 388 LEU A O 1
ATOM 2948 N N . VAL A 1 389 ? -12.521 3.216 14.059 1.00 98.62 389 VAL A N 1
ATOM 2949 C CA . VAL A 1 389 ? -12.500 3.409 12.601 1.00 98.62 389 VAL A CA 1
ATOM 2950 C C . VAL A 1 389 ? -11.203 4.107 12.216 1.00 98.62 389 VAL A C 1
ATOM 2952 O O . VAL A 1 389 ? -10.906 5.179 12.732 1.00 98.62 389 VAL A O 1
ATOM 2955 N N . LEU A 1 390 ? -10.436 3.491 11.317 1.00 98.50 390 LEU A N 1
ATOM 2956 C CA . LEU A 1 390 ? -9.196 4.045 10.781 1.00 98.50 390 LEU A CA 1
ATOM 2957 C C . LEU A 1 390 ? -9.414 4.390 9.313 1.00 98.50 390 LEU A C 1
ATOM 2959 O O . LEU A 1 390 ? -9.637 3.486 8.506 1.00 98.50 390 LEU A O 1
ATOM 2963 N N . ASP A 1 391 ? -9.355 5.677 8.978 1.00 96.75 391 ASP A N 1
ATOM 2964 C CA . ASP A 1 391 ? -9.479 6.162 7.606 1.00 96.75 391 ASP A CA 1
ATOM 2965 C C . ASP A 1 391 ? -8.330 7.108 7.210 1.00 96.75 391 ASP A C 1
ATOM 2967 O O . ASP A 1 391 ? -7.486 7.472 8.031 1.00 96.75 391 ASP A O 1
ATOM 2971 N N . CYS A 1 392 ? -8.247 7.462 5.927 1.00 95.25 392 CYS A N 1
ATOM 2972 C CA . CYS A 1 392 ? -7.229 8.376 5.400 1.00 95.25 392 CYS A CA 1
ATOM 2973 C C . CYS A 1 392 ? -7.622 9.861 5.525 1.00 95.25 392 CYS A C 1
ATOM 2975 O O . CYS A 1 392 ? -6.965 10.711 4.921 1.00 95.25 392 CYS A O 1
ATOM 2977 N N . SER A 1 393 ? -8.728 10.191 6.200 1.00 91.00 393 SER A N 1
ATOM 2978 C CA . SER A 1 393 ? -9.184 11.577 6.335 1.00 91.00 393 SER A CA 1
ATOM 2979 C C . SER A 1 393 ? -8.408 12.314 7.420 1.00 91.00 393 SER A C 1
ATOM 2981 O O . SER A 1 393 ? -7.999 11.728 8.412 1.00 91.00 393 SER A O 1
ATOM 2983 N N . SER A 1 394 ? -8.292 13.635 7.297 1.00 81.38 394 SER A N 1
ATOM 2984 C CA . SER A 1 394 ? -7.756 14.474 8.377 1.00 81.38 394 SER A CA 1
ATOM 2985 C C . SER A 1 394 ? -8.723 14.655 9.553 1.00 81.38 394 SER A C 1
ATOM 2987 O O . SER A 1 394 ? -8.347 15.228 10.568 1.00 81.38 394 SER A O 1
ATOM 2989 N N . ASN A 1 395 ? -9.999 14.290 9.384 1.00 80.38 395 ASN A N 1
ATOM 2990 C CA . ASN A 1 395 ? -11.035 14.528 10.390 1.00 80.38 395 ASN A CA 1
ATOM 2991 C C . ASN A 1 395 ? -11.066 13.427 11.452 1.00 80.38 395 ASN A C 1
ATOM 2993 O O . ASN A 1 395 ? -11.333 13.719 12.613 1.00 80.38 395 ASN A O 1
ATOM 2997 N N . HIS A 1 396 ? -10.819 12.186 11.032 1.00 81.69 396 HIS A N 1
ATOM 2998 C CA . HIS A 1 396 ? -10.854 11.003 11.896 1.00 81.69 396 HIS A CA 1
ATOM 2999 C C . HIS A 1 396 ? -9.515 10.262 11.922 1.00 81.69 396 HIS A C 1
ATOM 3001 O O . HIS A 1 396 ? -9.236 9.529 12.868 1.00 81.69 396 HIS A O 1
ATOM 3007 N N . GLY A 1 397 ? -8.689 10.434 10.887 1.00 84.88 397 GLY A N 1
ATOM 3008 C CA . GLY A 1 397 ? -7.407 9.765 10.749 1.00 84.88 397 GLY A CA 1
ATOM 3009 C C . GLY A 1 397 ? -6.313 10.412 11.592 1.00 84.88 397 GLY A C 1
ATOM 3010 O O . GLY A 1 397 ? -6.192 11.630 11.676 1.00 84.88 397 GLY A O 1
ATOM 3011 N N . PHE A 1 398 ? -5.492 9.551 12.184 1.00 94.56 398 PHE A N 1
ATOM 3012 C CA . PHE A 1 398 ? -4.274 9.890 12.927 1.00 94.56 398 PHE A CA 1
ATOM 3013 C C . PHE A 1 398 ? -3.070 9.089 12.400 1.00 94.56 398 PHE A C 1
ATOM 3015 O O . PHE A 1 398 ? -2.068 8.903 13.090 1.00 94.56 398 PHE A O 1
ATOM 3022 N N . ILE A 1 399 ? -3.197 8.526 11.193 1.00 96.81 399 ILE A N 1
ATOM 3023 C CA . ILE A 1 399 ? -2.201 7.653 10.577 1.00 96.81 399 ILE A CA 1
ATOM 3024 C C . ILE A 1 399 ? -1.504 8.417 9.462 1.00 96.81 399 ILE A C 1
ATOM 3026 O O . ILE A 1 399 ? -2.139 8.845 8.499 1.00 96.81 399 ILE A O 1
ATOM 3030 N N . GLY A 1 400 ? -0.182 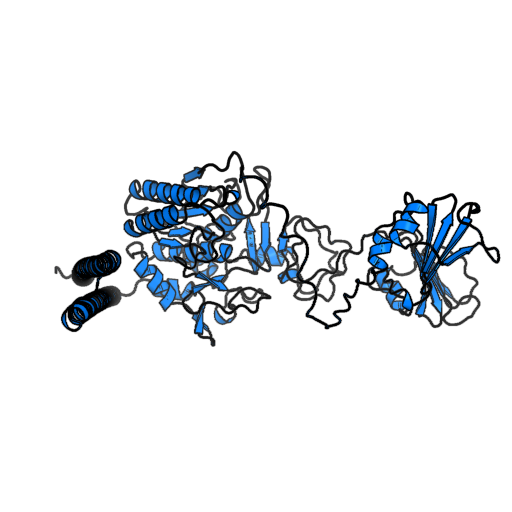8.496 9.565 1.00 96.06 400 GLY A N 1
ATOM 3031 C CA . GLY A 1 400 ? 0.691 8.999 8.517 1.00 96.06 400 GLY A CA 1
ATOM 3032 C C . GLY A 1 400 ? 1.502 7.880 7.867 1.00 96.06 400 GLY A C 1
ATOM 3033 O O . GLY A 1 400 ? 1.466 6.714 8.274 1.00 96.06 400 GLY A O 1
ATOM 3034 N N . ALA A 1 401 ? 2.272 8.246 6.847 1.00 95.88 401 ALA A N 1
ATOM 3035 C CA . ALA A 1 401 ? 3.120 7.317 6.115 1.00 95.88 401 ALA A CA 1
ATOM 3036 C C . ALA A 1 401 ? 4.566 7.337 6.626 1.00 95.88 401 ALA A C 1
ATOM 3038 O O . ALA A 1 401 ? 5.140 8.393 6.900 1.00 95.88 401 ALA A O 1
ATOM 3039 N N . CYS A 1 402 ? 5.170 6.158 6.685 1.00 96.44 402 CYS A N 1
ATOM 3040 C CA . CYS A 1 402 ? 6.612 5.963 6.600 1.00 96.44 402 CYS A CA 1
ATOM 3041 C C . CYS A 1 402 ? 6.913 4.871 5.564 1.00 96.44 402 CYS A C 1
ATOM 3043 O O . CYS A 1 402 ? 5.998 4.249 5.007 1.00 96.44 402 CYS A O 1
ATOM 3045 N N . TRP A 1 403 ? 8.187 4.624 5.283 1.00 95.50 403 TRP A N 1
ATOM 3046 C CA . TRP A 1 403 ? 8.619 3.527 4.426 1.00 95.50 403 TRP A CA 1
ATOM 3047 C C . TRP A 1 403 ? 9.790 2.762 5.041 1.00 95.50 403 TRP A C 1
ATOM 3049 O O . TRP A 1 403 ? 10.581 3.307 5.815 1.00 95.50 403 TRP A O 1
ATOM 3059 N N . LEU A 1 404 ? 9.820 1.459 4.763 1.00 95.38 404 LEU A N 1
ATOM 3060 C CA . LEU A 1 404 ? 10.796 0.529 5.321 1.00 95.38 404 LEU A CA 1
ATOM 3061 C C . LEU A 1 404 ? 12.109 0.646 4.558 1.00 95.38 404 LEU A C 1
ATOM 3063 O O . LEU A 1 404 ? 12.092 0.699 3.329 1.00 95.38 404 LEU A O 1
ATOM 3067 N N . ASP A 1 405 ? 13.230 0.601 5.270 1.00 90.50 405 ASP A N 1
ATOM 3068 C CA . ASP A 1 405 ? 14.519 0.379 4.625 1.00 90.50 405 ASP A CA 1
ATOM 3069 C C . ASP A 1 405 ? 14.502 -1.026 3.983 1.00 90.50 405 ASP A C 1
ATOM 3071 O O . ASP A 1 405 ? 14.256 -2.012 4.684 1.00 90.50 405 ASP A O 1
ATOM 3075 N N . PRO A 1 406 ? 14.708 -1.166 2.661 1.00 80.75 406 PRO A N 1
ATOM 3076 C CA . PRO A 1 406 ? 14.644 -2.467 1.998 1.00 80.75 406 PRO A CA 1
ATOM 3077 C C . PRO A 1 406 ? 15.743 -3.436 2.464 1.00 80.75 406 PRO A C 1
ATOM 3079 O O . PRO A 1 406 ? 15.532 -4.650 2.404 1.00 80.75 406 PRO A O 1
ATOM 3082 N N . ASN A 1 407 ? 16.868 -2.916 2.966 1.00 83.88 407 ASN A N 1
ATOM 3083 C CA . ASN A 1 407 ? 18.004 -3.692 3.465 1.00 83.88 407 ASN A CA 1
ATOM 3084 C C . ASN A 1 407 ? 17.896 -4.000 4.963 1.00 83.88 407 ASN A C 1
ATOM 3086 O O . ASN A 1 407 ? 18.517 -4.953 5.432 1.00 83.88 407 ASN A O 1
ATOM 3090 N N . ASP A 1 408 ? 17.118 -3.219 5.716 1.00 91.31 408 ASP A N 1
ATOM 3091 C CA . ASP A 1 408 ? 16.922 -3.423 7.153 1.00 91.31 408 ASP A CA 1
ATOM 3092 C C . ASP A 1 408 ? 15.503 -3.053 7.604 1.00 91.31 408 ASP A C 1
ATOM 3094 O O . ASP A 1 408 ? 15.259 -2.144 8.397 1.00 91.31 408 ASP A O 1
ATOM 3098 N N . ARG A 1 409 ? 14.533 -3.783 7.054 1.00 94.75 409 ARG A N 1
ATOM 3099 C CA . ARG A 1 409 ? 13.104 -3.516 7.267 1.00 94.75 409 ARG A CA 1
ATOM 3100 C C . ARG A 1 409 ? 12.602 -3.799 8.682 1.00 94.75 409 ARG A C 1
ATOM 3102 O O . ARG A 1 409 ? 11.458 -3.466 8.983 1.00 94.75 409 ARG A O 1
ATOM 3109 N N . GLU A 1 410 ? 13.394 -4.467 9.517 1.00 96.69 410 GLU A N 1
ATOM 3110 C CA . GLU A 1 410 ? 13.021 -4.783 10.901 1.00 96.69 410 GLU A CA 1
ATOM 3111 C C . GLU A 1 410 ? 13.419 -3.667 11.873 1.00 96.69 410 GLU A C 1
ATOM 3113 O O . GLU A 1 410 ? 12.775 -3.506 12.909 1.00 96.69 410 GLU A O 1
ATOM 3118 N N . ASP A 1 411 ? 14.439 -2.874 11.535 1.00 96.69 411 ASP A N 1
ATOM 3119 C CA . ASP A 1 411 ? 14.931 -1.788 12.376 1.00 96.69 411 ASP A CA 1
ATOM 3120 C C . ASP A 1 411 ? 14.053 -0.532 12.247 1.00 96.69 411 ASP A C 1
ATOM 3122 O O . ASP A 1 411 ? 14.100 0.218 11.267 1.00 96.69 411 ASP A O 1
ATOM 3126 N N . VAL A 1 412 ? 13.268 -0.259 13.292 1.00 97.00 412 VAL A N 1
ATOM 3127 C CA . VAL A 1 412 ? 12.411 0.932 13.373 1.00 97.00 412 VAL A CA 1
ATOM 3128 C C . VAL A 1 412 ? 13.193 2.245 13.263 1.00 97.00 412 VAL A C 1
ATOM 3130 O O . VAL A 1 412 ? 12.653 3.235 12.769 1.00 97.00 412 VAL A O 1
ATOM 3133 N N . THR A 1 413 ? 14.471 2.269 13.657 1.00 96.38 413 THR A N 1
ATOM 3134 C CA . THR A 1 413 ? 15.309 3.478 13.602 1.00 96.38 413 THR A CA 1
ATOM 3135 C C . THR A 1 413 ? 15.732 3.844 12.180 1.00 96.38 413 THR A C 1
ATOM 3137 O O . THR A 1 413 ? 16.061 5.002 11.918 1.00 96.38 413 THR A O 1
ATOM 3140 N N . LYS A 1 414 ? 15.671 2.879 11.254 1.00 96.12 414 LYS A N 1
ATOM 3141 C CA . LYS A 1 414 ? 15.944 3.065 9.822 1.00 96.12 414 LYS A CA 1
ATOM 3142 C C . LYS A 1 414 ? 14.688 3.323 9.002 1.00 96.12 414 LYS A C 1
ATOM 3144 O O . LYS A 1 414 ? 14.778 3.662 7.826 1.00 96.12 414 LYS A O 1
ATOM 3149 N N . CYS A 1 415 ? 13.511 3.198 9.608 1.00 95.44 415 CYS A N 1
ATOM 3150 C CA . CYS A 1 415 ? 12.264 3.527 8.944 1.00 95.44 415 CYS A CA 1
ATOM 3151 C C . CYS A 1 415 ? 12.177 5.042 8.698 1.00 95.44 415 CYS A C 1
ATOM 3153 O O . CYS A 1 415 ? 12.396 5.860 9.594 1.00 95.44 415 CYS A O 1
ATOM 3155 N N . VAL A 1 416 ? 11.861 5.429 7.464 1.00 93.81 416 VAL A N 1
ATOM 3156 C CA . VAL A 1 416 ? 11.940 6.825 7.023 1.00 93.81 416 VAL A CA 1
ATOM 3157 C C . VAL A 1 416 ? 10.546 7.431 6.953 1.00 93.81 416 VAL A C 1
ATOM 3159 O O . VAL A 1 416 ? 9.623 6.854 6.381 1.00 93.81 416 VAL A O 1
ATOM 3162 N N . SER A 1 417 ? 10.378 8.619 7.532 1.00 94.56 417 SER A N 1
ATOM 3163 C CA . SER A 1 417 ? 9.104 9.339 7.523 1.00 94.56 417 SER A CA 1
ATOM 3164 C C . SER A 1 417 ? 8.676 9.768 6.114 1.00 94.56 417 SER A C 1
ATOM 3166 O O . SER A 1 417 ? 9.499 10.206 5.312 1.00 94.56 417 SER A O 1
ATOM 3168 N N . GLY A 1 418 ? 7.372 9.722 5.843 1.00 93.94 418 GLY A N 1
ATOM 3169 C CA . GLY A 1 418 ? 6.775 10.144 4.578 1.00 93.94 418 GLY A CA 1
ATOM 3170 C C . GLY A 1 418 ? 6.766 9.051 3.507 1.00 93.94 418 GLY A C 1
ATOM 3171 O O . GLY A 1 418 ? 6.749 7.857 3.803 1.00 93.94 418 GLY A O 1
ATOM 3172 N N . PHE A 1 419 ? 6.754 9.485 2.247 1.00 93.81 419 PHE A N 1
ATOM 3173 C CA . PHE A 1 419 ? 6.802 8.613 1.072 1.00 93.81 419 PHE A CA 1
ATOM 3174 C C . PHE A 1 419 ? 8.178 8.699 0.406 1.00 93.81 419 PHE A C 1
ATOM 3176 O O . PHE A 1 419 ? 8.739 9.799 0.341 1.00 93.81 419 PHE A O 1
ATOM 3183 N N . PRO A 1 420 ? 8.703 7.597 -0.153 1.00 92.88 420 PRO A N 1
ATOM 3184 C CA . PRO A 1 420 ? 9.953 7.642 -0.896 1.00 92.88 420 PRO A CA 1
ATOM 3185 C C . PRO A 1 420 ? 9.823 8.596 -2.096 1.00 92.88 420 PRO A C 1
ATOM 3187 O O . PRO A 1 420 ? 8.769 8.686 -2.735 1.00 92.88 420 PRO A O 1
ATOM 3190 N N . GLY A 1 421 ? 10.876 9.376 -2.351 1.00 89.06 421 GLY A N 1
ATOM 3191 C CA . GLY A 1 421 ? 10.898 10.397 -3.407 1.00 89.06 421 GLY A CA 1
ATOM 3192 C C . GLY A 1 421 ? 10.027 11.638 -3.150 1.00 89.06 421 GLY A C 1
ATOM 3193 O O . GLY A 1 421 ? 9.864 12.455 -4.054 1.00 89.06 421 GLY A O 1
ATOM 3194 N N . SER A 1 422 ? 9.450 11.801 -1.953 1.00 88.25 422 SER A N 1
ATOM 3195 C CA . SER A 1 422 ? 8.667 12.985 -1.577 1.00 88.25 422 SER A CA 1
ATOM 3196 C C . SER A 1 422 ? 9.405 13.864 -0.567 1.00 88.25 422 SER A C 1
ATOM 3198 O O . SER A 1 422 ? 10.037 13.361 0.357 1.00 88.25 422 SER A O 1
ATOM 3200 N N . SER A 1 423 ? 9.273 15.185 -0.704 1.00 82.75 423 SER A N 1
ATOM 3201 C CA . SER A 1 423 ? 9.747 16.172 0.277 1.00 82.75 423 SER A CA 1
ATOM 3202 C C . SER A 1 423 ? 8.679 16.583 1.299 1.00 82.75 423 SER A C 1
ATOM 3204 O O . SER A 1 423 ? 8.942 17.428 2.154 1.00 82.75 423 SER A O 1
ATOM 3206 N N . SER A 1 424 ? 7.466 16.023 1.217 1.00 77.19 424 SER A N 1
ATOM 3207 C CA . SER A 1 424 ? 6.384 16.327 2.158 1.00 77.19 424 SER A CA 1
ATOM 3208 C C . SER A 1 424 ? 6.748 15.880 3.570 1.00 77.19 424 SER A C 1
ATOM 3210 O O . SER A 1 424 ? 7.036 14.706 3.803 1.00 77.19 424 SER A O 1
ATOM 3212 N N . LEU A 1 425 ? 6.690 16.816 4.517 1.00 78.75 425 LEU A N 1
ATOM 3213 C CA . LEU A 1 425 ? 6.887 16.506 5.926 1.00 78.75 425 LEU A CA 1
ATOM 3214 C C . LEU A 1 425 ? 5.665 15.759 6.483 1.00 78.75 425 LEU A C 1
ATOM 3216 O O . LEU A 1 425 ? 4.534 16.095 6.120 1.00 78.75 425 LEU A O 1
ATOM 3220 N N . PRO A 1 426 ? 5.872 14.763 7.360 1.00 82.94 426 PRO A N 1
ATOM 3221 C CA . PRO A 1 426 ? 4.778 14.113 8.068 1.00 82.94 426 PRO A CA 1
ATOM 3222 C C . PRO A 1 426 ? 4.085 15.094 9.021 1.00 82.94 426 PRO A C 1
ATOM 3224 O O . PRO A 1 426 ? 4.718 16.002 9.563 1.00 82.94 426 PRO A O 1
ATOM 3227 N N . ASN A 1 427 ? 2.801 14.865 9.287 1.00 87.56 427 ASN A N 1
ATOM 3228 C CA . ASN A 1 427 ? 2.137 15.478 10.429 1.00 87.56 427 ASN A CA 1
ATOM 3229 C C . ASN A 1 427 ? 2.690 14.849 11.721 1.00 87.56 427 ASN A C 1
ATOM 3231 O O . ASN A 1 427 ? 2.713 13.627 11.854 1.00 87.56 427 ASN A O 1
ATOM 3235 N N . LEU A 1 428 ? 3.174 15.670 12.655 1.00 88.38 428 LEU A N 1
ATOM 3236 C CA . LEU A 1 428 ? 3.828 15.192 13.883 1.00 88.38 428 LEU A CA 1
ATOM 3237 C C . LEU A 1 428 ? 2.843 14.670 14.939 1.00 88.38 428 LEU A C 1
ATOM 3239 O O . LEU A 1 428 ? 3.269 13.996 15.882 1.00 88.38 428 LEU A O 1
ATOM 3243 N N . GLU A 1 429 ? 1.556 14.970 14.765 1.00 91.06 429 GLU A N 1
ATOM 3244 C CA . GLU A 1 429 ? 0.463 14.431 15.580 1.00 91.06 429 GLU A CA 1
ATOM 3245 C C . GLU A 1 429 ? 0.049 13.019 15.138 1.00 91.06 429 GLU A C 1
ATOM 3247 O O . GLU A 1 429 ? -0.604 12.306 15.898 1.00 91.06 429 GLU A O 1
ATOM 3252 N N . ASP A 1 430 ? 0.459 12.583 13.943 1.00 95.38 430 ASP A N 1
ATOM 3253 C CA . ASP A 1 430 ? 0.129 11.258 13.427 1.00 95.38 430 ASP A CA 1
ATOM 3254 C C . ASP A 1 430 ? 1.126 10.195 13.912 1.00 95.38 430 ASP A C 1
ATOM 3256 O O . ASP A 1 430 ? 2.314 10.457 14.138 1.00 95.38 430 ASP A O 1
ATOM 3260 N N . VAL A 1 431 ? 0.660 8.946 13.977 1.00 97.69 431 VAL A N 1
ATOM 3261 C CA . VAL A 1 431 ? 1.538 7.774 14.016 1.00 97.69 431 VAL A CA 1
ATOM 3262 C C . VAL A 1 431 ? 1.853 7.330 12.588 1.00 97.69 431 VAL A C 1
ATOM 3264 O O . VAL A 1 431 ? 0.970 7.015 11.789 1.00 97.69 431 VAL A O 1
ATOM 3267 N N . LEU A 1 432 ? 3.133 7.316 12.238 1.00 97.88 432 LEU A N 1
ATOM 3268 C CA . LEU A 1 432 ? 3.613 6.940 10.917 1.00 97.88 432 LEU A CA 1
ATOM 3269 C C . LEU A 1 432 ? 3.714 5.426 10.803 1.00 97.88 432 LEU A C 1
ATOM 3271 O O . LEU A 1 432 ? 4.325 4.771 11.650 1.00 97.88 432 LEU A O 1
ATOM 3275 N N . THR A 1 433 ? 3.136 4.875 9.742 1.00 97.81 433 THR A N 1
ATOM 3276 C CA . THR A 1 433 ? 3.094 3.429 9.512 1.00 97.81 433 THR A CA 1
ATOM 3277 C C . THR A 1 433 ? 3.545 3.062 8.093 1.00 97.81 433 THR A C 1
ATOM 3279 O O . THR A 1 433 ? 3.351 3.864 7.169 1.00 97.81 433 THR A O 1
ATOM 3282 N N . PRO A 1 434 ? 4.160 1.877 7.896 1.00 97.69 434 PRO A N 1
ATOM 3283 C CA . PRO A 1 434 ? 4.725 1.474 6.612 1.00 97.69 434 PRO A CA 1
ATOM 3284 C C . PRO A 1 434 ? 3.732 1.542 5.449 1.00 97.69 434 PRO A C 1
ATOM 3286 O O . PRO A 1 434 ? 2.662 0.941 5.496 1.00 97.69 434 PRO A O 1
ATOM 3289 N N . SER A 1 435 ? 4.129 2.238 4.384 1.00 96.06 435 SER A N 1
ATOM 3290 C CA . SER A 1 435 ? 3.319 2.458 3.178 1.00 96.06 435 SER A CA 1
ATOM 3291 C C . SER A 1 435 ? 3.964 1.944 1.890 1.00 96.06 435 SER A C 1
ATOM 3293 O O . SER A 1 435 ? 3.277 1.777 0.891 1.00 96.06 435 SER A O 1
ATOM 3295 N N . SER A 1 436 ? 5.282 1.739 1.873 1.00 96.38 436 SER A N 1
ATOM 3296 C CA . SER A 1 436 ? 6.072 1.527 0.650 1.00 96.38 436 SER A CA 1
ATOM 3297 C C . SER A 1 436 ? 7.148 0.460 0.853 1.00 96.38 436 SER A C 1
ATOM 3299 O O . SER A 1 436 ? 7.405 0.071 1.995 1.00 96.38 436 SER A O 1
ATOM 3301 N N . ALA A 1 437 ? 7.753 -0.002 -0.248 1.00 95.56 437 ALA A N 1
ATOM 3302 C CA . ALA A 1 437 ? 8.603 -1.194 -0.309 1.00 95.56 437 ALA A CA 1
ATOM 3303 C C . ALA A 1 437 ? 7.864 -2.452 0.192 1.00 95.56 437 ALA A C 1
ATOM 3305 O O . ALA A 1 437 ? 8.366 -3.220 1.017 1.00 95.56 437 ALA A O 1
ATOM 3306 N N . ARG A 1 438 ? 6.618 -2.627 -0.273 1.00 96.69 438 ARG A N 1
ATOM 3307 C CA . ARG A 1 438 ? 5.689 -3.677 0.179 1.00 96.69 438 ARG A CA 1
ATOM 3308 C C . ARG A 1 438 ? 5.132 -4.471 -0.992 1.00 96.69 438 ARG A C 1
ATOM 3310 O O . ARG A 1 438 ? 4.798 -3.899 -2.024 1.00 96.69 438 ARG A O 1
ATOM 3317 N N . THR A 1 439 ? 4.949 -5.770 -0.782 1.00 97.94 439 THR A N 1
ATOM 3318 C CA . THR A 1 439 ? 4.256 -6.657 -1.722 1.00 97.94 439 THR A CA 1
ATOM 3319 C C . THR A 1 439 ? 2.821 -6.905 -1.271 1.00 97.94 439 THR A C 1
ATOM 3321 O O . THR A 1 439 ? 2.578 -7.188 -0.094 1.00 97.94 439 THR A O 1
ATOM 3324 N N . THR A 1 440 ? 1.871 -6.839 -2.202 1.00 98.12 440 THR A N 1
ATOM 3325 C CA . THR A 1 440 ? 0.445 -7.098 -1.955 1.00 98.12 440 THR A CA 1
ATOM 3326 C C . THR A 1 440 ? -0.113 -8.132 -2.922 1.00 98.12 440 THR A C 1
ATOM 3328 O O . THR A 1 440 ? 0.436 -8.349 -4.002 1.00 98.12 440 THR A O 1
ATOM 3331 N N . ALA A 1 441 ? -1.252 -8.726 -2.567 1.00 97.38 441 ALA A N 1
ATOM 3332 C CA . ALA A 1 441 ? -2.087 -9.447 -3.520 1.00 97.38 441 ALA A CA 1
ATOM 3333 C C . ALA A 1 441 ? -2.495 -8.526 -4.681 1.00 97.38 441 ALA A C 1
ATOM 3335 O O . ALA A 1 441 ? -2.851 -7.362 -4.464 1.00 97.38 441 ALA A O 1
ATOM 3336 N N . GLN A 1 442 ? -2.456 -9.054 -5.901 1.00 93.69 442 GLN A N 1
ATOM 3337 C CA . GLN A 1 442 ? -2.952 -8.394 -7.104 1.00 93.69 442 GLN A CA 1
ATOM 3338 C C . GLN A 1 442 ? -4.418 -8.771 -7.350 1.00 93.69 442 GLN A C 1
ATOM 3340 O O . GLN A 1 442 ? -4.878 -9.855 -6.986 1.00 93.69 442 GLN A O 1
ATOM 3345 N N . HIS A 1 443 ? -5.144 -7.875 -8.013 1.00 85.88 443 HIS A N 1
ATOM 3346 C CA . HIS A 1 443 ? -6.410 -8.215 -8.651 1.00 85.88 443 HIS A CA 1
ATOM 3347 C C . HIS A 1 443 ? -6.205 -9.164 -9.830 1.00 85.88 443 HIS A C 1
ATOM 3349 O O . HIS A 1 443 ? -5.143 -9.216 -10.446 1.00 85.88 443 HIS A O 1
ATOM 3355 N N . TYR A 1 444 ? -7.242 -9.900 -10.172 1.00 83.00 444 TYR A N 1
ATOM 3356 C CA . TYR A 1 444 ? -7.238 -10.751 -11.348 1.00 83.00 444 TYR A CA 1
ATOM 3357 C C . TYR A 1 444 ? -8.638 -10.790 -11.926 1.00 83.00 444 TYR A C 1
ATOM 3359 O O . TYR A 1 444 ? -9.607 -10.577 -11.204 1.00 83.00 444 TYR A O 1
ATOM 3367 N N . ASP A 1 445 ? -8.737 -11.070 -13.222 1.00 76.00 445 ASP A N 1
ATOM 3368 C CA . ASP A 1 445 ? -10.012 -11.011 -13.939 1.00 76.00 445 ASP A CA 1
ATOM 3369 C C . ASP A 1 445 ? -10.916 -12.213 -13.624 1.00 76.00 445 ASP A C 1
ATOM 3371 O O . ASP A 1 445 ? -12.125 -12.164 -13.843 1.00 76.00 445 ASP A O 1
ATOM 3375 N N . TYR A 1 446 ? -10.354 -13.300 -13.085 1.00 75.19 446 TYR A N 1
ATOM 3376 C CA . TYR A 1 446 ? -11.088 -14.526 -12.776 1.00 75.19 446 TYR A CA 1
ATOM 3377 C C . TYR A 1 446 ? -10.433 -15.380 -11.695 1.00 75.19 446 TYR A C 1
ATOM 3379 O O . TYR A 1 446 ? -9.208 -15.481 -11.615 1.00 75.19 446 TYR A O 1
ATOM 3387 N N . GLN A 1 447 ? -11.286 -16.042 -10.909 1.00 76.69 447 GLN A N 1
ATOM 3388 C CA . GLN A 1 447 ? -10.903 -16.961 -9.834 1.00 76.69 447 GLN A CA 1
ATOM 3389 C C . GLN A 1 447 ? -9.803 -17.942 -10.268 1.00 76.69 447 GLN A C 1
ATOM 3391 O O . GLN A 1 447 ? -9.810 -18.477 -11.381 1.00 76.69 447 GLN A O 1
ATOM 3396 N N . GLY A 1 448 ? -8.845 -18.174 -9.373 1.00 73.50 448 GLY A N 1
ATOM 3397 C CA . G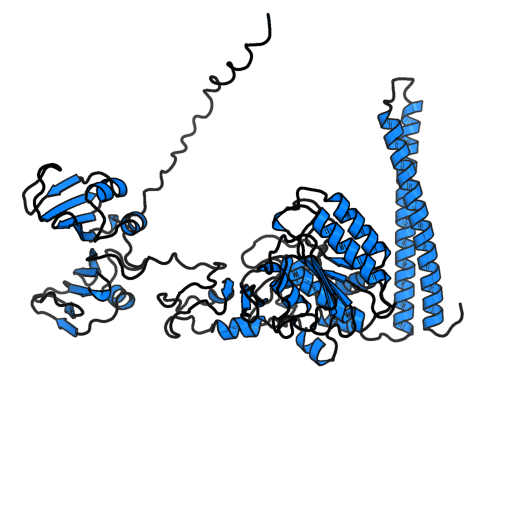LY A 1 448 ? -7.712 -19.074 -9.576 1.00 73.50 448 GLY A CA 1
ATOM 3398 C C . GLY A 1 448 ? -6.457 -18.451 -10.202 1.00 73.50 448 GLY A C 1
ATOM 3399 O O . GLY A 1 448 ? -5.434 -19.133 -10.254 1.00 73.50 448 GLY A O 1
ATOM 3400 N N . ARG A 1 449 ? -6.474 -17.179 -10.630 1.00 80.56 449 ARG A N 1
ATOM 3401 C CA . ARG A 1 449 ? -5.301 -16.467 -11.185 1.00 80.56 449 ARG A CA 1
ATOM 3402 C C . ARG A 1 449 ? -4.666 -15.476 -10.212 1.00 80.56 449 ARG A C 1
ATOM 3404 O O . ARG A 1 449 ? -4.426 -14.323 -10.551 1.00 80.56 449 ARG A O 1
ATOM 3411 N N . ASN A 1 450 ? -4.390 -15.923 -8.991 1.00 86.25 450 ASN A N 1
ATOM 3412 C CA . ASN A 1 450 ? -3.705 -15.064 -8.027 1.00 86.25 450 ASN A CA 1
ATOM 3413 C C . ASN A 1 450 ? -2.329 -14.605 -8.548 1.00 86.25 450 ASN A C 1
ATOM 3415 O O . ASN A 1 450 ? -1.655 -15.319 -9.290 1.00 86.25 450 ASN A O 1
ATOM 3419 N N . SER A 1 451 ? -1.954 -13.387 -8.170 1.00 92.25 451 SER A N 1
ATOM 3420 C CA . SER A 1 451 ? -0.726 -12.709 -8.577 1.00 92.25 451 SER A CA 1
ATOM 3421 C C . SER A 1 451 ? -0.337 -11.706 -7.485 1.00 92.25 451 SER A C 1
ATOM 3423 O O . SER A 1 451 ? -1.109 -11.467 -6.553 1.00 92.25 451 SER A O 1
ATOM 3425 N N . TYR A 1 452 ? 0.858 -11.131 -7.569 1.00 97.12 452 TYR A N 1
ATOM 3426 C CA . TYR A 1 452 ? 1.399 -10.212 -6.569 1.00 97.12 452 TYR A CA 1
ATOM 3427 C C . TYR A 1 452 ? 1.985 -8.965 -7.231 1.00 97.12 452 TYR A C 1
ATOM 3429 O O . TYR A 1 452 ? 2.613 -9.054 -8.286 1.00 97.12 452 TYR A O 1
ATOM 3437 N N . ILE A 1 453 ? 1.817 -7.814 -6.575 1.00 97.69 453 ILE A N 1
ATOM 3438 C CA . ILE A 1 453 ? 2.441 -6.541 -6.958 1.00 97.69 453 ILE A CA 1
ATOM 3439 C C . ILE A 1 453 ? 3.448 -6.146 -5.882 1.00 97.69 453 ILE A C 1
ATOM 3441 O O . ILE A 1 453 ? 3.100 -6.118 -4.701 1.00 97.69 453 ILE A O 1
ATOM 3445 N N . TYR A 1 454 ? 4.658 -5.782 -6.297 1.00 97.94 454 TYR A N 1
ATOM 3446 C CA . TYR A 1 454 ? 5.599 -5.022 -5.485 1.00 97.94 454 TYR A CA 1
ATOM 3447 C C . TYR A 1 454 ? 5.378 -3.520 -5.694 1.00 97.94 454 TYR A C 1
ATOM 3449 O O . TYR A 1 454 ? 5.314 -3.048 -6.830 1.00 97.94 454 TYR A O 1
ATOM 3457 N N . TRP A 1 455 ? 5.297 -2.775 -4.592 1.00 97.12 455 TRP A N 1
ATOM 3458 C CA . TRP A 1 455 ? 5.145 -1.324 -4.568 1.00 97.12 455 TRP A CA 1
ATOM 3459 C C . TRP A 1 455 ? 6.403 -0.675 -3.992 1.00 97.12 455 TRP A C 1
ATOM 3461 O O . TRP A 1 455 ? 6.518 -0.527 -2.769 1.00 97.12 455 TRP A O 1
ATOM 3471 N N . GLY A 1 456 ? 7.324 -0.227 -4.850 1.00 95.56 456 GLY A N 1
ATOM 3472 C CA . GLY A 1 456 ? 8.459 0.593 -4.415 1.00 95.56 456 GLY A CA 1
ATOM 3473 C C . GLY A 1 456 ? 8.001 1.894 -3.753 1.00 95.56 456 GLY A C 1
ATOM 3474 O O . GLY A 1 456 ? 8.554 2.311 -2.737 1.00 95.56 456 GLY A O 1
ATOM 3475 N N . ARG A 1 457 ? 6.886 2.458 -4.233 1.00 95.19 457 ARG A N 1
ATOM 3476 C CA . ARG A 1 457 ? 6.121 3.512 -3.558 1.00 95.19 457 ARG A CA 1
ATOM 3477 C C . ARG A 1 457 ? 4.640 3.156 -3.506 1.00 95.19 457 ARG A C 1
ATOM 3479 O O . ARG A 1 457 ? 3.990 3.051 -4.540 1.00 95.19 457 ARG A O 1
ATOM 3486 N N . GLY A 1 458 ? 4.107 3.006 -2.299 1.00 93.88 458 GLY A N 1
ATOM 3487 C CA . GLY A 1 458 ? 2.674 2.846 -2.076 1.00 93.88 458 GLY A CA 1
ATOM 3488 C C . GLY A 1 458 ? 1.988 4.149 -1.669 1.00 93.88 458 GLY A C 1
ATOM 3489 O O . GLY A 1 458 ? 2.574 5.234 -1.708 1.00 93.88 458 GLY A O 1
ATOM 3490 N N . GLY A 1 459 ? 0.719 4.030 -1.284 1.00 93.88 459 GLY A N 1
ATOM 3491 C CA . GLY A 1 459 ? -0.096 5.139 -0.784 1.00 93.88 459 GLY A CA 1
ATOM 3492 C C . GLY A 1 459 ? -0.372 5.035 0.714 1.00 93.88 459 GLY A C 1
ATOM 3493 O O . GLY A 1 459 ? -0.137 3.996 1.330 1.00 93.88 459 GLY A O 1
ATOM 3494 N N . LEU A 1 460 ? -0.950 6.094 1.297 1.00 95.31 460 LEU A N 1
ATOM 3495 C CA . LEU A 1 460 ? -1.431 6.062 2.688 1.00 95.31 460 LEU A CA 1
ATOM 3496 C C . LEU A 1 460 ? -2.459 4.939 2.909 1.00 95.31 460 LEU A C 1
ATOM 3498 O O . LEU A 1 460 ? -2.567 4.385 3.996 1.00 95.31 460 LEU A O 1
ATOM 3502 N N . SER A 1 461 ? -3.160 4.526 1.854 1.00 96.62 461 SER A N 1
ATOM 3503 C CA . SER A 1 461 ? -4.020 3.346 1.861 1.00 96.62 461 SER A CA 1
ATOM 3504 C C . SER A 1 461 ? -3.342 2.079 2.392 1.00 96.62 461 SER A C 1
ATOM 3506 O O . SER A 1 461 ? -4.039 1.221 2.928 1.00 96.62 461 SER A O 1
ATOM 3508 N N . TRP A 1 462 ? -2.018 1.922 2.241 1.00 97.94 462 TRP A N 1
ATOM 3509 C CA . TRP A 1 462 ? -1.280 0.726 2.685 1.00 97.94 462 TRP A CA 1
ATOM 3510 C C . TRP A 1 462 ? -0.927 0.787 4.178 1.00 97.94 462 TRP A C 1
ATOM 3512 O O . TRP A 1 462 ? -0.811 -0.248 4.833 1.00 97.94 462 TRP A O 1
ATOM 3522 N N . SER A 1 463 ? -0.842 2.001 4.721 1.00 98.06 463 SER A N 1
ATOM 3523 C CA . SER A 1 463 ? -0.589 2.305 6.131 1.00 98.06 463 SER A CA 1
ATOM 3524 C C . SER A 1 463 ? -1.767 1.923 7.040 1.00 98.06 463 SER A C 1
ATOM 3526 O O . SER A 1 463 ? -1.574 1.355 8.117 1.00 98.06 463 SER A O 1
ATOM 3528 N N . ILE A 1 464 ? -3.005 2.165 6.592 1.00 98.62 464 ILE A N 1
ATOM 3529 C CA . ILE A 1 464 ? -4.228 1.872 7.364 1.00 98.62 464 ILE A CA 1
ATOM 3530 C C . ILE A 1 464 ? -4.342 0.387 7.776 1.00 98.62 464 ILE A C 1
ATOM 3532 O O . ILE A 1 464 ? -4.437 0.120 8.980 1.00 98.62 464 ILE A O 1
ATOM 3536 N N . PRO A 1 465 ? -4.280 -0.602 6.854 1.00 98.81 465 PRO A N 1
ATOM 3537 C CA . PRO A 1 465 ? -4.374 -2.014 7.218 1.00 98.81 465 PRO A CA 1
ATOM 3538 C C . PRO A 1 465 ? -3.175 -2.479 8.051 1.00 98.81 465 PRO A C 1
ATOM 3540 O O . PRO A 1 465 ? -3.322 -3.363 8.893 1.00 98.81 465 PRO A O 1
ATOM 3543 N N . TYR A 1 466 ? -1.997 -1.868 7.887 1.00 98.81 466 TYR A N 1
ATOM 3544 C CA . TYR A 1 466 ? -0.863 -2.167 8.755 1.00 98.81 466 TYR A CA 1
ATOM 3545 C C . TYR A 1 466 ? -1.166 -1.797 10.213 1.00 98.81 466 TYR A C 1
ATOM 3547 O O . TYR A 1 466 ? -1.030 -2.635 11.106 1.00 98.81 466 TYR A O 1
ATOM 3555 N N . CYS A 1 467 ? -1.620 -0.563 10.455 1.00 98.81 467 CYS A N 1
ATOM 3556 C CA . CYS A 1 467 ? -1.974 -0.086 11.793 1.00 98.81 467 CYS A CA 1
ATOM 3557 C C . CYS A 1 467 ? -3.102 -0.923 12.415 1.00 98.81 467 CYS A C 1
ATOM 3559 O O . CYS A 1 467 ? -2.977 -1.393 13.548 1.00 98.81 467 CYS A O 1
ATOM 3561 N N . ALA A 1 468 ? -4.165 -1.183 11.643 1.00 98.88 468 ALA A N 1
ATOM 3562 C CA . ALA A 1 468 ? -5.275 -2.030 12.070 1.00 98.88 468 ALA A CA 1
ATOM 3563 C C . ALA A 1 468 ? -4.798 -3.430 12.496 1.00 98.88 468 ALA A C 1
ATOM 3565 O O . ALA A 1 468 ? -5.279 -3.964 13.496 1.00 98.88 468 ALA A O 1
ATOM 3566 N N . GLY A 1 469 ? -3.819 -4.006 11.790 1.00 98.88 469 GLY A N 1
ATOM 3567 C CA . GLY A 1 469 ? -3.234 -5.299 12.141 1.00 98.88 469 GLY A CA 1
ATOM 3568 C C . GLY A 1 469 ? -2.440 -5.268 13.449 1.00 98.88 469 GLY A C 1
ATOM 3569 O O . GLY A 1 469 ? -2.611 -6.153 14.286 1.00 98.88 469 GLY A O 1
ATOM 3570 N N . VAL A 1 470 ? -1.624 -4.232 13.676 1.00 98.88 470 VAL A N 1
ATOM 3571 C CA . VAL A 1 470 ? -0.907 -4.060 14.955 1.00 98.88 470 VAL A CA 1
ATOM 3572 C C . VAL A 1 470 ? -1.898 -3.968 16.116 1.00 98.88 470 VAL A C 1
ATOM 3574 O O . VAL A 1 470 ? -1.755 -4.680 17.109 1.00 98.88 470 VAL A O 1
ATOM 3577 N N . LEU A 1 471 ? -2.951 -3.165 15.966 1.00 98.88 471 LEU A N 1
ATOM 3578 C CA . LEU A 1 471 ? -3.996 -3.017 16.979 1.00 98.88 471 LEU A CA 1
ATOM 3579 C C . LEU A 1 471 ? -4.764 -4.329 17.215 1.00 98.88 471 LEU A C 1
ATOM 3581 O O . LEU A 1 471 ? -5.013 -4.696 18.363 1.00 98.88 471 LEU A O 1
ATOM 3585 N N . ALA A 1 472 ? -5.073 -5.088 16.157 1.00 98.81 472 ALA A N 1
ATOM 3586 C CA . ALA A 1 472 ? -5.694 -6.409 16.268 1.00 98.81 472 ALA A CA 1
ATOM 3587 C C . ALA A 1 472 ? -4.831 -7.391 17.076 1.00 98.81 472 ALA A C 1
ATOM 3589 O O . ALA A 1 472 ? -5.345 -8.094 17.945 1.00 98.81 472 ALA A O 1
ATOM 3590 N N . MET A 1 473 ? -3.514 -7.402 16.856 1.00 98.69 473 MET A N 1
ATOM 3591 C CA . MET A 1 473 ? -2.585 -8.170 17.690 1.00 98.69 473 MET A CA 1
ATOM 3592 C C . MET A 1 473 ? -2.576 -7.691 19.147 1.00 98.69 473 MET A C 1
ATOM 3594 O O . MET A 1 473 ? -2.505 -8.514 20.057 1.00 98.69 473 MET A O 1
ATOM 3598 N N . GLY A 1 474 ? -2.715 -6.385 19.384 1.00 98.00 474 GLY A N 1
ATOM 3599 C CA . GLY A 1 474 ? -2.871 -5.840 20.731 1.00 98.00 474 GLY A CA 1
ATOM 3600 C C . GLY A 1 474 ? -4.125 -6.357 21.443 1.00 98.00 474 GLY A C 1
ATOM 3601 O O . GLY A 1 474 ? -4.045 -6.814 22.585 1.00 98.00 474 GLY A O 1
ATOM 3602 N N . TRP A 1 475 ? -5.271 -6.388 20.755 1.00 97.31 475 TRP A N 1
ATOM 3603 C CA . TRP A 1 475 ? -6.518 -6.940 21.307 1.00 97.31 475 TRP A CA 1
ATOM 3604 C C . TRP A 1 475 ? -6.506 -8.455 21.499 1.00 97.31 475 TRP A C 1
ATOM 3606 O O . TRP A 1 475 ? -7.280 -8.948 22.315 1.00 97.31 475 TRP A O 1
ATOM 3616 N N . GLN A 1 476 ? -5.629 -9.196 20.818 1.00 95.62 476 GLN A N 1
ATOM 3617 C CA . GLN A 1 476 ? -5.412 -10.606 21.149 1.00 95.62 476 GLN A CA 1
ATOM 3618 C C . GLN A 1 476 ? -4.839 -10.753 22.572 1.00 95.62 476 GLN A C 1
ATOM 3620 O O . GLN A 1 476 ? -5.167 -11.712 23.267 1.00 95.62 476 GLN A O 1
ATOM 3625 N N . ILE A 1 477 ? -3.994 -9.813 23.011 1.00 94.06 477 ILE A N 1
ATOM 3626 C CA . ILE A 1 477 ? -3.340 -9.842 24.330 1.00 94.06 477 ILE A CA 1
ATOM 3627 C C . ILE A 1 477 ? -4.242 -9.232 25.405 1.00 94.06 477 ILE A C 1
ATOM 3629 O O . ILE A 1 477 ? -4.363 -9.783 26.497 1.00 94.06 477 ILE A O 1
ATOM 3633 N N . ARG A 1 478 ? -4.849 -8.081 25.102 1.00 91.19 478 ARG A N 1
ATOM 3634 C CA . ARG A 1 478 ? -5.641 -7.275 26.040 1.00 91.19 478 ARG A CA 1
ATOM 3635 C C . ARG A 1 478 ? -7.046 -7.022 25.477 1.00 91.19 478 ARG A C 1
ATOM 3637 O O . ARG A 1 478 ? -7.355 -5.898 25.065 1.00 91.19 478 ARG A O 1
ATOM 3644 N N . PRO A 1 479 ? -7.902 -8.060 25.390 1.00 88.44 479 PRO A N 1
ATOM 3645 C CA . PRO A 1 479 ? -9.227 -7.954 24.777 1.00 88.44 479 PRO A CA 1
ATOM 3646 C C . PRO A 1 479 ? -10.175 -7.011 25.530 1.00 88.44 479 PRO A C 1
ATOM 3648 O O . PRO A 1 479 ? -11.179 -6.573 24.973 1.00 88.44 479 PRO A O 1
ATOM 3651 N N . GLU A 1 480 ? -9.887 -6.677 26.782 1.00 85.69 480 GLU A N 1
ATOM 3652 C CA . GLU A 1 480 ? -10.704 -5.802 27.618 1.00 85.69 480 GLU A CA 1
ATOM 3653 C C . GLU A 1 480 ? -10.471 -4.303 27.377 1.00 85.69 480 GLU A C 1
ATOM 3655 O O . GLU A 1 480 ? -11.346 -3.507 27.712 1.00 85.69 480 GLU A O 1
ATOM 3660 N N . LEU A 1 481 ? -9.336 -3.909 26.784 1.00 90.06 481 LEU A N 1
ATOM 3661 C CA . LEU A 1 481 ? -9.021 -2.497 26.536 1.00 90.06 481 LEU A CA 1
ATOM 3662 C C . LEU A 1 481 ? -9.947 -1.891 25.487 1.00 90.06 481 LEU A C 1
ATOM 3664 O O . LEU A 1 481 ? -10.222 -2.516 24.462 1.00 90.06 481 LEU A O 1
ATOM 3668 N N . THR A 1 482 ? -10.388 -0.659 25.709 1.00 92.12 482 THR A N 1
ATOM 3669 C CA . THR A 1 482 ? -11.188 0.134 24.763 1.00 92.12 482 THR A CA 1
ATOM 3670 C C . THR A 1 482 ? -10.377 0.585 23.539 1.00 92.12 482 THR A C 1
ATOM 3672 O O . THR A 1 482 ? -9.159 0.412 23.484 1.00 92.12 482 THR A O 1
ATOM 3675 N N . ALA A 1 483 ? -11.058 1.136 22.530 1.00 95.00 483 ALA A N 1
ATOM 3676 C CA . ALA A 1 483 ? -10.421 1.752 21.365 1.00 95.00 483 ALA A CA 1
ATOM 3677 C C . ALA A 1 483 ? -9.429 2.853 21.767 1.00 95.00 483 ALA A C 1
ATOM 3679 O O . ALA A 1 483 ? -8.261 2.783 21.390 1.00 95.00 483 ALA A O 1
ATOM 3680 N N . ASP A 1 484 ? -9.876 3.802 22.590 1.00 93.75 484 ASP A N 1
ATOM 3681 C CA . ASP A 1 484 ? -9.069 4.946 23.024 1.00 93.75 484 ASP A CA 1
ATOM 3682 C C . ASP A 1 484 ? -7.824 4.506 23.807 1.00 93.75 484 ASP A C 1
ATOM 3684 O O . ASP A 1 484 ? -6.721 4.975 23.536 1.00 93.75 484 ASP A O 1
ATOM 3688 N N . GLU A 1 485 ? -7.971 3.548 24.727 1.00 94.44 485 GLU A N 1
ATOM 3689 C CA . GLU A 1 485 ? -6.847 3.024 25.516 1.00 94.44 485 GLU A CA 1
ATOM 3690 C C . GLU A 1 485 ? -5.817 2.309 24.634 1.00 94.44 485 GLU A C 1
ATOM 3692 O O . GLU A 1 485 ? -4.612 2.437 24.851 1.00 94.44 485 GLU A O 1
ATOM 3697 N N . MET A 1 486 ? -6.275 1.573 23.616 1.00 96.94 486 MET A N 1
ATOM 3698 C CA . MET A 1 486 ? -5.375 0.901 22.681 1.00 96.94 486 MET A CA 1
ATOM 3699 C C . MET A 1 486 ? -4.600 1.912 21.822 1.00 96.94 486 MET A C 1
ATOM 3701 O O . MET A 1 486 ? -3.400 1.738 21.600 1.00 96.94 486 MET A O 1
ATOM 3705 N N . VAL A 1 487 ? -5.259 2.988 21.379 1.00 97.50 487 VAL A N 1
ATOM 3706 C CA . VAL A 1 487 ? -4.624 4.084 20.630 1.00 97.50 487 VAL A CA 1
ATOM 3707 C C . VAL A 1 487 ? -3.628 4.851 21.508 1.00 97.50 487 VAL A C 1
ATOM 3709 O O . VAL A 1 487 ? -2.515 5.125 21.066 1.00 97.50 487 VAL A O 1
ATOM 3712 N N . GLU A 1 488 ? -3.950 5.130 22.772 1.00 96.44 488 GLU A N 1
ATOM 3713 C CA . GLU A 1 488 ? -3.023 5.779 23.713 1.00 96.44 488 GLU A CA 1
ATOM 3714 C C . GLU A 1 488 ? -1.735 4.954 23.911 1.00 96.44 488 GLU A C 1
ATOM 3716 O O . GLU A 1 488 ? -0.617 5.484 23.885 1.00 96.44 488 GLU A O 1
ATOM 3721 N N . ILE A 1 489 ? -1.868 3.631 24.049 1.00 97.00 489 ILE A N 1
ATOM 3722 C CA . ILE A 1 489 ? -0.715 2.726 24.161 1.00 97.00 489 ILE A CA 1
ATOM 3723 C C . ILE A 1 489 ? 0.076 2.689 22.847 1.00 97.00 489 ILE A C 1
ATOM 3725 O O . ILE A 1 489 ? 1.308 2.706 22.874 1.00 97.00 489 ILE A O 1
ATOM 3729 N N . LEU A 1 490 ? -0.597 2.705 21.692 1.00 98.44 490 LEU A N 1
ATOM 3730 C CA . LEU A 1 490 ? 0.058 2.791 20.383 1.00 98.44 490 LEU A CA 1
ATOM 3731 C C . LEU A 1 490 ? 0.944 4.042 20.279 1.00 98.44 490 LEU A C 1
ATOM 3733 O O . LEU A 1 490 ? 2.119 3.940 19.931 1.00 98.44 490 LEU A O 1
ATOM 3737 N N . PHE A 1 491 ? 0.413 5.211 20.641 1.00 97.88 491 PHE A N 1
ATOM 3738 C CA . PHE A 1 491 ? 1.157 6.470 20.588 1.00 97.88 491 PHE A CA 1
ATOM 3739 C C . PHE A 1 491 ? 2.306 6.532 21.596 1.00 97.88 491 PHE A C 1
ATOM 3741 O O . PHE A 1 491 ? 3.407 6.959 21.249 1.00 97.88 491 PHE A O 1
ATOM 3748 N N . SER A 1 492 ? 2.079 6.096 22.836 1.00 96.50 492 SER A N 1
ATOM 3749 C CA . SER A 1 492 ? 3.113 6.124 23.883 1.00 96.50 492 SER A CA 1
ATOM 3750 C C . SER A 1 492 ? 4.244 5.115 23.649 1.00 96.50 492 SER A C 1
ATOM 3752 O O . SER A 1 492 ? 5.372 5.321 24.109 1.00 96.50 492 SER A O 1
ATOM 3754 N N . SER A 1 493 ? 3.970 4.038 22.911 1.00 97.25 493 SER A N 1
ATOM 3755 C CA . SER A 1 493 ? 4.971 3.034 22.547 1.00 97.25 493 SER A CA 1
ATOM 3756 C C . SER A 1 493 ? 5.740 3.362 21.267 1.00 97.25 493 SER A C 1
ATOM 3758 O O . SER A 1 493 ? 6.841 2.839 21.111 1.00 97.25 493 SER A O 1
ATOM 3760 N N . ALA A 1 494 ? 5.242 4.259 20.410 1.00 98.12 494 ALA A N 1
ATOM 3761 C CA . ALA A 1 494 ? 5.886 4.634 19.152 1.00 98.12 494 ALA A CA 1
ATOM 3762 C C . ALA A 1 494 ? 7.353 5.087 19.319 1.00 98.12 494 ALA A C 1
ATOM 3764 O O . ALA A 1 494 ? 7.747 5.714 20.313 1.00 98.12 494 ALA A O 1
ATOM 3765 N N . TYR A 1 495 ? 8.172 4.794 18.310 1.00 98.00 495 TYR A N 1
ATOM 3766 C CA . TYR A 1 495 ? 9.532 5.304 18.201 1.00 98.00 495 TYR A CA 1
ATOM 3767 C C . TYR A 1 495 ? 9.495 6.767 17.754 1.00 98.00 495 TYR A C 1
ATOM 3769 O O . TYR A 1 495 ? 8.926 7.093 16.717 1.00 98.00 495 TYR A O 1
ATOM 3777 N N . THR A 1 496 ? 10.103 7.666 18.526 1.00 96.81 496 THR A N 1
ATOM 3778 C CA . THR A 1 496 ? 10.222 9.079 18.140 1.00 96.81 496 THR A CA 1
ATOM 3779 C C . THR A 1 496 ? 11.591 9.312 17.521 1.00 96.81 496 THR A C 1
ATOM 3781 O O . THR A 1 496 ? 12.608 9.150 18.196 1.00 96.81 496 THR A O 1
ATOM 3784 N N . ASN A 1 497 ? 11.621 9.688 16.243 1.00 92.88 497 ASN A N 1
ATOM 3785 C CA . ASN A 1 497 ? 12.875 9.975 15.552 1.00 92.88 497 ASN A CA 1
ATOM 3786 C C . ASN A 1 497 ? 13.422 11.371 15.908 1.00 92.88 497 ASN A C 1
ATOM 3788 O O . ASN A 1 497 ? 12.782 12.158 16.608 1.00 92.88 497 ASN A O 1
ATOM 3792 N N . ALA A 1 498 ? 14.608 11.705 15.390 1.00 90.62 498 ALA A N 1
ATOM 3793 C CA . ALA A 1 498 ? 15.280 12.979 15.666 1.00 90.62 498 ALA A CA 1
ATOM 3794 C C . ALA A 1 498 ? 14.462 14.231 15.280 1.00 90.62 498 ALA A C 1
ATOM 3796 O O . ALA A 1 498 ? 14.695 15.303 15.833 1.00 90.62 498 ALA A O 1
ATOM 3797 N N . ASN A 1 499 ? 13.493 14.095 14.370 1.00 88.44 499 ASN A N 1
ATOM 3798 C CA . ASN A 1 499 ? 12.623 15.182 13.916 1.00 88.44 499 ASN A CA 1
ATOM 3799 C C . ASN A 1 499 ? 11.302 15.257 14.706 1.00 88.44 499 ASN A C 1
ATOM 3801 O O . ASN A 1 499 ? 10.425 16.043 14.356 1.00 88.44 499 ASN A O 1
ATOM 3805 N N . GLY A 1 500 ? 11.131 14.431 15.745 1.00 92.00 500 GLY A N 1
ATOM 3806 C CA . GLY A 1 500 ? 9.921 14.382 16.570 1.00 92.00 500 GLY A CA 1
ATOM 3807 C C . GLY A 1 500 ? 8.764 13.576 15.968 1.00 92.00 500 GLY A C 1
ATOM 3808 O O . GLY A 1 500 ? 7.710 13.469 16.600 1.00 92.00 500 GLY A O 1
ATOM 3809 N N . ALA A 1 501 ? 8.946 12.989 14.781 1.00 94.94 501 ALA A N 1
ATOM 3810 C CA . ALA A 1 501 ? 7.929 12.161 14.145 1.00 94.94 501 ALA A CA 1
ATOM 3811 C C . ALA A 1 501 ? 7.833 10.796 14.837 1.00 94.94 501 ALA A C 1
ATOM 3813 O O . ALA A 1 501 ? 8.853 10.210 15.216 1.00 94.94 501 ALA A O 1
ATOM 3814 N N . LYS A 1 502 ? 6.606 10.289 14.989 1.00 97.69 502 LYS A N 1
ATOM 3815 C CA . LYS A 1 502 ? 6.318 9.046 15.711 1.00 97.69 502 LYS A CA 1
ATOM 3816 C C . LYS A 1 502 ? 6.131 7.913 14.719 1.00 97.69 502 LYS A C 1
ATOM 3818 O O . LYS A 1 502 ? 5.145 7.892 14.000 1.00 97.69 502 LYS A O 1
ATOM 3823 N N . ILE A 1 503 ? 7.065 6.979 14.667 1.00 98.31 503 ILE A N 1
ATOM 3824 C CA . ILE A 1 503 ? 6.970 5.771 13.849 1.00 98.31 503 ILE A CA 1
ATOM 3825 C C . ILE A 1 503 ? 6.386 4.659 14.714 1.00 98.31 503 ILE A C 1
ATOM 3827 O O . ILE A 1 503 ? 6.812 4.463 15.853 1.00 98.31 503 ILE A O 1
ATOM 3831 N N . ILE A 1 504 ? 5.403 3.935 14.184 1.00 98.62 504 ILE A N 1
ATOM 3832 C CA . ILE A 1 504 ? 4.835 2.768 14.857 1.00 98.62 504 ILE A CA 1
ATOM 3833 C C . ILE A 1 504 ? 5.939 1.768 15.215 1.00 98.62 504 ILE A C 1
ATOM 3835 O O . ILE A 1 504 ? 6.768 1.419 14.380 1.00 98.62 504 ILE A O 1
ATOM 3839 N N . ASP A 1 505 ? 5.934 1.291 16.456 1.00 98.62 505 ASP A N 1
ATOM 3840 C CA . ASP A 1 505 ? 6.877 0.286 16.946 1.00 98.62 505 ASP A CA 1
ATOM 3841 C C . ASP A 1 505 ? 6.074 -0.919 17.458 1.00 98.62 505 ASP A C 1
ATOM 3843 O O . ASP A 1 505 ? 5.649 -0.936 18.618 1.00 98.62 505 ASP A O 1
ATOM 3847 N N . PRO A 1 506 ? 5.788 -1.913 16.594 1.00 98.56 506 PRO A N 1
ATOM 3848 C CA . PRO A 1 506 ? 4.982 -3.065 16.976 1.00 98.56 506 PRO A CA 1
ATOM 3849 C C . PRO A 1 506 ? 5.591 -3.860 18.132 1.00 98.56 506 PRO A C 1
ATOM 3851 O O . PRO A 1 506 ? 4.855 -4.348 18.987 1.00 98.56 506 PRO A O 1
ATOM 3854 N N . GLN A 1 507 ? 6.920 -3.978 18.192 1.00 98.06 507 GLN A N 1
ATOM 3855 C CA . GLN A 1 507 ? 7.609 -4.711 19.256 1.00 98.06 507 GLN A CA 1
ATOM 3856 C C . GLN A 1 507 ? 7.389 -4.039 20.607 1.00 98.06 507 GLN A C 1
ATOM 3858 O O . GLN A 1 507 ? 6.935 -4.677 21.566 1.00 98.06 507 GLN A O 1
ATOM 3863 N N . LYS A 1 508 ? 7.629 -2.727 20.675 1.00 97.56 508 LYS A N 1
ATOM 3864 C CA . LYS A 1 508 ? 7.424 -1.960 21.902 1.00 97.56 508 LYS A CA 1
ATOM 3865 C C . LYS A 1 508 ? 5.947 -1.870 22.280 1.00 97.56 508 LYS A C 1
ATOM 3867 O O . LYS A 1 508 ? 5.628 -2.016 23.463 1.00 97.56 508 LYS A O 1
ATOM 3872 N N . PHE A 1 509 ? 5.048 -1.732 21.307 1.00 98.44 509 PHE A N 1
ATOM 3873 C CA . PHE A 1 509 ? 3.600 -1.775 21.525 1.00 98.44 509 PHE A CA 1
ATOM 3874 C C . PHE A 1 509 ? 3.163 -3.093 22.175 1.00 98.44 509 PHE A C 1
ATOM 3876 O O . PHE A 1 509 ? 2.579 -3.089 23.258 1.00 98.44 509 PHE A O 1
ATOM 3883 N N . ILE A 1 510 ? 3.529 -4.232 21.581 1.00 97.31 510 ILE A N 1
ATOM 3884 C CA . ILE A 1 510 ? 3.197 -5.560 22.112 1.00 97.31 510 ILE A CA 1
ATOM 3885 C C . ILE A 1 510 ? 3.840 -5.798 23.484 1.00 97.31 510 ILE A C 1
ATOM 3887 O O . ILE A 1 510 ? 3.193 -6.350 24.376 1.00 97.31 510 ILE A O 1
ATOM 3891 N N . SER A 1 511 ? 5.081 -5.352 23.702 1.00 93.25 511 SER A N 1
ATOM 3892 C CA . SER A 1 511 ? 5.731 -5.460 25.017 1.00 93.25 511 SER A CA 1
ATOM 3893 C C . SER A 1 511 ? 4.991 -4.672 26.104 1.00 93.25 511 SER A C 1
ATOM 3895 O O . SER A 1 511 ? 4.834 -5.173 27.212 1.00 93.25 511 SER A O 1
ATOM 3897 N N . SER A 1 512 ? 4.442 -3.502 25.757 1.00 92.62 512 SER A N 1
ATOM 3898 C CA . SER A 1 512 ? 3.686 -2.631 26.670 1.00 92.62 512 SER A CA 1
ATOM 3899 C C . SER A 1 512 ? 2.299 -3.191 27.015 1.00 92.62 512 SER A C 1
ATOM 3901 O O . SER A 1 512 ? 1.682 -2.772 27.992 1.00 92.62 512 SER A O 1
ATOM 3903 N N . LEU A 1 513 ? 1.804 -4.142 26.216 1.00 90.19 513 LEU A N 1
ATOM 3904 C CA . LEU A 1 513 ? 0.546 -4.861 26.434 1.00 90.19 513 LEU A CA 1
ATOM 3905 C C . LEU A 1 513 ? 0.735 -6.215 27.121 1.00 90.19 513 LEU A C 1
ATOM 3907 O O . LEU A 1 513 ? -0.224 -6.752 27.680 1.00 90.19 513 LEU A O 1
ATOM 3911 N N . THR A 1 514 ? 1.946 -6.775 27.064 1.00 69.69 514 THR A N 1
ATOM 3912 C CA . THR A 1 514 ? 2.282 -8.044 27.718 1.00 69.69 514 THR A CA 1
ATOM 3913 C C . THR A 1 514 ? 2.120 -7.851 29.233 1.00 69.69 514 THR A C 1
ATOM 3915 O O . THR A 1 514 ? 2.537 -6.805 29.726 1.00 69.69 514 THR A O 1
ATOM 3918 N N . PRO A 1 515 ? 1.463 -8.772 29.969 1.00 56.34 515 PRO A N 1
ATOM 3919 C CA . PRO A 1 515 ? 0.856 -8.447 31.253 1.00 56.34 515 PRO A CA 1
ATOM 3920 C C . PRO A 1 515 ? 1.837 -7.830 32.240 1.00 56.34 515 PRO A C 1
ATOM 3922 O O . PRO A 1 515 ? 2.757 -8.481 32.733 1.00 56.34 515 PRO A O 1
ATOM 3925 N N . ALA A 1 516 ? 1.565 -6.569 32.529 1.00 57.59 516 ALA A N 1
ATOM 3926 C CA . ALA A 1 516 ? 2.020 -5.887 33.710 1.00 57.59 516 ALA A CA 1
ATOM 3927 C C . ALA A 1 516 ? 1.361 -6.565 34.936 1.00 57.59 516 ALA A C 1
ATOM 3929 O O . ALA A 1 516 ? 0.262 -7.124 34.815 1.00 57.59 516 ALA A O 1
ATOM 3930 N N . THR A 1 517 ? 2.013 -6.578 36.097 1.00 59.59 517 THR A N 1
ATOM 3931 C CA . THR A 1 517 ? 1.467 -7.203 37.314 1.00 59.59 517 THR A CA 1
ATOM 3932 C C . THR A 1 517 ? 0.094 -6.598 37.676 1.00 59.59 517 THR A C 1
ATOM 3934 O O . THR A 1 517 ? -0.242 -5.506 37.202 1.00 59.59 517 THR A O 1
ATOM 3937 N N . PRO A 1 518 ? -0.748 -7.253 38.502 1.00 51.41 518 PRO A N 1
ATOM 3938 C CA . PRO A 1 518 ? -2.020 -6.671 38.953 1.00 51.41 518 PRO A CA 1
ATOM 3939 C C . PRO A 1 518 ? -1.888 -5.227 39.472 1.00 51.41 518 PRO A C 1
ATOM 3941 O O . PRO A 1 518 ? -2.769 -4.397 39.250 1.00 51.41 518 PRO A O 1
ATOM 3944 N N . GLU A 1 519 ? -0.751 -4.905 40.089 1.00 52.56 519 GLU A N 1
ATOM 3945 C CA . GLU A 1 519 ? -0.361 -3.570 40.535 1.00 52.56 519 GLU A CA 1
ATOM 3946 C C . GLU A 1 519 ? -0.169 -2.588 39.375 1.00 52.56 519 GLU A C 1
ATOM 3948 O O . GLU A 1 519 ? -0.676 -1.468 39.423 1.00 52.56 519 GLU A O 1
ATOM 3953 N N . GLU A 1 520 ? 0.511 -2.992 38.308 1.00 53.78 520 GLU A N 1
ATOM 3954 C CA . GLU A 1 520 ? 0.733 -2.149 37.133 1.00 53.78 520 GLU A CA 1
ATOM 3955 C C . GLU A 1 520 ? -0.563 -1.928 36.333 1.00 53.78 520 GLU A C 1
ATOM 3957 O O . GLU A 1 520 ? -0.818 -0.818 35.851 1.00 53.78 520 GLU A O 1
ATOM 3962 N N . ILE A 1 521 ? -1.438 -2.938 36.272 1.00 52.78 521 ILE A N 1
ATOM 3963 C CA . ILE A 1 521 ? -2.789 -2.807 35.704 1.00 52.78 521 ILE A CA 1
ATOM 3964 C C . ILE A 1 521 ? -3.623 -1.827 36.540 1.00 52.78 521 ILE A C 1
ATOM 3966 O O . ILE A 1 521 ? -4.279 -0.942 35.984 1.00 52.78 521 ILE A O 1
ATOM 3970 N N . ALA A 1 522 ? -3.583 -1.932 37.870 1.00 51.69 522 ALA A N 1
ATOM 3971 C CA . ALA A 1 522 ? -4.290 -1.009 38.752 1.00 51.69 522 ALA A CA 1
ATOM 3972 C C . ALA A 1 522 ? -3.767 0.432 38.619 1.00 51.69 522 ALA A C 1
ATOM 3974 O O . ALA A 1 522 ? -4.562 1.368 38.534 1.00 51.69 522 ALA A O 1
ATOM 3975 N N . VAL A 1 523 ? -2.447 0.624 38.518 1.00 52.06 523 VAL A N 1
ATOM 3976 C CA . VAL A 1 523 ? -1.829 1.942 38.287 1.00 52.06 523 VAL A CA 1
ATOM 3977 C C . VAL A 1 523 ? -2.256 2.533 36.942 1.00 52.06 523 VAL A C 1
ATOM 3979 O O . VAL A 1 523 ? -2.567 3.723 36.878 1.00 52.06 523 VAL A O 1
ATOM 3982 N N . SER A 1 524 ? -2.321 1.728 35.880 1.00 53.06 524 SER A N 1
ATOM 3983 C CA . SER A 1 524 ? -2.826 2.167 34.572 1.00 53.06 524 SER A CA 1
ATOM 3984 C C . SER A 1 524 ? -4.285 2.640 34.655 1.00 53.06 524 SER A C 1
ATOM 3986 O O . SER A 1 524 ? -4.588 3.762 34.245 1.00 53.06 524 SER A O 1
ATOM 3988 N N . LYS A 1 525 ? -5.165 1.861 35.298 1.00 56.38 525 LYS A N 1
ATOM 3989 C CA . LYS A 1 525 ? -6.576 2.233 35.519 1.00 56.38 525 LYS A CA 1
ATOM 3990 C C . LYS A 1 525 ? -6.720 3.521 36.338 1.00 56.38 525 LYS A C 1
ATOM 3992 O O . LYS A 1 525 ? -7.578 4.355 36.049 1.00 56.38 525 LYS A O 1
ATOM 3997 N N . ILE A 1 526 ? -5.845 3.732 37.324 1.00 55.22 526 ILE A N 1
ATOM 3998 C CA . ILE A 1 526 ? -5.786 4.981 38.098 1.00 55.22 526 ILE A CA 1
ATOM 3999 C C . ILE A 1 526 ? -5.344 6.161 37.217 1.00 55.22 526 ILE A C 1
ATOM 4001 O O . ILE A 1 526 ? -5.963 7.223 37.287 1.00 55.22 526 ILE A O 1
ATOM 4005 N N . ARG A 1 527 ? -4.327 6.000 36.357 1.00 58.41 527 ARG A N 1
ATOM 4006 C CA . ARG A 1 527 ? -3.901 7.054 35.410 1.00 58.41 527 ARG A CA 1
ATOM 4007 C C . ARG A 1 527 ? -5.018 7.435 34.441 1.00 58.41 527 ARG A C 1
ATOM 4009 O O . ARG A 1 527 ? -5.274 8.619 34.256 1.00 58.41 527 ARG A O 1
ATOM 4016 N N . GLN A 1 528 ? -5.740 6.456 33.906 1.00 52.12 528 GLN A N 1
ATOM 4017 C CA . GLN A 1 528 ? -6.908 6.708 33.059 1.00 52.12 528 GLN A CA 1
ATOM 4018 C C . GLN A 1 528 ? -8.009 7.447 33.826 1.00 52.12 528 GLN A C 1
ATOM 4020 O O . GLN A 1 528 ? -8.594 8.395 33.312 1.00 52.12 528 GLN A O 1
ATOM 4025 N N . ALA A 1 529 ? -8.275 7.076 35.082 1.00 55.81 529 ALA A N 1
ATOM 4026 C CA . ALA A 1 529 ? -9.228 7.806 35.911 1.00 55.81 529 ALA A CA 1
ATOM 4027 C C . ALA A 1 529 ? -8.807 9.272 36.150 1.00 55.81 529 ALA A C 1
ATOM 4029 O O . ALA A 1 529 ? -9.682 10.139 36.241 1.00 55.81 529 ALA A O 1
ATOM 4030 N N . ILE A 1 530 ? -7.501 9.559 36.237 1.00 56.91 530 ILE A N 1
ATOM 4031 C CA . ILE A 1 530 ? -6.953 10.924 36.309 1.00 56.91 530 ILE A CA 1
ATOM 4032 C C . ILE A 1 530 ? -7.172 11.668 34.984 1.00 56.91 530 ILE A C 1
ATOM 4034 O O . ILE A 1 530 ? -7.672 12.792 35.013 1.00 56.91 530 ILE A O 1
ATOM 4038 N N . ALA A 1 531 ? -6.893 11.036 33.843 1.00 57.44 531 ALA A N 1
ATOM 4039 C CA . ALA A 1 531 ? -7.111 11.629 32.523 1.00 57.44 531 ALA A CA 1
ATOM 4040 C C . ALA A 1 531 ? -8.594 11.976 32.275 1.00 57.44 531 ALA A C 1
ATOM 4042 O O . ALA A 1 531 ? -8.908 13.075 31.824 1.00 57.44 531 ALA A O 1
ATOM 4043 N N . GLU A 1 532 ? -9.530 11.103 32.666 1.00 58.25 532 GLU A N 1
ATOM 4044 C CA . GLU A 1 532 ? -10.976 11.383 32.593 1.00 58.25 532 GLU A CA 1
ATOM 4045 C C . GLU A 1 532 ? -11.374 12.589 33.461 1.00 58.25 532 GLU A C 1
ATOM 4047 O O . GLU A 1 532 ? -12.224 13.391 33.077 1.00 58.25 532 GLU A O 1
ATOM 4052 N N . LYS A 1 533 ? -10.733 12.760 34.627 1.00 65.69 533 LYS A N 1
ATOM 4053 C CA . LYS A 1 533 ? -10.930 13.944 35.478 1.00 65.69 533 LYS A CA 1
ATOM 4054 C C . LYS A 1 533 ? -10.348 15.207 34.838 1.00 65.69 533 LYS A C 1
ATOM 4056 O O . LYS A 1 533 ? -10.968 16.258 34.954 1.00 65.69 533 LYS A O 1
ATOM 4061 N N . GLN A 1 534 ? -9.207 15.119 34.153 1.00 66.50 534 GLN A N 1
ATOM 4062 C CA . GLN A 1 534 ? -8.635 16.236 33.390 1.00 66.50 534 GLN A CA 1
ATOM 4063 C C . GLN A 1 534 ? -9.534 16.641 32.220 1.00 66.50 534 GLN A C 1
ATOM 4065 O O . GLN A 1 534 ? -9.845 17.819 32.080 1.00 66.50 534 GLN A O 1
ATOM 4070 N N . LYS A 1 535 ? -10.064 15.676 31.467 1.00 60.94 535 LYS A N 1
ATOM 4071 C CA . LYS A 1 535 ? -11.043 15.931 30.402 1.00 60.94 535 LYS A CA 1
ATOM 4072 C C . LYS A 1 535 ? -12.326 16.574 30.939 1.00 60.94 535 LYS A C 1
ATOM 4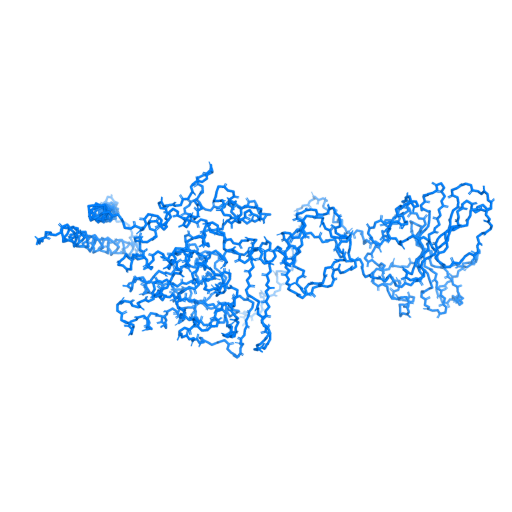074 O O . LYS A 1 535 ? -12.861 17.498 30.333 1.00 60.94 535 LYS A O 1
ATOM 4079 N N . ALA A 1 536 ? -12.805 16.124 32.102 1.00 62.94 536 ALA A N 1
ATOM 4080 C CA . ALA A 1 536 ? -13.946 16.732 32.783 1.00 62.94 536 ALA A CA 1
ATOM 4081 C C . ALA A 1 536 ? -13.666 18.183 33.219 1.00 62.94 536 ALA A C 1
ATOM 4083 O O . ALA A 1 536 ? -14.554 19.027 33.096 1.00 62.94 536 ALA A O 1
ATOM 4084 N N . LEU A 1 537 ? -12.448 18.471 33.698 1.00 67.25 537 LEU A N 1
ATOM 4085 C CA . LEU A 1 537 ? -11.976 19.818 34.046 1.00 67.25 537 LEU A CA 1
ATOM 4086 C C . LEU A 1 537 ? -11.912 20.729 32.815 1.00 67.25 537 LEU A C 1
ATOM 4088 O O . LEU A 1 537 ? -12.464 21.822 32.855 1.00 67.25 537 LEU A O 1
ATOM 4092 N N . GLU A 1 538 ? -11.323 20.264 31.714 1.00 68.62 538 GLU A N 1
ATOM 4093 C CA . GLU A 1 538 ? -11.268 21.011 30.450 1.00 68.62 538 GLU A CA 1
ATOM 4094 C C . GLU A 1 538 ? -12.667 21.303 29.897 1.00 68.62 538 GLU A C 1
ATOM 4096 O O . GLU A 1 538 ? -12.950 22.423 29.480 1.00 68.62 538 GLU A O 1
ATOM 4101 N N . ALA A 1 539 ? -13.579 20.327 29.941 1.00 58.88 539 ALA A N 1
ATOM 4102 C CA . ALA A 1 539 ? -14.967 20.523 29.530 1.00 58.88 539 ALA A CA 1
ATOM 4103 C C . ALA A 1 539 ? -15.690 21.569 30.402 1.00 58.88 539 ALA A C 1
ATOM 4105 O O . ALA A 1 539 ? -16.427 22.403 29.874 1.00 58.88 539 ALA A O 1
ATOM 4106 N N . ILE A 1 540 ? -15.446 21.566 31.720 1.00 65.00 540 ILE A N 1
ATOM 4107 C CA . ILE A 1 540 ? -15.968 22.582 32.648 1.00 65.00 540 ILE A CA 1
ATOM 4108 C C . ILE A 1 540 ? -15.370 23.961 32.346 1.00 65.00 540 ILE A C 1
ATOM 4110 O O . ILE A 1 540 ? -16.109 24.945 32.318 1.00 65.00 540 ILE A O 1
ATOM 4114 N N . ASP A 1 541 ? -14.065 24.056 32.091 1.00 68.81 541 ASP A N 1
ATOM 4115 C CA . ASP A 1 541 ? -13.415 25.327 31.761 1.00 68.81 541 ASP A CA 1
ATOM 4116 C C . ASP A 1 541 ? -13.895 25.891 30.419 1.00 68.81 541 ASP A C 1
ATOM 4118 O O . ASP A 1 541 ? -14.168 27.090 30.319 1.00 68.81 541 ASP A O 1
ATOM 4122 N N . ASN A 1 542 ? -14.101 25.033 29.418 1.00 61.22 542 ASN A N 1
ATOM 4123 C CA . ASN A 1 542 ? -14.682 25.414 28.132 1.00 61.22 542 ASN A CA 1
ATOM 4124 C C . ASN A 1 542 ? -16.132 25.896 28.284 1.00 61.22 542 ASN A C 1
ATOM 4126 O O . ASN A 1 542 ? -16.501 26.929 27.719 1.00 61.22 542 ASN A O 1
ATOM 4130 N N . ALA A 1 543 ? -16.947 25.198 29.084 1.00 57.91 543 ALA A N 1
ATOM 4131 C CA . ALA A 1 543 ? -18.306 25.631 29.405 1.00 57.91 543 ALA A CA 1
ATOM 4132 C C . ALA A 1 543 ? -18.297 27.003 30.100 1.00 57.91 543 ALA A C 1
ATOM 4134 O O . ALA A 1 543 ? -18.978 27.925 29.647 1.00 57.91 543 ALA A O 1
ATOM 4135 N N . ARG A 1 544 ? -17.442 27.180 31.117 1.00 73.38 544 ARG A N 1
ATOM 4136 C CA . ARG A 1 544 ? -17.249 28.451 31.832 1.00 73.38 544 ARG A CA 1
ATOM 4137 C C . ARG A 1 544 ? -16.820 29.578 30.893 1.00 73.38 544 ARG A C 1
ATOM 4139 O O . ARG A 1 544 ? -17.319 30.694 31.009 1.00 73.38 544 ARG A O 1
ATOM 4146 N N . GLN A 1 545 ? -15.910 29.320 29.953 1.00 65.38 545 GLN A N 1
ATOM 4147 C CA . GLN A 1 545 ? -15.475 30.313 28.967 1.00 65.38 545 GLN A CA 1
ATOM 4148 C C . GLN A 1 545 ? -16.599 30.673 27.981 1.00 65.38 545 GLN A C 1
ATOM 4150 O O . GLN A 1 545 ? -16.761 31.847 27.629 1.00 65.38 545 GLN A O 1
ATOM 4155 N N . GLY A 1 546 ? -17.403 29.690 27.569 1.00 53.78 546 GLY A N 1
ATOM 4156 C CA . GLY A 1 546 ? -18.605 29.900 26.761 1.00 53.78 546 GLY A CA 1
ATOM 4157 C C . GLY A 1 546 ? -19.642 30.772 27.473 1.00 53.78 546 GLY A C 1
ATOM 4158 O O . GLY A 1 546 ? -20.128 31.745 26.891 1.00 53.78 546 GLY A O 1
ATOM 4159 N N . GLU A 1 547 ? -19.922 30.485 28.746 1.00 57.97 547 GLU A N 1
ATOM 4160 C CA . GLU A 1 547 ? -20.809 31.275 29.611 1.00 57.97 547 GLU A CA 1
ATOM 4161 C C . GLU A 1 547 ? -20.274 32.690 29.850 1.00 57.97 547 GLU A C 1
ATOM 4163 O O . GLU A 1 547 ? -21.028 33.657 29.753 1.00 57.97 547 GLU A O 1
ATOM 4168 N N . GLN A 1 548 ? -18.970 32.833 30.100 1.00 63.88 548 GLN A N 1
ATOM 4169 C CA . GLN A 1 548 ? -18.316 34.130 30.272 1.00 63.88 548 GLN A CA 1
ATOM 4170 C C . GLN A 1 548 ? -18.440 34.981 29.003 1.00 63.88 548 GLN A C 1
ATOM 4172 O O . GLN A 1 548 ? -18.853 36.135 29.074 1.00 63.88 548 GLN A O 1
ATOM 4177 N N . THR A 1 549 ? -18.188 34.387 27.834 1.00 59.81 549 THR A N 1
ATOM 4178 C CA . THR A 1 549 ? -18.358 35.055 26.535 1.00 59.81 549 THR A CA 1
ATOM 4179 C C . THR A 1 549 ? -19.812 35.474 26.304 1.00 59.81 549 THR A C 1
ATOM 4181 O O . THR A 1 549 ? -20.072 36.567 25.806 1.00 59.81 549 THR A O 1
ATOM 4184 N N . ALA A 1 550 ? -20.778 34.624 26.670 1.00 53.44 550 ALA A N 1
ATOM 4185 C CA . ALA A 1 550 ? -22.197 34.958 26.580 1.00 53.44 550 ALA A CA 1
ATOM 4186 C C . ALA A 1 550 ? -22.576 36.098 27.543 1.00 53.44 550 ALA A C 1
ATOM 4188 O O . ALA A 1 550 ? -23.315 37.004 27.166 1.00 53.44 550 ALA A O 1
ATOM 4189 N N . CYS A 1 551 ? -22.035 36.088 28.762 1.00 57.31 551 CYS A N 1
ATOM 4190 C CA . CYS A 1 551 ? -22.229 37.139 29.757 1.00 57.31 551 CYS A CA 1
ATOM 4191 C C . CYS A 1 551 ? -21.661 38.483 29.280 1.00 57.31 551 CYS A C 1
ATOM 4193 O O . CYS A 1 551 ? -22.330 39.507 29.405 1.00 57.31 551 CYS A O 1
ATOM 4195 N N . ASP A 1 552 ? -20.468 38.487 28.685 1.00 63.88 552 ASP A N 1
ATOM 4196 C CA . ASP A 1 552 ? -19.840 39.699 28.154 1.00 63.88 552 ASP A CA 1
ATOM 4197 C C . ASP A 1 552 ? -20.607 40.246 26.942 1.00 63.88 552 ASP A C 1
ATOM 4199 O O . ASP A 1 552 ? -20.906 41.440 26.906 1.00 63.88 552 ASP A O 1
ATOM 4203 N N . ALA A 1 553 ? -21.075 39.370 26.045 1.00 54.12 553 ALA A N 1
ATOM 4204 C CA . ALA A 1 553 ? -21.982 39.755 24.965 1.00 54.12 553 ALA A CA 1
ATOM 4205 C C . ALA A 1 553 ? -23.279 40.389 25.503 1.00 54.12 553 ALA A C 1
ATOM 4207 O O . ALA A 1 553 ? -23.747 41.387 24.964 1.00 54.12 553 ALA A O 1
ATOM 4208 N N . VAL A 1 554 ? -23.846 39.862 26.596 1.00 55.00 554 VAL A N 1
ATOM 4209 C CA . VAL A 1 554 ? -25.034 40.446 27.241 1.00 55.00 554 VAL A CA 1
ATOM 4210 C C . VAL A 1 554 ? -24.721 41.781 27.926 1.00 55.00 554 VAL A C 1
ATOM 4212 O O . VAL A 1 554 ? -25.539 42.694 27.865 1.00 55.00 554 VAL A O 1
ATOM 4215 N N . LYS A 1 555 ? -23.554 41.954 28.553 1.00 62.41 555 LYS A N 1
ATOM 4216 C CA . LYS A 1 555 ? -23.154 43.237 29.164 1.00 62.41 555 LYS A CA 1
ATOM 4217 C C . LYS A 1 555 ? -22.977 44.342 28.124 1.00 62.41 555 LYS A C 1
ATOM 4219 O O . LYS A 1 555 ? -23.418 45.466 28.369 1.00 62.41 555 LYS A O 1
ATOM 4224 N N . GLU A 1 556 ? -22.403 44.027 26.964 1.00 57.34 556 GLU A N 1
ATOM 4225 C CA . GLU A 1 556 ? -22.309 44.965 25.837 1.00 57.34 556 GLU A CA 1
ATOM 4226 C C . GLU A 1 556 ? -23.697 45.463 25.387 1.00 57.34 556 GLU A C 1
ATOM 4228 O O . GLU A 1 556 ? -23.849 46.650 25.087 1.00 57.34 556 GLU A O 1
ATOM 4233 N N . LEU A 1 557 ? -24.742 44.618 25.457 1.00 51.38 557 LEU A N 1
ATOM 4234 C CA . LEU A 1 557 ? -26.131 45.016 25.160 1.00 51.38 557 LEU A CA 1
ATOM 4235 C C . LEU A 1 557 ? -26.672 46.110 26.085 1.00 51.38 557 LEU A C 1
ATOM 4237 O O . LEU A 1 557 ? -27.481 46.931 25.653 1.00 51.38 557 LEU A O 1
ATOM 4241 N N . PHE A 1 558 ? -26.283 46.098 27.361 1.00 52.97 558 PHE A N 1
ATOM 4242 C CA . PHE A 1 558 ? -26.797 47.039 28.360 1.00 52.97 558 PHE A CA 1
ATOM 4243 C C . PHE A 1 558 ? -25.928 48.294 28.505 1.00 52.97 558 PHE A C 1
ATOM 4245 O O . PHE A 1 558 ? -26.419 49.311 28.994 1.00 52.97 558 PHE A O 1
ATOM 4252 N N . ALA A 1 559 ? -24.673 48.254 28.047 1.00 59.81 559 ALA A N 1
ATOM 4253 C CA . ALA A 1 559 ? -23.785 49.415 28.008 1.00 59.81 559 ALA A CA 1
ATOM 4254 C C . ALA A 1 559 ? -24.067 50.346 26.808 1.00 59.81 559 ALA A C 1
ATOM 4256 O O . ALA A 1 559 ? -23.867 51.557 26.909 1.00 59.81 559 ALA A O 1
ATOM 4257 N N . GLY A 1 560 ? -24.569 49.811 25.687 1.00 57.09 560 GLY A N 1
ATOM 4258 C CA . GLY A 1 560 ? -24.956 50.583 24.502 1.00 57.09 560 GLY A CA 1
ATOM 4259 C C . GLY A 1 560 ? -26.464 50.828 24.435 1.00 57.09 560 GLY A C 1
ATOM 4260 O O . GLY A 1 560 ? -27.211 49.976 23.963 1.00 57.09 560 GLY A O 1
ATOM 4261 N N . GLY A 1 561 ? -26.935 51.999 24.875 1.00 52.59 561 GLY A N 1
ATOM 4262 C CA . GLY A 1 561 ? -28.351 52.380 24.797 1.00 52.59 561 GLY A CA 1
ATOM 4263 C C . GLY A 1 561 ? -28.958 52.167 23.398 1.00 52.59 561 GLY A C 1
ATOM 4264 O O . GLY A 1 561 ? -28.668 52.923 22.480 1.00 52.59 561 GLY A O 1
ATOM 4265 N N . LYS A 1 562 ? -29.794 51.124 23.267 1.00 56.88 562 LYS A N 1
ATOM 4266 C CA . LYS A 1 562 ? -30.621 50.713 22.110 1.00 56.88 562 LYS A CA 1
ATOM 4267 C C . LYS A 1 562 ? -30.068 51.055 20.711 1.00 56.88 562 LYS A C 1
ATOM 4269 O O . LYS A 1 562 ? -30.400 52.090 20.140 1.00 56.88 562 LYS A O 1
ATOM 4274 N N . SER A 1 563 ? -29.456 50.067 20.057 1.00 46.62 563 SER A N 1
ATOM 4275 C CA . SER A 1 563 ? -29.657 49.847 18.615 1.00 46.62 563 SER A CA 1
ATOM 4276 C C . SER A 1 563 ? -29.604 48.345 18.281 1.00 46.62 563 SER A C 1
ATOM 4278 O O . SER A 1 563 ? -29.040 47.552 19.022 1.00 46.62 563 SER A O 1
ATOM 4280 N N . SER A 1 564 ? -30.340 47.947 17.246 1.00 49.25 564 SER A N 1
ATOM 4281 C CA . SER A 1 564 ? -30.900 46.612 16.975 1.00 49.25 564 SER A CA 1
ATOM 4282 C C . SER A 1 564 ? -29.933 45.415 16.998 1.00 49.25 564 SER A C 1
ATOM 4284 O O . SER A 1 564 ? -29.058 45.316 16.139 1.00 49.25 564 SER A O 1
ATOM 4286 N N . MET A 1 565 ? -30.209 44.425 17.853 1.00 47.38 565 MET A N 1
ATOM 4287 C CA . MET A 1 565 ? -29.669 43.067 17.704 1.00 47.38 565 MET A CA 1
ATOM 4288 C C . MET A 1 565 ? -30.395 42.352 16.557 1.00 47.38 565 MET A C 1
ATOM 4290 O O . MET A 1 565 ? -31.631 42.387 16.489 1.00 47.38 565 MET A O 1
ATOM 4294 N N . LYS A 1 566 ? -29.668 41.694 15.649 1.00 54.56 566 LYS A N 1
ATOM 4295 C CA . LYS A 1 566 ? -30.303 40.852 14.627 1.00 54.56 566 LYS A CA 1
ATOM 4296 C C . LYS A 1 566 ? -30.622 39.504 15.271 1.00 54.56 566 LYS A C 1
ATOM 4298 O O . LYS A 1 566 ? -29.885 39.011 16.113 1.00 54.56 566 LYS A O 1
ATOM 4303 N N . LYS A 1 567 ? -31.710 38.863 14.839 1.00 52.09 567 LYS A N 1
ATOM 4304 C CA . LYS A 1 567 ? -32.151 37.529 15.306 1.00 52.09 567 LYS A CA 1
ATOM 4305 C C . LYS A 1 567 ? -31.020 36.476 15.312 1.00 52.09 567 LYS A C 1
ATOM 4307 O O . LYS A 1 567 ? -31.093 35.513 16.064 1.00 52.09 567 LYS A O 1
ATOM 4312 N N . VAL A 1 568 ? -29.983 36.683 14.495 1.00 47.19 568 VAL A N 1
ATOM 4313 C CA . VAL A 1 568 ? -28.787 35.839 14.382 1.00 47.19 568 VAL A CA 1
ATOM 4314 C C . VAL A 1 568 ? -27.905 35.850 15.640 1.00 47.19 568 VAL A C 1
ATOM 4316 O O . VAL A 1 568 ? -27.380 34.807 16.007 1.00 47.19 568 VAL A O 1
ATOM 4319 N N . ASP A 1 569 ? -27.808 36.972 16.355 1.00 48.44 569 ASP A N 1
ATOM 4320 C CA . ASP A 1 569 ? -26.918 37.107 17.518 1.00 48.44 569 ASP A CA 1
ATOM 4321 C C . ASP A 1 569 ? -27.487 36.359 18.738 1.00 48.44 569 ASP A C 1
ATOM 4323 O O . ASP A 1 569 ? -26.764 35.694 19.479 1.00 48.44 569 ASP A O 1
ATOM 4327 N N . ILE A 1 570 ? -28.820 36.368 18.875 1.00 52.16 570 ILE A N 1
ATOM 4328 C CA . ILE A 1 570 ? -29.562 35.568 19.863 1.00 52.16 570 ILE A CA 1
ATOM 4329 C C . ILE A 1 570 ? -29.394 34.069 19.575 1.00 52.16 570 ILE A C 1
ATOM 4331 O O . ILE A 1 570 ? -29.199 33.282 20.499 1.00 52.16 570 ILE A O 1
ATOM 4335 N N . ILE A 1 571 ? -29.425 33.668 18.299 1.00 53.88 571 ILE A N 1
ATOM 4336 C CA . ILE A 1 571 ? -29.218 32.270 17.889 1.00 53.88 571 ILE A CA 1
ATOM 4337 C C . ILE A 1 571 ? -27.791 31.812 18.221 1.00 53.88 571 ILE A C 1
ATOM 4339 O O . ILE A 1 571 ? -27.624 30.720 18.760 1.00 53.88 571 ILE A O 1
ATOM 4343 N N . ILE A 1 572 ? -26.778 32.648 17.975 1.00 52.78 572 ILE A N 1
ATOM 4344 C CA . ILE A 1 572 ? -25.378 32.339 18.306 1.00 52.78 572 ILE A CA 1
ATOM 4345 C C . ILE A 1 572 ? -25.195 32.187 19.824 1.00 52.78 572 ILE A C 1
ATOM 4347 O O . ILE A 1 572 ? -24.542 31.245 20.271 1.00 52.78 572 ILE A O 1
ATOM 4351 N N . ALA A 1 573 ? -25.798 33.062 20.633 1.00 47.09 573 ALA A N 1
ATOM 4352 C CA . ALA A 1 573 ? -25.755 32.942 22.091 1.00 47.09 573 ALA A CA 1
ATOM 4353 C C . ALA A 1 573 ? -26.446 31.656 22.588 1.00 47.09 573 ALA A C 1
ATOM 4355 O O . ALA A 1 573 ? -25.896 30.947 23.430 1.00 47.09 573 ALA A O 1
ATOM 4356 N N . MET A 1 574 ? -27.605 31.302 22.019 1.00 53.16 574 MET A N 1
ATOM 4357 C CA . MET A 1 574 ? -28.305 30.050 22.336 1.00 53.16 574 MET A CA 1
ATOM 4358 C C . MET A 1 574 ? -27.499 28.805 21.936 1.00 53.16 574 MET A C 1
ATOM 4360 O O . MET A 1 574 ? -27.454 27.848 22.703 1.00 53.16 574 MET A O 1
ATOM 4364 N N . GLN A 1 575 ? -26.834 28.814 20.775 1.00 58.91 575 GLN A N 1
ATOM 4365 C CA . GLN A 1 575 ? -25.957 27.719 20.339 1.00 58.91 575 GLN A CA 1
ATOM 4366 C C . GLN A 1 575 ? -24.765 27.534 21.282 1.00 58.91 575 GLN A C 1
ATOM 4368 O O . GLN A 1 575 ? -24.420 26.404 21.618 1.00 58.91 575 GLN A O 1
ATOM 4373 N N . LYS A 1 576 ? -24.171 28.631 21.765 1.00 52.16 576 LYS A N 1
ATOM 4374 C CA . LYS A 1 576 ? -23.067 28.576 22.734 1.00 52.16 576 LYS A CA 1
ATOM 4375 C C . LYS A 1 576 ? -23.510 28.038 24.097 1.00 52.16 576 LYS A C 1
ATOM 4377 O O . LYS A 1 576 ? -22.799 27.220 24.670 1.00 52.16 576 LYS A O 1
ATOM 4382 N N . ILE A 1 577 ? -24.697 28.421 24.579 1.00 51.53 577 ILE A N 1
ATOM 4383 C CA . ILE A 1 577 ? -25.288 27.852 25.805 1.00 51.53 577 ILE A CA 1
ATOM 4384 C C . ILE A 1 577 ? -25.587 26.359 25.617 1.00 51.53 577 ILE A C 1
ATOM 4386 O O . ILE A 1 577 ? -25.284 25.561 26.496 1.00 51.53 577 ILE A O 1
ATOM 4390 N N . HIS A 1 578 ? -26.128 25.960 24.463 1.00 60.34 578 HIS A N 1
ATOM 4391 C CA . HIS A 1 578 ? -26.375 24.550 24.161 1.00 60.34 578 HIS A CA 1
ATOM 4392 C C . HIS A 1 578 ? -25.074 23.730 24.129 1.00 60.34 578 HIS A C 1
ATOM 4394 O O . HIS A 1 578 ? -25.018 22.654 24.715 1.00 60.34 578 HIS A O 1
ATOM 4400 N N . SER A 1 579 ? -24.008 24.273 23.532 1.00 51.44 579 SER A N 1
ATOM 4401 C CA . SER A 1 579 ? -22.671 23.667 23.555 1.00 51.44 579 SER A CA 1
ATOM 4402 C C . SER A 1 579 ? -22.127 23.538 24.982 1.00 51.44 579 SER A C 1
ATOM 4404 O O . SER A 1 579 ? -21.582 22.499 25.336 1.00 51.44 579 SER A O 1
ATOM 4406 N N . ALA A 1 580 ? -22.310 24.555 25.833 1.00 47.94 580 ALA A N 1
ATOM 4407 C CA . ALA A 1 580 ? -21.903 24.501 27.239 1.00 47.94 580 ALA A CA 1
ATOM 4408 C C . ALA A 1 580 ? -22.664 23.417 28.026 1.00 47.94 580 ALA A C 1
ATOM 4410 O O . ALA A 1 580 ? -22.052 22.683 28.799 1.00 47.94 580 ALA A O 1
ATOM 4411 N N . VAL A 1 581 ? -23.970 23.250 27.777 1.00 58.00 581 VAL A N 1
ATOM 4412 C CA . VAL A 1 581 ? -24.773 22.159 28.360 1.00 58.00 581 VAL A CA 1
ATOM 4413 C C . VAL A 1 581 ? -24.249 20.790 27.916 1.00 58.00 581 VAL A C 1
ATOM 4415 O O . VAL A 1 581 ? -24.057 19.920 28.762 1.00 58.00 581 VAL A O 1
ATOM 4418 N N . GLN A 1 582 ? -23.929 20.613 26.631 1.00 63.50 582 GLN A N 1
ATOM 4419 C CA . GLN A 1 582 ? -23.330 19.368 26.133 1.00 63.50 582 GLN A CA 1
ATOM 4420 C C . GLN A 1 582 ? -21.966 19.080 26.778 1.00 63.50 582 GLN A C 1
ATOM 4422 O O . GLN A 1 582 ? -21.679 17.935 27.121 1.00 63.50 582 GLN A O 1
ATOM 4427 N N . HIS A 1 583 ? -21.134 20.100 27.005 1.00 57.56 583 HIS A N 1
ATOM 4428 C CA . HIS A 1 583 ? -19.861 19.933 27.712 1.00 57.56 583 HIS A CA 1
ATOM 4429 C C . HIS A 1 583 ? -20.045 19.553 29.191 1.00 57.56 583 HIS A C 1
ATOM 4431 O O . HIS A 1 583 ? -19.275 18.747 29.714 1.00 57.56 583 HIS A O 1
ATOM 4437 N N . LEU A 1 584 ? -21.080 20.066 29.865 1.00 54.81 584 LEU A N 1
ATOM 4438 C CA . LEU A 1 584 ? -21.417 19.668 31.237 1.00 54.81 584 LEU A CA 1
ATOM 4439 C C . LEU A 1 584 ? -21.915 18.217 31.314 1.00 54.81 584 LEU A C 1
ATOM 4441 O O . LEU A 1 584 ? -21.525 17.487 32.226 1.00 54.81 584 LEU A O 1
ATOM 4445 N N . GLU A 1 585 ? -22.717 17.773 30.344 1.00 68.94 585 GLU A N 1
ATOM 4446 C CA . GLU A 1 585 ? -23.140 16.370 30.228 1.00 68.94 585 GLU A CA 1
ATOM 4447 C C . GLU A 1 585 ? -21.939 15.444 29.967 1.00 68.94 585 GLU A C 1
ATOM 4449 O O . GLU A 1 585 ? -21.772 14.435 30.655 1.00 68.94 585 GLU A O 1
ATOM 4454 N N . GLN A 1 586 ? -21.031 15.840 29.068 1.00 60.19 586 GLN A N 1
ATOM 4455 C CA . GLN A 1 586 ? -19.770 15.131 28.816 1.00 60.19 586 GLN A CA 1
ATOM 4456 C C . GLN A 1 586 ? -18.883 15.055 30.070 1.00 60.19 586 GLN A C 1
ATOM 4458 O O . GLN A 1 586 ? -18.277 14.015 30.333 1.00 60.19 586 GLN A O 1
ATOM 4463 N N . SER A 1 587 ? -18.826 16.126 30.867 1.00 63.59 587 SER A N 1
ATOM 4464 C CA . SER A 1 587 ? -18.080 16.167 32.130 1.00 63.59 587 SER A CA 1
ATOM 4465 C C . SER A 1 587 ? -18.675 15.220 33.180 1.00 63.59 587 SER A C 1
ATOM 4467 O O . SER A 1 587 ? -17.947 14.461 33.826 1.00 63.59 587 SER A O 1
ATOM 4469 N N . ALA A 1 588 ? -20.006 15.189 33.308 1.00 66.50 588 ALA A N 1
ATOM 4470 C CA . ALA A 1 588 ? -20.699 14.279 34.218 1.00 66.50 588 ALA A CA 1
ATOM 4471 C C . ALA A 1 588 ? -20.456 12.802 33.858 1.00 66.50 588 ALA A C 1
ATOM 4473 O O . ALA A 1 588 ? -20.210 11.977 34.745 1.00 66.50 588 ALA A O 1
ATOM 4474 N N . ASP A 1 589 ? -20.466 12.469 32.568 1.00 68.56 589 ASP A N 1
ATOM 4475 C CA . ASP A 1 589 ? -20.195 11.110 32.100 1.00 68.56 589 ASP A CA 1
ATOM 4476 C C . ASP A 1 589 ? -18.718 10.717 32.240 1.00 68.56 589 ASP A C 1
ATOM 4478 O O . ASP A 1 589 ? -18.428 9.594 32.666 1.00 68.56 589 ASP A O 1
ATOM 4482 N N . ALA A 1 590 ? -17.778 11.632 31.985 1.00 59.22 590 ALA A N 1
ATOM 4483 C CA . ALA A 1 590 ? -16.351 11.408 32.238 1.00 59.22 590 ALA A CA 1
ATOM 4484 C C . ALA A 1 590 ? -16.070 11.145 33.732 1.00 59.22 590 ALA A C 1
ATOM 4486 O O . ALA A 1 590 ? -15.349 10.208 34.086 1.00 59.22 590 ALA A O 1
ATOM 4487 N N . LEU A 1 591 ? -16.711 11.895 34.638 1.00 57.53 591 LEU A N 1
ATOM 4488 C CA . LEU A 1 591 ? -16.598 11.677 36.085 1.00 57.53 591 LEU A CA 1
ATOM 4489 C C . LEU A 1 591 ? -17.172 10.322 36.525 1.00 57.53 591 LEU A C 1
ATOM 4491 O O . LEU A 1 591 ? -16.552 9.640 37.345 1.00 57.53 591 LEU A O 1
ATOM 4495 N N . ARG A 1 592 ? -18.310 9.892 35.962 1.00 69.38 592 ARG A N 1
ATOM 4496 C CA . ARG A 1 592 ? -18.870 8.551 36.219 1.00 69.38 592 ARG A CA 1
ATOM 4497 C C . ARG A 1 592 ? -17.930 7.444 35.748 1.00 69.38 592 ARG A C 1
ATOM 4499 O O . ARG A 1 592 ? -17.633 6.539 36.527 1.00 69.38 592 ARG A O 1
ATOM 4506 N N . LYS A 1 593 ? -17.412 7.541 34.517 1.00 59.00 593 LYS A N 1
ATOM 4507 C CA . LYS A 1 593 ? -16.429 6.588 33.968 1.00 59.00 593 LYS A CA 1
ATOM 4508 C C . LYS A 1 593 ? -15.174 6.519 34.832 1.00 59.00 593 LYS A C 1
ATOM 4510 O O . LYS A 1 593 ? -14.685 5.435 35.128 1.00 59.00 593 LYS A O 1
ATOM 4515 N N . SER A 1 594 ? -14.696 7.670 35.295 1.00 60.69 594 SER A N 1
ATOM 4516 C CA . SER A 1 594 ? -13.553 7.763 36.197 1.00 60.69 594 SER A CA 1
ATOM 4517 C C . SER A 1 594 ? -13.783 7.022 37.523 1.00 60.69 594 SER A C 1
ATOM 4519 O O . SER A 1 594 ? -12.905 6.292 37.978 1.00 60.69 594 SER A O 1
ATOM 4521 N N . ILE A 1 595 ? -14.961 7.164 38.141 1.00 55.59 595 ILE A N 1
ATOM 4522 C CA . ILE A 1 595 ? -15.306 6.451 39.385 1.00 55.59 595 ILE A CA 1
ATOM 4523 C C . ILE A 1 595 ? -15.369 4.937 39.157 1.00 55.59 595 ILE A C 1
ATOM 4525 O O . ILE A 1 595 ? -14.830 4.182 39.964 1.00 55.59 595 ILE A O 1
ATOM 4529 N N . GLU A 1 596 ? -15.973 4.484 38.060 1.00 64.44 596 GLU A N 1
ATOM 4530 C CA . GLU A 1 596 ? -16.032 3.051 37.753 1.00 64.44 596 GLU A CA 1
ATOM 4531 C C . GLU A 1 596 ? -14.647 2.463 37.452 1.00 64.44 596 GLU A C 1
ATOM 4533 O O . GLU A 1 596 ? -14.335 1.382 37.944 1.00 64.44 596 GLU A O 1
ATOM 4538 N N . LYS A 1 597 ? -13.764 3.204 36.769 1.00 57.97 597 LYS A N 1
ATOM 4539 C CA . LYS A 1 597 ? -12.359 2.805 36.564 1.00 57.97 597 LYS A CA 1
ATOM 4540 C C . LYS A 1 597 ? -11.591 2.672 37.886 1.00 57.97 597 LYS A C 1
ATOM 4542 O O . LYS A 1 597 ? -10.810 1.738 38.047 1.00 57.97 597 LYS A O 1
ATOM 4547 N N . LEU A 1 598 ? -11.835 3.555 38.860 1.00 50.78 598 LEU A N 1
ATOM 4548 C CA . LEU A 1 598 ? -11.230 3.450 40.197 1.00 50.78 598 LEU A CA 1
ATOM 4549 C C . LEU A 1 598 ? -11.745 2.233 40.979 1.00 50.78 598 LEU A C 1
ATOM 4551 O O . LEU A 1 598 ? -10.951 1.530 41.603 1.00 50.78 598 LEU A O 1
ATOM 4555 N N . LYS A 1 599 ? -13.051 1.948 40.920 1.00 55.75 599 LYS A N 1
ATOM 4556 C CA . LYS A 1 599 ? -13.621 0.729 41.518 1.00 55.75 599 LYS A CA 1
ATOM 4557 C C . LYS A 1 599 ? -13.054 -0.527 40.863 1.00 55.75 599 LYS A C 1
ATOM 4559 O O . LYS A 1 599 ? -12.724 -1.492 41.543 1.00 55.75 599 LYS A O 1
ATOM 4564 N N . ASP A 1 600 ? -12.900 -0.514 39.548 1.00 48.91 600 ASP A N 1
ATOM 4565 C CA . ASP A 1 600 ? -12.345 -1.642 38.810 1.00 48.91 600 ASP A CA 1
ATOM 4566 C C . ASP A 1 600 ? -10.844 -1.854 39.088 1.00 48.91 600 ASP A C 1
ATOM 4568 O O . ASP A 1 600 ? -10.376 -2.992 39.178 1.00 48.91 600 ASP A O 1
ATOM 4572 N N . ALA A 1 601 ? -10.090 -0.776 39.328 1.00 46.16 601 ALA A N 1
ATOM 4573 C CA . ALA A 1 601 ? -8.710 -0.857 39.806 1.00 46.16 601 ALA A CA 1
ATOM 4574 C C . ALA A 1 601 ? -8.618 -1.574 41.165 1.00 46.16 601 ALA A C 1
ATOM 4576 O O . ALA A 1 601 ? -7.773 -2.449 41.341 1.00 46.16 601 ALA A O 1
ATOM 4577 N N . LEU A 1 602 ? -9.525 -1.266 42.098 1.00 44.59 602 LEU A N 1
ATOM 4578 C CA . LEU A 1 602 ? -9.595 -1.937 43.401 1.00 44.59 602 LEU A CA 1
ATOM 4579 C C . LEU A 1 602 ? -9.948 -3.426 43.266 1.00 44.59 602 LEU A C 1
ATOM 4581 O O . LEU A 1 602 ? -9.269 -4.265 43.859 1.00 44.59 602 LEU A O 1
ATOM 4585 N N . ARG A 1 603 ? -10.914 -3.773 42.404 1.00 55.47 603 ARG A N 1
ATOM 4586 C CA . ARG A 1 603 ? -11.254 -5.178 42.099 1.00 55.47 603 ARG A CA 1
ATOM 4587 C C . ARG A 1 603 ? -10.082 -5.949 41.499 1.00 55.47 603 ARG A C 1
ATOM 4589 O O . ARG A 1 603 ? -9.876 -7.108 41.841 1.00 55.47 603 ARG A O 1
ATOM 4596 N N . THR A 1 604 ? -9.288 -5.300 40.648 1.00 46.22 604 THR A N 1
ATOM 4597 C CA . THR A 1 604 ? -8.094 -5.899 40.015 1.00 46.22 604 THR A CA 1
ATOM 4598 C C . THR A 1 604 ? -7.042 -6.312 41.044 1.00 46.22 604 THR A C 1
ATOM 4600 O O . THR A 1 604 ? -6.347 -7.305 40.854 1.00 46.22 604 THR A O 1
ATOM 4603 N N . LEU A 1 605 ? -6.960 -5.582 42.155 1.00 45.62 605 LEU A N 1
ATOM 4604 C CA . LEU A 1 605 ? -6.074 -5.881 43.279 1.00 45.62 605 LEU A CA 1
ATOM 4605 C C . LEU A 1 605 ? -6.695 -6.849 44.304 1.00 45.62 605 LEU A C 1
ATOM 4607 O O . LEU A 1 605 ? -6.080 -7.128 45.330 1.00 45.62 605 LEU A O 1
ATOM 4611 N N . GLY A 1 606 ? -7.902 -7.362 44.046 1.00 42.91 606 GLY A N 1
ATOM 4612 C CA . GLY A 1 606 ? -8.606 -8.283 44.939 1.00 42.91 606 GLY A CA 1
ATOM 4613 C C . GLY A 1 606 ? -9.401 -7.612 46.064 1.00 42.91 606 GLY A C 1
ATOM 4614 O O . GLY A 1 606 ? -9.769 -8.290 47.021 1.00 42.91 606 GLY A O 1
ATOM 4615 N N . PHE A 1 607 ? -9.682 -6.308 45.968 1.00 41.31 607 PHE A N 1
ATOM 4616 C CA . PHE A 1 607 ? -10.503 -5.579 46.940 1.00 41.31 607 PHE A CA 1
ATOM 4617 C C . PHE A 1 607 ? -11.932 -5.358 46.414 1.00 41.31 607 PHE A C 1
ATOM 4619 O O . PHE A 1 607 ? -12.126 -4.966 45.264 1.00 41.31 607 PHE A O 1
ATOM 4626 N N . GLU A 1 608 ? -12.941 -5.574 47.262 1.00 50.31 608 GLU A N 1
ATOM 4627 C CA . GLU A 1 608 ? -14.329 -5.162 46.993 1.00 50.31 608 GLU A CA 1
ATOM 4628 C C . GLU A 1 608 ? -14.472 -3.642 47.254 1.00 50.31 608 GLU A C 1
ATOM 4630 O O . GLU A 1 608 ? -14.196 -3.219 48.380 1.00 50.31 608 GLU A O 1
ATOM 4635 N N . PRO A 1 609 ? -14.831 -2.818 46.244 1.00 50.31 609 PRO A N 1
ATOM 4636 C CA . PRO A 1 609 ? -14.885 -1.351 46.346 1.00 50.31 609 PRO A CA 1
ATOM 4637 C C . PRO A 1 609 ? -16.120 -0.775 47.040 1.00 50.31 609 PRO A C 1
ATOM 4639 O O . PRO A 1 609 ? -17.223 -1.340 46.851 1.00 50.31 609 PRO A O 1
#

Sequence (609 aa):
MLRKEYFRLLVLGIISILSGFVTSGVAVANINDQVAQLDFATTTLSGIVTIFGEPLKYFRGSEIFTKDNLPSIYYMQYPNGFSIVMANGHINELRFESASTGYLFKGEIQIGSPLTSVLSVVGQPTQTITGQQCGWQDGILYKDINGTVGYCYYLRSDENVRFFFTSYKVIAIYLTGNTVSPPVPAMKEFDDVRSMDLSGMNLAGRNGLIETLTFNIETIWPAAARMPADCEPNELMAAAMNPGLGIREIHGRGITGAGVNVAIIDQPMYLDHPEYTGKIAAYYDTGCGGEQSSMHGPAVTSLLVGKNCGTAPGANVYFAAVPSWKQDAAYYANALNWIVAQNKALPASSKIRVVSVSAAPSGSGSPYLYNNQMWNDAVALAAADNILVLDCSSNHGFIGACWLDPNDREDVTKCVSGFPGSSSLPNLEDVLTPSSARTTAQHYDYQGRNSYIYWGRGGLSWSIPYCAGVLAMGWQIRPELTADEMVEILFSSAYTNANGAKIIDPQKFISSLTPATPEEIAVSKIRQAIAEKQKALEAIDNARQGEQTACDAVKELFAGGKSSMKKVDIIIAMQKIHSAVQHLEQSADALRKSIEKLKDALRTLGFEP

pLDDT: mean 84.05, std 19.38, range [24.69, 98.94]

Foldseek 3Di:
DPDPDPPPPPPDDDDDDDPDDPPPPPPPPQLLVLLLPDAQVPQFPVNNCVSQNAAPFKADDPDTDDPVDHDQWIKGHHPQQWIFIHHNGGTQKTKRQHVSSVDDDLNFADFFAALVSVCVQLHAAPEEDELEADPPDASYKDACYVVNHFFIKYHHVVQQWIFTTRVRTTRMIMGRGNGPDRSPPPQAFAEEQELHEAQSAQCEPVPPRLLRYKYWPNYHHHDCVRHHVPDDNVVLQLLQLAQFQCLVVCVVVVLQLALEEAEEEEAAADQQAQQRNPQEPEEAELCLPPPHHDFQQQFLRSCQQTPRNHSRVNYHYHYYHFNVVVLACVSVLVSLVVLLVVQVPDDLSHGHQEYQYLAANDADPHSRDYDSVSNVVSCVSCVVVLYQYAYPHPVRHQEAEWAADSVRRNDLQRIGGHWPPDPDHIDLSHAHFHFASHKTWGGDPDPPPIIIMHGSTGDSSSRRSNVVNLLSSLCVLVVPDGNVRLVVLQQVQFDQYPVNHTYGNSVSSNVSSHDDALLVLLVVLLVLLVVLQVLLVVLQVLLVVLVVVLVVVVVVVVVDDDDDDDPVVVVVNVVSNVSSVVSNVSSVVSNVSSVVSNQVSCVSVVHRD